Protein AF-A0A134CAP5-F1 (afdb_monomer)

pLDDT: mean 80.31, std 17.45, range [24.69, 98.38]

Nearest PDB structures (foldseek):
  4y65-assembly1_C  TM=5.230E-01  e=3.127E-01  Escherichia coli K-12
  4y6i-assembly1_B  TM=4.559E-01  e=8.350E-01  Escherichia coli K-12
  1osc-assembly1_B  TM=5.483E-01  e=1.400E+00  Rattus norvegicus
  3opk-assembly1_B  TM=4.850E-01  e=2.011E+00  Salmonella enterica subsp. enterica serovar Typhimurium str. LT2
  2zom-assembly1_C  TM=4.699E-01  e=2.742E+00  Oryza sativa Japonica Group

Secondary structure (DSSP, 8-state):
---------S----PPEEEEEEEE-S---HHHHHHHHHHHHHHHGGGEEEEEEEEEE-TTS-EEEEEEEEEEES-HHHHHHHHHHHHHHTPBTTEEEEETTEEEEEE--BEEEEEEEEGGG--HHHHHHHHHHHHHHHGGGEEEEEEEEEGGGTEEEEEEEES-HHHHHHHHHHHHHTSGGGTT-EEEEE-----HHHHHHHHHHHHHHHH-HHHHHHHHHT--PPPHHHHHHHHHH-TT--HHHHHHHHH-S--TT--BTTTTB---SEEETTEEEEEPPHHHHHHHHHHTHHHHHHHHHS-TT--TTS-S-GGG--EEEEEESSSSTT--EEEEESS--TTS-TTEEEEEETTTTEEEEEESSHHHHHHHHHHHHTTTHHHHHHHHHHHHHTT--TTT--TTSHHHHHHHHHHHHHHHHHHHHHHH-S---S---SEEEEEESS----HHHHHHHHHHHH----SS-TT-EEEEEE-TTS-GGG--GGGEEEEEEEEETTEEEEEEEESSPPPHHHHHHHHHH-TT-TTHHHHHTT-SEEEEEEEEE-SS-HHHHHHHHHHHHHHHTTSTTEEEEEETTEEEEHHHHHHHHGGGGGT---HHHHSEEEEEE-TTS-EEEEEESGGGGT-PPEEEEEE-S-HHHHHHHHHHHHHHHHHS-----TT-EE-SSTT--EEPEEES-SSSSSS-EEEEE--S---

Sequence (703 aa):
MIESGDLRDMTADNKKRMQYELYIPAQFDESCRGSLEILIEHKLADVGEVHEGESVYKENGEIDHCVVRFSMDEGSELVEEMLISLDELGIPYGAKLYQNGKVIAELGNLHHVHVMLDASLGDTKKFKRLDAKITAALEENSIVSTTCIDIPKGMARFVYYVADKELAVEVINTYLRRSDLGVGATIDVIDSGLTIHERYMSDISRVYRGLVPDVWNVIQGEWKGISPQEWMHLLKRYPKTPEGLSFLLNVENGTYQKKYTSLHVTFPLFIHDNKQFYLLSARQMLTFDREGLSTRKQDIQGSVDRPSQVRATPASWDLCLFAATGEGESASRLYLDFNPTKSGTVGQVLYFNGETKTLTLLGPSFSNVLLMLMKEASHGSGDYLIQSIMEKTMSLDVDTMDVQSAENQLLFEAMRNLSERILDSIGDMGPMIGKRGFMGMVLLEDTVFDVNRFKKDLLARWDIDSITSPEGMKVRAAIATVDVDSVEEDDMEEAHFLVIDGYKVVVAPFSFPMPLQAVEQGGMRNYLWESAVEIGTRHTYHVAISIVEGPGNPLEEGMLLAKLLAVATEQEGASAVYTNGVLYEADKFHEETENLRDDMLPMANMIWVDMDFEEDGTISLSTSGMELFNQLNVEFLHCPWDPEKAWNYILSVADYILTSGKQVEDGDSVGRTEEEQLTVHINEPVHADGKQSIQVFFTESEE

Mean predicted aligned error: 17.39 Å

Radius of gyration: 29.54 Å; Cα contacts (8 Å, |Δi|>4): 1300; chains: 1; bounding box: 77×99×78 Å

Solvent-accessible surface area (backbone atoms only — not comparable to full-atom values): 38630 Å² total; per-residue (Å²): 143,80,81,92,76,90,89,83,84,85,79,83,80,81,67,57,74,41,57,36,39,40,38,32,69,35,61,40,49,72,66,59,47,50,57,51,46,52,57,48,36,71,71,33,54,95,51,35,49,64,48,90,53,50,58,43,65,42,98,86,70,44,52,58,25,25,35,46,30,36,34,33,49,71,49,72,66,60,51,53,55,49,52,54,50,48,49,67,70,54,36,49,36,74,13,34,37,26,45,88,89,38,80,78,45,79,40,32,43,18,17,40,40,37,39,42,32,53,21,85,65,55,55,73,67,57,51,52,52,51,49,53,52,45,55,65,68,39,45,86,41,43,79,47,74,43,78,50,77,43,57,95,79,48,38,26,37,42,39,38,30,21,49,37,63,67,62,45,52,52,50,45,51,57,54,30,75,74,35,85,53,33,61,88,47,47,78,48,72,51,80,50,78,54,43,55,54,59,51,49,51,47,58,55,48,48,46,41,44,61,52,24,44,70,51,34,53,50,44,60,71,68,52,48,43,54,50,72,67,51,50,52,53,43,38,70,76,40,78,72,66,53,68,53,61,53,49,49,27,47,58,39,35,34,32,50,94,40,57,37,65,84,74,52,45,67,55,61,74,42,37,56,94,96,36,56,24,13,32,42,20,59,68,52,29,58,46,44,62,76,68,35,59,65,58,50,45,48,49,58,69,59,15,87,68,54,49,80,30,53,65,90,51,77,95,56,63,44,62,45,56,46,31,29,54,60,73,71,81,60,31,30,38,35,31,35,29,63,42,41,32,94,82,38,40,71,34,16,28,36,37,32,41,24,83,82,40,39,32,44,77,68,29,64,29,60,68,59,36,51,56,56,33,49,62,50,31,78,79,42,58,54,63,52,53,52,48,54,52,49,56,50,64,73,67,58,62,74,92,80,56,60,71,84,38,75,58,44,43,50,51,52,52,34,50,49,45,40,50,51,51,57,54,51,50,71,75,73,56,74,86,78,91,63,86,69,72,61,52,38,32,40,31,11,33,95,34,78,81,56,66,64,58,42,55,52,45,34,32,74,76,68,70,43,63,57,80,41,60,92,82,36,58,71,45,76,44,78,56,93,89,52,62,82,95,68,69,51,88,88,56,41,40,57,32,35,45,40,37,42,97,73,27,36,33,40,42,33,48,40,95,44,52,70,64,60,68,62,45,42,52,7,10,68,64,28,83,88,39,91,57,30,40,73,58,50,69,61,33,42,14,28,32,42,39,32,53,80,46,57,93,78,52,47,64,61,50,52,55,49,51,44,53,54,53,34,44,52,37,72,42,71,42,35,57,27,32,41,40,92,76,30,37,39,52,22,69,57,50,29,59,44,43,54,38,50,79,75,78,35,81,37,47,79,79,65,37,47,74,52,77,45,82,45,97,88,72,27,33,33,38,22,32,45,52,37,56,61,62,78,40,65,21,45,33,40,38,50,28,82,59,57,69,70,60,45,56,58,48,55,49,50,53,51,50,47,51,73,69,66,80,56,86,86,53,69,69,37,66,51,56,96,44,100,86,44,72,44,59,32,38,68,41,70,45,91,82,38,74,70,80,45,22,40,34,33,77,41,73,88,66,94,124

Foldseek 3Di:
DDDDDDPPDDDPPCFDKFKKKKKAQDQQDPVNLVVVQVVVQVVQPPFKHWDDWDQDADPLGTGGITMTMMIGGDDPVSVVSSQLSQQLLATAFQIFMDTPNDTPDGHHQWKKKKKWWFLVQDDPVVLVVLLVVLVVQCPLQFSDWDWDHDSVVRTTMIITGGQAPVVSVVSNVVSLVVDSRSVVMDIDMGHSVHHLLNSLCSLLLCLCCQQAVLQSVQQQVPADADDPVLVVVLCVLVVPPDPSLNVVNRSHQKQACQQTALLRQGQQSFADPNAGKIFHGSVRQVVCVVPVLVVCCQLQVVAPCHDQFADNDSVQWSKTFTIWRHDDQQIKTKIQTQRTDPVAAGRFIWIQHSNNSHIDGQGRHPSVNSSVRSVVCNQRSNVVSVLSLVVSVVVDDPVPDDCPPPRNVSSLSSVQSNVVVVVVCVVDDDDDPDADFLKKKWFFAPDWQDVLQLQVLLCVPPVWHFPAPSVAPWDWHADPPDDPVPDDPVRTWTKGWTQTPQWIKIKTKDQAADPLVLQCQQQVQPPVDPCSSVQNNNGGIMIMMGTPDGPPQLQVRLLVSLSSLLSSLPDHRGAWMGDLSHIGGNVVSNVLSCVVVVVDDSLVNQKPKGWDQDPVRFIKIWIGRLVSRVAFIEIEARHNDDPVVVVVFSSLQSRCCSPVPDHDDQQAFTDNDPPHGFGWHWQQDDPYDDRTHTYGYDDDDPD

Structure (mmCIF, N/CA/C/O backbone):
data_AF-A0A134CAP5-F1
#
_entry.id   AF-A0A134CAP5-F1
#
loop_
_atom_site.group_PDB
_atom_site.id
_atom_site.type_symbol
_atom_site.label_atom_id
_atom_site.label_alt_id
_atom_site.label_comp_id
_atom_site.label_asym_id
_atom_site.label_entity_id
_atom_site.label_seq_id
_atom_site.pdbx_PDB_ins_code
_atom_site.Cartn_x
_atom_site.Cartn_y
_atom_site.Cartn_z
_atom_site.occupancy
_atom_site.B_iso_or_equiv
_atom_site.auth_seq_id
_atom_site.auth_comp_id
_atom_site.auth_asym_id
_atom_site.auth_atom_id
_atom_site.pdbx_PDB_model_num
ATOM 1 N N . MET A 1 1 ? -25.108 -60.013 2.609 1.00 41.12 1 MET A N 1
ATOM 2 C CA . MET A 1 1 ? -25.292 -59.867 1.151 1.00 41.12 1 MET A CA 1
ATOM 3 C C . MET A 1 1 ? -26.570 -59.087 0.917 1.00 41.12 1 MET A C 1
ATOM 5 O O . MET A 1 1 ? -27.617 -59.695 0.758 1.00 41.12 1 MET A O 1
ATOM 9 N N . ILE A 1 2 ? -26.476 -57.762 0.997 1.00 30.09 2 ILE A N 1
ATOM 10 C CA . ILE A 1 2 ? -27.400 -56.809 0.376 1.00 30.09 2 ILE A CA 1
ATOM 11 C C . ILE A 1 2 ? -26.494 -55.669 -0.093 1.00 30.09 2 ILE A C 1
ATOM 13 O O . ILE A 1 2 ? -25.598 -55.259 0.644 1.00 30.09 2 ILE A O 1
ATOM 17 N N . GLU A 1 3 ? -26.649 -55.336 -1.364 1.00 30.23 3 GLU A N 1
ATOM 18 C CA . GLU A 1 3 ? -25.757 -54.540 -2.195 1.00 30.23 3 GLU A CA 1
ATOM 19 C C . GLU A 1 3 ? -25.761 -53.052 -1.830 1.00 30.23 3 GLU A C 1
ATOM 21 O O . GLU A 1 3 ? -26.748 -52.503 -1.344 1.00 30.23 3 GLU A O 1
ATOM 26 N N . SER A 1 4 ? -24.612 -52.440 -2.105 1.00 34.56 4 SER A N 1
ATOM 27 C CA . SER A 1 4 ? -24.342 -51.011 -2.215 1.00 34.56 4 SER A CA 1
ATOM 28 C C . SER A 1 4 ? -25.364 -50.296 -3.102 1.00 34.56 4 SER A C 1
ATOM 30 O O . SER A 1 4 ? -25.517 -50.650 -4.271 1.00 34.56 4 SER A O 1
ATOM 32 N N . GLY A 1 5 ? -26.016 -49.271 -2.555 1.00 28.70 5 GLY A N 1
ATOM 33 C CA . GLY A 1 5 ? -26.774 -48.279 -3.308 1.00 28.70 5 GLY A CA 1
ATOM 34 C C . GLY A 1 5 ? -26.165 -46.906 -3.061 1.00 28.70 5 GLY A C 1
ATOM 35 O O . GLY A 1 5 ? -26.156 -46.437 -1.924 1.00 28.70 5 GLY A O 1
ATOM 36 N N . ASP A 1 6 ? -25.624 -46.325 -4.126 1.00 34.69 6 ASP A N 1
ATOM 37 C CA . ASP A 1 6 ? -25.038 -44.994 -4.187 1.00 34.69 6 ASP A CA 1
ATOM 38 C C . ASP A 1 6 ? -26.006 -43.909 -3.691 1.00 34.69 6 ASP A C 1
ATOM 40 O O . ASP A 1 6 ? -27.120 -43.759 -4.192 1.00 34.69 6 ASP A O 1
ATOM 44 N N . LEU A 1 7 ? -25.530 -43.115 -2.734 1.00 32.44 7 LEU A N 1
ATOM 45 C CA . LEU A 1 7 ? -26.024 -41.779 -2.406 1.00 32.44 7 LEU A CA 1
ATOM 46 C C . LEU A 1 7 ? -24.862 -40.811 -2.646 1.00 32.44 7 LEU A C 1
ATOM 48 O O . LEU A 1 7 ? -24.195 -40.347 -1.727 1.00 32.44 7 LEU A O 1
ATOM 52 N N . ARG A 1 8 ? -24.580 -40.580 -3.926 1.00 36.53 8 ARG A N 1
ATOM 53 C CA . ARG A 1 8 ? -23.808 -39.443 -4.430 1.00 36.53 8 ARG A CA 1
ATOM 54 C C . ARG A 1 8 ? -24.493 -38.968 -5.698 1.00 36.53 8 ARG A C 1
ATOM 56 O O . ARG A 1 8 ? -24.118 -39.382 -6.785 1.00 36.53 8 ARG A O 1
ATOM 63 N N . ASP A 1 9 ? -25.536 -38.168 -5.530 1.00 38.12 9 ASP A N 1
ATOM 64 C CA . ASP A 1 9 ? -25.882 -37.154 -6.523 1.00 38.12 9 ASP A CA 1
ATOM 65 C C . ASP A 1 9 ? -26.843 -36.142 -5.890 1.00 38.12 9 ASP A C 1
ATOM 67 O O . ASP A 1 9 ? -28.062 -36.318 -5.873 1.00 38.12 9 ASP A O 1
ATOM 71 N N . MET A 1 10 ? -26.270 -35.096 -5.300 1.00 33.66 10 MET A N 1
ATOM 72 C CA . MET A 1 10 ? -26.972 -33.848 -5.030 1.00 33.66 10 MET A CA 1
ATOM 73 C C . MET A 1 10 ? -26.107 -32.718 -5.596 1.00 33.66 10 MET A C 1
ATOM 75 O O . MET A 1 10 ? -25.148 -32.279 -4.976 1.00 33.66 10 MET A O 1
ATOM 79 N N . THR A 1 11 ? -26.457 -32.355 -6.835 1.00 36.97 11 THR A N 1
ATOM 80 C CA . THR A 1 11 ? -26.284 -31.049 -7.494 1.00 36.97 11 THR A CA 1
ATOM 81 C C . THR A 1 11 ? -24.864 -30.491 -7.627 1.00 36.97 11 THR A C 1
ATOM 83 O O . THR A 1 11 ? -24.515 -29.511 -6.981 1.00 36.97 11 THR A O 1
ATOM 86 N N . ALA A 1 12 ? -24.094 -31.028 -8.578 1.00 38.94 12 ALA A N 1
ATOM 87 C CA . ALA A 1 12 ? -23.114 -30.220 -9.304 1.00 38.94 12 ALA A CA 1
ATOM 88 C C . ALA A 1 12 ? -23.868 -29.402 -10.366 1.00 38.94 12 ALA A C 1
ATOM 90 O O . ALA A 1 12 ? -24.352 -29.955 -11.360 1.00 38.94 12 ALA A O 1
ATOM 91 N N . ASP A 1 13 ? -24.031 -28.103 -10.127 1.00 44.06 13 ASP A N 1
ATOM 92 C CA . ASP A 1 13 ? -24.578 -27.176 -11.113 1.00 44.06 13 ASP A CA 1
ATOM 93 C C . ASP A 1 13 ? -23.558 -27.064 -12.256 1.00 44.06 13 ASP A C 1
ATOM 95 O O . ASP A 1 13 ? -22.481 -26.492 -12.113 1.00 44.06 13 ASP A O 1
ATOM 99 N N . ASN A 1 14 ? -23.831 -27.736 -13.373 1.00 49.34 14 ASN A N 1
ATOM 100 C CA . ASN A 1 14 ? -22.887 -27.888 -14.479 1.00 49.34 14 ASN A CA 1
ATOM 101 C C . ASN A 1 14 ? -22.901 -26.597 -15.321 1.00 49.34 14 ASN A C 1
ATOM 103 O O . ASN A 1 14 ? -23.458 -26.569 -16.426 1.00 49.34 14 ASN A O 1
ATOM 107 N N . LYS A 1 15 ? -22.376 -25.496 -14.763 1.00 64.88 15 LYS A N 1
ATOM 108 C CA . LYS A 1 15 ? -22.258 -24.212 -15.462 1.00 64.88 15 LYS A CA 1
ATOM 109 C C . LYS A 1 15 ? -21.408 -24.402 -16.716 1.00 64.88 15 LYS A C 1
ATOM 111 O O . LYS A 1 15 ? -20.388 -25.088 -16.738 1.00 64.88 15 LYS A O 1
ATOM 116 N N . LYS A 1 16 ? -21.882 -23.842 -17.827 1.00 82.44 16 LYS A N 1
ATOM 117 C CA . LYS A 1 16 ? -21.214 -23.980 -19.118 1.00 82.44 16 LYS A CA 1
ATOM 118 C C . LYS A 1 16 ? -19.967 -23.102 -19.125 1.00 82.44 16 LYS A C 1
ATOM 120 O O . LYS A 1 16 ? -20.077 -21.886 -19.027 1.00 82.44 16 LYS A O 1
ATOM 125 N N . ARG A 1 17 ? -18.795 -23.703 -19.325 1.00 87.06 17 ARG A N 1
ATOM 126 C CA . ARG A 1 17 ? -17.535 -22.956 -19.374 1.00 87.06 17 ARG A CA 1
ATOM 127 C C . ARG A 1 17 ? -17.297 -22.325 -20.746 1.00 87.06 17 ARG A C 1
ATOM 129 O O . ARG A 1 17 ? -17.393 -22.991 -21.780 1.00 87.06 17 ARG A O 1
ATOM 136 N N . MET A 1 18 ? -17.003 -21.029 -20.760 1.00 91.12 18 MET A N 1
ATOM 137 C CA . MET A 1 18 ? -16.782 -20.219 -21.959 1.00 91.12 18 MET A CA 1
ATOM 138 C C . MET A 1 18 ? -15.296 -19.886 -22.102 1.00 91.12 18 MET A C 1
ATOM 140 O O . MET A 1 18 ? -14.619 -19.636 -21.111 1.00 91.12 18 MET A O 1
ATOM 144 N N . GLN A 1 19 ? -14.785 -19.889 -23.335 1.00 93.88 19 GLN A N 1
ATOM 145 C CA . GLN A 1 19 ? -13.375 -19.610 -23.629 1.00 93.88 19 GLN A CA 1
ATOM 146 C C . GLN A 1 19 ? -13.166 -18.167 -24.076 1.00 93.88 19 GLN A C 1
ATOM 148 O O . GLN A 1 19 ? -13.937 -17.640 -24.890 1.00 93.88 19 GLN A O 1
ATOM 153 N N . TYR A 1 20 ? -12.079 -17.582 -23.586 1.00 95.19 20 TYR A N 1
ATOM 154 C CA . TYR A 1 20 ? -11.682 -16.211 -23.843 1.00 95.19 20 TYR A CA 1
ATOM 155 C C . TYR A 1 20 ? -10.213 -16.134 -24.252 1.00 95.19 20 TYR A C 1
ATOM 157 O O . TYR A 1 20 ? -9.369 -16.889 -23.768 1.00 95.19 20 TYR A O 1
ATOM 165 N N . GLU A 1 21 ? -9.916 -15.192 -25.143 1.00 96.06 21 GLU A N 1
ATOM 166 C CA . GLU A 1 21 ? -8.547 -14.853 -25.530 1.00 96.06 21 GLU A CA 1
ATOM 167 C C . GLU A 1 21 ? -8.340 -13.351 -25.345 1.00 96.06 21 GLU A C 1
ATOM 169 O O . GLU A 1 21 ? -9.021 -12.535 -25.970 1.00 96.06 21 GLU A O 1
ATOM 174 N N . LEU A 1 22 ? -7.406 -12.979 -24.476 1.00 95.00 22 LEU A N 1
ATOM 175 C CA . LEU A 1 22 ? -6.972 -11.605 -24.290 1.00 95.00 22 LEU A CA 1
ATOM 176 C C . LEU A 1 22 ? -5.772 -11.345 -25.197 1.00 95.00 22 LEU A C 1
ATOM 178 O O . LEU A 1 22 ? -4.655 -11.773 -24.918 1.00 95.00 22 LEU A O 1
ATOM 182 N N . TYR A 1 23 ? -6.013 -10.629 -26.288 1.00 95.75 23 TYR A N 1
ATOM 183 C CA . TYR A 1 23 ? -4.976 -10.130 -27.179 1.00 95.75 23 TYR A CA 1
ATOM 184 C C . TYR A 1 23 ? -4.416 -8.819 -26.633 1.00 95.75 23 TYR A C 1
ATOM 186 O O . TYR A 1 23 ? -5.169 -7.872 -26.407 1.00 95.75 23 TYR A O 1
ATOM 194 N N . ILE A 1 24 ? -3.099 -8.728 -26.494 1.00 92.12 24 ILE A N 1
ATOM 195 C CA . ILE A 1 24 ? -2.399 -7.546 -25.995 1.00 92.12 24 ILE A CA 1
ATOM 196 C C . ILE A 1 24 ? -1.373 -7.126 -27.053 1.00 92.12 24 ILE A C 1
ATOM 198 O O . ILE A 1 24 ? -0.425 -7.877 -27.297 1.00 92.12 24 ILE A O 1
ATOM 202 N N . PRO A 1 25 ? -1.507 -5.943 -27.687 1.00 89.06 25 PRO A N 1
ATOM 203 C CA . PRO A 1 25 ? -0.574 -5.451 -28.704 1.00 89.06 25 PRO A CA 1
ATOM 204 C C . PRO A 1 25 ? 0.716 -4.929 -28.059 1.00 89.06 25 PRO A C 1
ATOM 206 O O . PRO A 1 25 ? 1.075 -3.757 -28.194 1.00 89.06 25 PRO A O 1
ATOM 209 N N . ALA A 1 26 ? 1.386 -5.789 -27.299 1.00 83.56 26 ALA A N 1
ATOM 210 C CA . ALA A 1 26 ? 2.546 -5.440 -26.513 1.00 83.56 26 ALA A CA 1
ATOM 211 C C . ALA A 1 26 ? 3.668 -6.456 -26.651 1.00 83.56 26 ALA A C 1
ATOM 213 O O . ALA A 1 26 ? 3.449 -7.645 -26.874 1.00 83.56 26 ALA A O 1
ATOM 214 N N . GLN A 1 27 ? 4.888 -5.966 -26.466 1.00 82.94 27 GLN A N 1
ATOM 215 C CA . GLN A 1 27 ? 6.099 -6.765 -26.530 1.00 82.94 27 GLN A CA 1
ATOM 216 C C . GLN A 1 27 ? 6.365 -7.490 -25.197 1.00 82.94 27 GLN A C 1
ATOM 218 O O . GLN A 1 27 ? 7.418 -7.322 -24.583 1.00 82.94 27 GLN A O 1
ATOM 223 N N . PHE A 1 28 ? 5.376 -8.250 -24.724 1.00 81.50 28 PHE A N 1
ATOM 224 C CA . PHE A 1 28 ? 5.471 -9.034 -23.492 1.00 81.50 28 PHE A CA 1
ATOM 225 C C . PHE A 1 28 ? 6.132 -10.372 -23.803 1.00 81.50 28 PHE A C 1
ATOM 227 O O . PHE A 1 28 ? 5.617 -11.152 -24.610 1.00 81.50 28 PHE A O 1
ATOM 234 N N . ASP A 1 29 ? 7.286 -10.623 -23.190 1.00 79.38 29 ASP A N 1
ATOM 235 C CA . ASP A 1 29 ? 7.951 -11.918 -23.292 1.00 79.38 29 ASP A CA 1
ATOM 236 C C . ASP A 1 29 ? 7.224 -12.985 -22.458 1.00 79.38 29 ASP A C 1
ATOM 238 O O . ASP A 1 29 ? 6.205 -12.717 -21.816 1.00 79.38 29 ASP A O 1
ATOM 242 N N . GLU A 1 30 ? 7.731 -14.217 -22.491 1.00 80.56 30 GLU A N 1
ATOM 243 C CA . GLU A 1 30 ? 7.137 -15.337 -21.757 1.00 80.56 30 GLU A CA 1
ATOM 244 C C . GLU A 1 30 ? 7.068 -15.083 -20.244 1.00 80.56 30 GLU A C 1
ATOM 246 O O . GLU A 1 30 ? 6.115 -15.527 -19.607 1.00 80.56 30 GLU A O 1
ATOM 251 N N . SER A 1 31 ? 8.018 -14.330 -19.676 1.00 78.75 31 SER A N 1
ATOM 252 C CA . SER A 1 31 ? 8.012 -13.983 -18.253 1.00 78.75 31 SER A CA 1
ATOM 253 C C . SER A 1 31 ? 6.897 -12.991 -17.933 1.00 78.75 31 SER A C 1
ATOM 255 O O . SER A 1 31 ? 6.129 -13.222 -17.003 1.00 78.75 31 SER A O 1
ATOM 257 N N . CYS A 1 32 ? 6.771 -11.908 -18.709 1.00 77.81 32 CYS A N 1
ATOM 258 C CA . CYS A 1 32 ? 5.691 -10.932 -18.535 1.00 77.81 32 CYS A CA 1
ATOM 259 C C . CYS A 1 32 ? 4.311 -11.570 -18.733 1.00 77.81 32 CYS A C 1
ATOM 261 O O . CYS A 1 32 ? 3.378 -11.272 -17.987 1.00 77.81 32 CYS A O 1
ATOM 263 N N . ARG A 1 33 ? 4.179 -12.455 -19.730 1.00 86.44 33 ARG A N 1
ATOM 264 C CA . ARG A 1 33 ? 2.951 -13.222 -19.963 1.00 86.44 33 ARG A CA 1
ATOM 265 C C . ARG A 1 33 ? 2.624 -14.114 -18.766 1.00 86.44 33 ARG A C 1
ATOM 267 O O . ARG A 1 33 ? 1.496 -14.058 -18.294 1.00 86.44 33 ARG A O 1
ATOM 274 N N . GLY A 1 34 ? 3.598 -14.868 -18.254 1.00 80.19 34 GLY A N 1
ATOM 275 C CA . GLY A 1 34 ? 3.410 -15.746 -17.095 1.00 80.19 34 GLY A CA 1
ATOM 276 C C . GLY A 1 34 ? 2.957 -14.991 -15.842 1.00 80.19 34 GLY A C 1
ATOM 277 O O . GLY A 1 34 ? 2.024 -15.420 -15.174 1.00 80.19 34 GLY A O 1
ATOM 278 N N . SER A 1 35 ? 3.534 -13.817 -15.560 1.00 80.69 35 SER A N 1
ATOM 279 C CA . SER A 1 35 ? 3.058 -12.960 -14.462 1.00 80.69 35 SER A CA 1
ATOM 280 C C . SER A 1 35 ? 1.598 -12.535 -14.634 1.00 80.69 35 SER A C 1
ATOM 282 O O . SER A 1 35 ? 0.845 -12.519 -13.666 1.00 80.69 35 SER A O 1
ATOM 284 N N . LEU A 1 36 ? 1.185 -12.192 -15.857 1.00 81.19 36 LEU A N 1
ATOM 285 C CA . LEU A 1 36 ? -0.197 -11.801 -16.133 1.00 81.19 36 LEU A CA 1
ATOM 286 C C . LEU A 1 36 ? -1.167 -12.987 -16.046 1.00 81.19 36 LEU A C 1
ATOM 288 O O . LEU A 1 36 ? -2.288 -12.821 -15.576 1.00 81.19 36 LEU A O 1
ATOM 292 N N . GLU A 1 37 ? -0.736 -14.170 -16.478 1.00 85.25 37 GLU A N 1
ATOM 293 C CA . GLU A 1 37 ? -1.491 -15.417 -16.344 1.00 85.25 37 GLU A CA 1
ATOM 294 C C . GLU A 1 37 ? -1.774 -15.740 -14.876 1.00 85.25 37 GLU A C 1
ATOM 296 O O . GLU A 1 37 ? -2.933 -15.953 -14.540 1.00 85.25 37 GLU A O 1
ATOM 301 N N . ILE A 1 38 ? -0.771 -15.642 -13.997 1.00 81.19 38 ILE A N 1
ATOM 302 C CA . ILE A 1 38 ? -0.945 -15.816 -12.543 1.00 81.19 38 ILE A CA 1
ATOM 303 C C . ILE A 1 38 ? -1.949 -14.796 -11.990 1.00 81.19 38 ILE A C 1
ATOM 305 O O . ILE A 1 38 ? -2.869 -15.148 -11.258 1.00 81.19 38 ILE A O 1
ATOM 309 N N . LEU A 1 39 ? -1.836 -13.520 -12.375 1.00 77.75 39 LEU A N 1
ATOM 310 C CA . LEU A 1 39 ? -2.774 -12.491 -11.911 1.00 77.75 39 LEU A CA 1
ATOM 311 C C . LEU A 1 39 ? -4.218 -12.769 -12.350 1.00 77.75 39 LEU A C 1
ATOM 313 O O . LEU A 1 39 ? -5.146 -12.498 -11.592 1.00 77.75 39 LEU A O 1
ATOM 317 N N . ILE A 1 40 ? -4.417 -13.295 -13.561 1.00 83.31 40 ILE A N 1
ATOM 318 C CA . ILE A 1 40 ? -5.743 -13.685 -14.054 1.00 83.31 40 ILE A CA 1
ATOM 319 C C . ILE A 1 40 ? -6.230 -14.953 -13.345 1.00 83.31 40 ILE A C 1
ATOM 321 O O . ILE A 1 40 ? -7.407 -15.029 -13.011 1.00 83.31 40 ILE A O 1
ATOM 325 N N . GLU A 1 41 ? -5.353 -15.915 -13.067 1.00 83.44 41 GLU A N 1
ATOM 326 C CA . GLU A 1 41 ? -5.675 -17.138 -12.325 1.00 83.44 41 GLU A CA 1
ATOM 327 C C . GLU A 1 41 ? -6.199 -16.814 -10.922 1.00 83.44 41 GLU A C 1
ATOM 329 O O . GLU A 1 41 ? -7.307 -17.220 -10.575 1.00 83.44 41 GLU A O 1
ATOM 334 N N . HIS A 1 42 ? -5.498 -15.949 -10.183 1.00 74.69 42 HIS A N 1
ATOM 335 C CA . HIS A 1 42 ? -5.944 -15.463 -8.872 1.00 74.69 42 HIS A CA 1
ATOM 336 C C . HIS A 1 42 ? -7.302 -14.745 -8.941 1.00 74.69 42 HIS A C 1
ATOM 338 O O . HIS A 1 42 ? -8.060 -14.743 -7.975 1.00 74.69 42 HIS A O 1
ATOM 344 N N . LYS A 1 43 ? -7.621 -14.099 -10.071 1.00 76.12 43 LYS A N 1
ATOM 345 C CA . LYS A 1 43 ? -8.919 -13.437 -10.278 1.00 76.12 43 LYS A CA 1
ATOM 346 C C . LYS A 1 43 ? -10.037 -14.396 -10.649 1.00 76.12 43 LYS A C 1
ATOM 348 O O . LYS A 1 43 ? -11.191 -14.088 -10.376 1.00 76.12 43 LYS A O 1
ATOM 353 N N . LEU A 1 44 ? -9.712 -15.507 -11.297 1.00 79.88 44 LEU A N 1
ATOM 354 C CA . LEU A 1 44 ? -10.688 -16.510 -11.693 1.00 79.88 44 LEU A CA 1
ATOM 355 C C . LEU A 1 44 ? -11.083 -17.424 -10.535 1.00 79.88 44 LEU A C 1
ATOM 357 O O . LEU A 1 44 ? -12.202 -17.926 -10.575 1.00 79.88 44 LEU A O 1
ATOM 361 N N . ALA A 1 45 ? -10.222 -17.609 -9.528 1.00 77.69 45 ALA A N 1
ATOM 362 C CA . ALA A 1 45 ? -10.494 -18.462 -8.367 1.00 77.69 45 ALA A CA 1
ATOM 363 C C . ALA A 1 45 ? -11.159 -19.794 -8.797 1.00 77.69 45 ALA A C 1
ATOM 365 O O . ALA A 1 45 ? -10.685 -20.441 -9.730 1.00 77.69 45 ALA A O 1
ATOM 366 N N . ASP A 1 46 ? -12.292 -20.166 -8.196 1.00 76.44 46 ASP A N 1
ATOM 367 C CA . ASP A 1 46 ? -13.013 -21.409 -8.509 1.00 76.44 46 ASP A CA 1
ATOM 368 C C . ASP A 1 46 ? -13.951 -21.317 -9.729 1.00 76.44 46 ASP A C 1
ATOM 370 O O . ASP A 1 46 ? -14.564 -22.312 -10.123 1.00 76.44 46 ASP A O 1
ATOM 374 N N . VAL A 1 47 ? -14.094 -20.137 -10.348 1.00 84.62 47 VAL A N 1
ATOM 375 C CA . VAL A 1 47 ? -15.036 -19.907 -11.463 1.00 84.62 47 VAL A CA 1
ATOM 376 C C . VAL A 1 47 ? -14.379 -19.990 -12.842 1.00 84.62 47 VAL A C 1
ATOM 378 O O . VAL A 1 47 ? -15.042 -19.781 -13.867 1.00 84.62 47 VAL A O 1
ATOM 381 N N . GLY A 1 48 ? -13.080 -20.293 -12.909 1.00 88.00 48 GLY A N 1
ATOM 382 C CA . GLY A 1 48 ? -12.360 -20.394 -14.170 1.00 88.00 48 GLY A CA 1
ATOM 383 C C . GLY A 1 48 ? -10.967 -21.006 -14.078 1.00 88.00 48 GLY A C 1
ATOM 384 O O . GLY A 1 48 ? -10.505 -21.415 -13.028 1.00 88.00 48 GLY A O 1
ATOM 385 N N . GLU A 1 49 ? -10.303 -21.087 -15.228 1.00 91.38 49 GLU A N 1
ATOM 386 C CA . GLU A 1 49 ? -8.938 -21.602 -15.367 1.00 91.38 49 GLU A CA 1
ATOM 387 C C . GLU A 1 49 ? -8.192 -20.824 -16.451 1.00 91.38 49 GLU A C 1
ATOM 389 O O . GLU A 1 49 ? -8.769 -20.480 -17.494 1.00 91.38 49 GLU A O 1
ATOM 394 N N . VAL A 1 50 ? -6.898 -20.608 -16.231 1.00 92.31 50 VAL A N 1
ATOM 395 C CA . VAL A 1 50 ? -5.971 -20.057 -17.222 1.00 92.31 50 VAL A CA 1
ATOM 396 C C . VAL A 1 50 ? -5.359 -21.191 -18.046 1.00 92.31 50 VAL A C 1
ATOM 398 O O . VAL A 1 50 ? -5.083 -22.277 -17.546 1.00 92.31 50 VAL A O 1
ATOM 401 N N . HIS A 1 51 ? -5.171 -20.944 -19.341 1.00 93.75 51 HIS A N 1
ATOM 402 C CA . HIS A 1 51 ? -4.585 -21.879 -20.301 1.00 93.75 51 HIS A CA 1
ATOM 403 C C . HIS A 1 51 ? -3.311 -21.286 -20.894 1.00 93.75 51 HIS A C 1
ATOM 405 O O . HIS A 1 51 ? -3.109 -20.075 -20.873 1.00 93.75 51 HIS A O 1
ATOM 411 N N . GLU A 1 52 ? -2.487 -22.138 -21.502 1.00 88.75 52 GLU A N 1
ATOM 412 C CA . GLU A 1 52 ? -1.233 -21.719 -22.129 1.00 88.75 52 GLU A CA 1
ATOM 413 C C . GLU A 1 52 ? -1.460 -20.628 -23.198 1.00 88.75 52 GLU A C 1
ATOM 415 O O . GLU A 1 52 ? -2.084 -20.835 -24.253 1.00 88.75 52 GLU A O 1
ATOM 420 N N . GLY A 1 53 ? -0.963 -19.428 -22.900 1.00 90.94 53 GLY A N 1
ATOM 421 C CA . GLY A 1 53 ? -0.903 -18.306 -23.823 1.00 90.94 53 GLY A CA 1
ATOM 422 C C . GLY A 1 53 ? 0.273 -18.389 -24.798 1.00 90.94 53 GLY A C 1
ATOM 423 O O . GLY A 1 53 ? 0.998 -19.377 -24.871 1.00 90.94 53 GLY A O 1
ATOM 424 N N . GLU A 1 54 ? 0.473 -17.330 -25.578 1.00 93.44 54 GLU A N 1
ATOM 425 C CA . GLU A 1 54 ? 1.618 -17.225 -26.488 1.00 93.44 54 GLU A CA 1
ATOM 426 C C . GLU A 1 54 ? 2.122 -15.785 -26.635 1.00 93.44 54 GLU A C 1
ATOM 428 O O . GLU A 1 54 ? 1.339 -14.839 -26.716 1.00 93.44 54 GLU A O 1
ATOM 433 N N . SER A 1 55 ? 3.443 -15.626 -26.723 1.00 90.38 55 SER A N 1
ATOM 434 C CA . SER A 1 55 ? 4.084 -14.393 -27.190 1.00 90.38 55 SER A CA 1
ATOM 435 C C . SER A 1 55 ? 4.466 -14.588 -28.656 1.00 90.38 55 SER A C 1
ATOM 437 O O . SER A 1 55 ? 5.300 -15.431 -28.985 1.00 90.3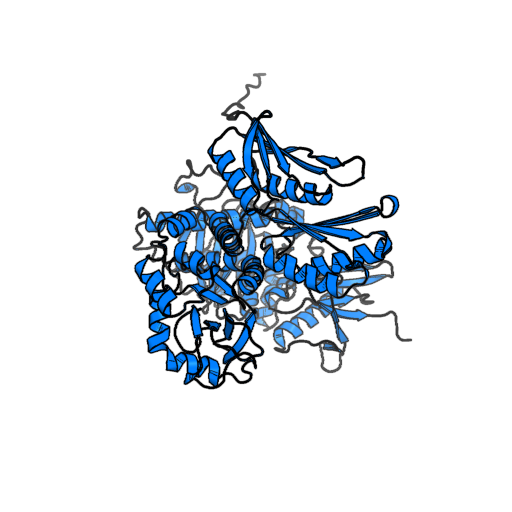8 55 SER A O 1
ATOM 439 N N . VAL A 1 56 ? 3.837 -13.839 -29.561 1.00 90.25 56 VAL A N 1
ATOM 440 C CA . VAL A 1 56 ? 4.014 -14.010 -31.009 1.00 90.25 56 VAL A CA 1
ATOM 441 C C . VAL A 1 56 ? 5.159 -13.132 -31.494 1.00 90.25 56 VAL A C 1
ATOM 443 O O . VAL A 1 56 ? 5.172 -11.933 -31.237 1.00 90.25 56 VAL A O 1
ATOM 446 N N . TYR A 1 57 ? 6.110 -13.708 -32.232 1.00 86.25 57 TYR A N 1
ATOM 447 C CA . TYR A 1 57 ? 7.303 -13.008 -32.719 1.00 86.25 57 TYR A CA 1
ATOM 448 C C . TYR A 1 57 ? 7.217 -12.686 -34.214 1.00 86.25 57 TYR 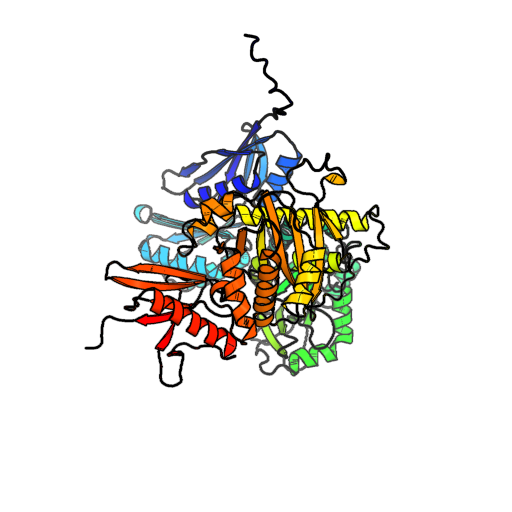A C 1
ATOM 450 O O . TYR A 1 57 ? 6.807 -13.507 -35.035 1.00 86.25 57 TYR A O 1
ATOM 458 N N . LYS A 1 58 ? 7.685 -11.496 -34.587 1.00 83.38 58 LYS A N 1
ATOM 459 C CA . LYS A 1 58 ? 7.930 -11.101 -35.978 1.00 83.38 58 LYS A CA 1
ATOM 460 C C . LYS A 1 58 ? 9.181 -11.790 -36.522 1.00 83.38 58 LYS A C 1
ATOM 462 O O . LYS A 1 58 ? 10.080 -12.177 -35.779 1.00 83.38 58 LYS A O 1
ATOM 467 N N . GLU A 1 59 ? 9.323 -11.811 -37.849 1.00 78.50 59 GLU A N 1
ATOM 468 C CA . GLU A 1 59 ? 10.527 -12.324 -38.533 1.00 78.50 59 GLU A CA 1
ATOM 469 C C . GLU A 1 59 ? 11.825 -11.629 -38.091 1.00 78.50 59 GLU A C 1
ATOM 471 O O . GLU A 1 59 ? 12.919 -12.188 -38.194 1.00 78.50 59 GLU A O 1
ATOM 476 N N . ASN A 1 60 ? 11.724 -10.386 -37.610 1.00 70.75 60 ASN A N 1
ATOM 477 C CA . ASN A 1 60 ? 12.875 -9.634 -37.137 1.00 70.75 60 ASN A CA 1
ATOM 478 C C . ASN A 1 60 ? 13.295 -9.992 -35.695 1.00 70.75 60 ASN A C 1
ATOM 480 O O . ASN A 1 60 ? 14.345 -9.501 -35.291 1.00 70.75 60 ASN A O 1
ATOM 484 N N . GLY A 1 61 ? 12.553 -10.846 -34.979 1.00 72.25 61 GLY A N 1
ATOM 485 C CA . GLY A 1 61 ? 12.806 -11.229 -33.586 1.00 72.25 61 GLY A CA 1
ATOM 486 C C . GLY A 1 61 ? 12.150 -10.319 -32.541 1.00 72.25 61 GLY A C 1
ATOM 487 O O . GLY A 1 61 ? 12.278 -10.594 -31.351 1.00 72.25 61 GLY A O 1
ATOM 488 N N . GLU A 1 62 ? 11.448 -9.257 -32.951 1.00 76.12 62 GLU A N 1
ATOM 489 C CA . GLU A 1 62 ? 10.588 -8.484 -32.047 1.00 76.12 62 GLU A CA 1
ATOM 490 C C . GLU A 1 62 ? 9.355 -9.304 -31.672 1.00 76.12 62 GLU A C 1
ATOM 492 O O . GLU A 1 62 ? 8.782 -9.990 -32.520 1.00 76.12 62 GLU A O 1
ATOM 497 N N . ILE A 1 63 ? 8.892 -9.163 -30.435 1.00 81.25 63 ILE A N 1
ATOM 498 C CA . ILE A 1 63 ? 7.546 -9.603 -30.070 1.00 81.25 63 ILE A CA 1
ATOM 499 C C . ILE A 1 63 ? 6.556 -8.664 -30.773 1.00 81.25 63 ILE A C 1
ATOM 501 O O . ILE A 1 63 ? 6.727 -7.444 -30.780 1.00 81.25 63 ILE A O 1
ATOM 505 N N . ASP A 1 64 ? 5.561 -9.232 -31.438 1.00 86.19 64 ASP A N 1
ATOM 506 C CA . ASP A 1 64 ? 4.480 -8.505 -32.092 1.00 86.19 64 ASP A CA 1
ATOM 507 C C . ASP A 1 64 ? 3.355 -8.203 -31.105 1.00 86.19 64 ASP A C 1
ATOM 509 O O . ASP A 1 64 ? 2.968 -7.049 -30.926 1.00 86.19 64 ASP A O 1
ATOM 513 N N . HIS A 1 65 ? 2.863 -9.253 -30.453 1.00 90.44 65 HIS A N 1
ATOM 514 C CA . HIS A 1 65 ? 1.769 -9.204 -29.499 1.00 90.44 65 HIS A CA 1
ATOM 515 C C . HIS A 1 65 ? 1.824 -10.416 -28.562 1.00 90.44 65 HIS A C 1
ATOM 517 O O . HIS A 1 65 ? 2.517 -11.401 -28.829 1.00 90.44 65 HIS A O 1
ATOM 523 N N . CYS A 1 66 ? 1.065 -10.340 -27.477 1.00 91.25 66 CYS A N 1
ATOM 524 C CA . CYS A 1 66 ? 0.883 -11.404 -26.500 1.00 91.25 66 CYS A CA 1
ATOM 525 C C . CYS A 1 66 ? -0.588 -11.828 -26.474 1.00 91.25 66 CYS A C 1
ATOM 527 O O . CYS A 1 66 ? -1.482 -10.998 -26.656 1.00 91.25 66 CYS A O 1
ATOM 529 N N . VAL A 1 67 ? -0.838 -13.117 -26.269 1.00 94.50 67 VAL A N 1
ATOM 530 C CA . VAL A 1 67 ? -2.173 -13.687 -26.097 1.00 94.50 67 VAL A CA 1
ATOM 531 C C . VAL A 1 67 ? -2.206 -14.442 -24.779 1.00 94.50 67 VAL A C 1
ATOM 533 O O . VAL A 1 67 ? -1.426 -15.372 -24.590 1.00 94.50 67 VAL A O 1
ATOM 536 N N . VAL A 1 68 ? -3.136 -14.075 -23.899 1.00 94.38 68 VAL A N 1
ATOM 537 C CA . VAL A 1 68 ? -3.474 -14.860 -22.705 1.00 94.38 68 VAL A CA 1
ATOM 538 C C . VAL A 1 68 ? -4.791 -15.580 -22.949 1.00 94.38 68 VAL A C 1
ATOM 540 O O . VAL A 1 68 ? -5.735 -14.995 -23.486 1.00 94.38 68 VAL A O 1
ATOM 543 N N . ARG A 1 69 ? -4.865 -16.857 -22.574 1.00 95.88 69 ARG A N 1
ATOM 544 C CA . ARG A 1 69 ? -6.055 -17.687 -22.767 1.00 95.88 69 ARG A CA 1
ATOM 545 C C . ARG A 1 69 ? -6.615 -18.081 -21.420 1.00 95.88 69 ARG A C 1
ATOM 547 O O . ARG A 1 69 ? -5.879 -18.512 -20.547 1.00 95.88 69 ARG A O 1
ATOM 554 N N . PHE A 1 70 ? -7.921 -17.966 -21.260 1.00 94.75 70 PHE A N 1
ATOM 555 C CA . PHE A 1 70 ? -8.581 -18.413 -20.044 1.00 94.75 70 PHE A CA 1
ATOM 556 C C . PHE A 1 70 ? -10.010 -18.839 -20.341 1.00 94.75 70 PHE A C 1
ATOM 558 O O . PHE A 1 70 ? -10.564 -18.593 -21.416 1.00 94.75 70 PHE A O 1
ATOM 565 N N . SER A 1 71 ? -10.608 -19.534 -19.391 1.00 93.44 71 SER A N 1
ATOM 566 C CA . SER A 1 71 ? -11.992 -19.953 -19.472 1.00 93.44 71 SER A CA 1
ATOM 567 C C . SER A 1 71 ? -12.682 -19.697 -18.153 1.00 93.44 71 SER A C 1
ATOM 569 O O . SER A 1 71 ? -12.097 -19.983 -17.120 1.00 93.44 71 SER A O 1
ATOM 571 N N . MET A 1 72 ? -13.913 -19.213 -18.200 1.00 92.19 72 MET A N 1
ATOM 572 C CA . MET A 1 72 ? -14.719 -18.950 -17.011 1.00 92.19 72 MET A CA 1
ATOM 573 C C . MET A 1 72 ? -16.151 -19.404 -17.238 1.00 92.19 72 MET A C 1
ATOM 575 O O . MET A 1 72 ? -16.585 -19.560 -18.389 1.00 92.19 72 MET A O 1
ATOM 579 N N . ASP A 1 73 ? -16.863 -19.638 -16.149 1.00 89.19 73 ASP A N 1
ATOM 580 C CA . ASP A 1 73 ? -18.277 -19.977 -16.176 1.00 89.19 73 ASP A CA 1
ATOM 581 C C . ASP A 1 73 ? -19.107 -18.923 -16.925 1.00 89.19 73 ASP A C 1
ATOM 583 O O . ASP A 1 73 ? -18.768 -17.740 -17.013 1.00 89.19 73 ASP A O 1
ATOM 587 N N . GLU A 1 74 ? -20.201 -19.364 -17.544 1.00 83.81 74 GLU A N 1
ATOM 588 C CA . GLU A 1 74 ? -21.111 -18.472 -18.255 1.00 83.81 74 GLU A CA 1
ATOM 589 C C . GLU A 1 74 ? -21.830 -17.533 -17.270 1.00 83.81 74 GLU A C 1
ATOM 591 O O . GLU A 1 74 ? -22.625 -17.973 -16.441 1.00 83.81 74 GLU A O 1
ATOM 596 N N . GLY A 1 75 ? -21.586 -16.227 -17.402 1.00 81.00 75 GLY A N 1
ATOM 597 C CA . GLY A 1 75 ? -22.260 -15.179 -16.633 1.00 81.00 75 GLY A CA 1
ATOM 598 C C . GLY A 1 75 ? -21.843 -13.787 -17.107 1.00 81.00 75 GLY A C 1
ATOM 599 O O . GLY A 1 75 ? -20.664 -13.545 -17.352 1.00 81.00 75 GLY A O 1
ATOM 600 N N . SER A 1 76 ? -22.797 -12.868 -17.284 1.00 72.50 76 SER A N 1
ATOM 601 C CA . SER A 1 76 ? -22.488 -11.490 -17.706 1.00 72.50 76 SER A CA 1
ATOM 602 C C . SER A 1 76 ? -21.752 -10.699 -16.626 1.00 72.50 76 SER A C 1
ATOM 604 O O . SER A 1 76 ? -20.883 -9.904 -16.960 1.00 72.50 76 SER A O 1
ATOM 606 N N . GLU A 1 77 ? -22.061 -10.955 -15.356 1.00 79.19 77 GLU A N 1
ATOM 607 C CA . GLU A 1 77 ? -21.419 -10.307 -14.205 1.00 79.19 77 GLU A CA 1
ATOM 608 C C . GLU A 1 77 ? -19.925 -10.660 -14.136 1.00 79.19 77 GLU A C 1
ATOM 610 O O . GLU A 1 77 ? -19.093 -9.762 -14.077 1.00 79.19 77 GLU A O 1
ATOM 615 N N . LEU A 1 78 ? -19.571 -11.938 -14.324 1.00 80.56 78 LEU A N 1
ATOM 616 C CA . LEU A 1 78 ? -18.173 -12.392 -14.398 1.00 80.56 78 LEU A CA 1
ATOM 617 C C . LEU A 1 78 ? -17.387 -11.715 -15.531 1.00 80.56 78 LEU A C 1
ATOM 619 O O . LEU A 1 78 ? -16.212 -11.385 -15.379 1.00 80.56 78 LEU A O 1
ATOM 623 N N . VAL A 1 79 ? -18.030 -11.486 -16.683 1.00 84.56 79 VAL A N 1
ATOM 624 C CA . VAL A 1 79 ? -17.404 -10.747 -17.789 1.00 84.56 79 VAL A CA 1
ATOM 625 C C . VAL A 1 79 ? -17.142 -9.304 -17.375 1.00 84.56 79 VAL A C 1
ATOM 627 O O . VAL A 1 79 ? -16.035 -8.820 -17.584 1.00 84.56 79 VAL A O 1
ATOM 630 N N . GLU A 1 80 ? -18.122 -8.616 -16.794 1.00 83.50 80 GLU A N 1
ATOM 631 C CA . GLU A 1 80 ? -17.961 -7.226 -16.356 1.00 83.50 80 GLU A CA 1
ATOM 632 C C . GLU A 1 80 ? -16.863 -7.082 -15.289 1.00 83.50 80 GLU A C 1
ATOM 634 O O . GLU A 1 80 ? -16.000 -6.212 -15.419 1.00 83.50 80 GLU A O 1
ATOM 639 N N . GLU A 1 81 ? -16.819 -7.977 -14.300 1.00 80.50 81 GLU A N 1
ATOM 640 C CA . GLU A 1 81 ? -15.774 -8.013 -13.269 1.00 80.50 81 GLU A CA 1
ATOM 641 C C . GLU A 1 81 ? -14.377 -8.261 -13.845 1.00 80.50 81 GLU A C 1
ATOM 643 O O . GLU A 1 81 ? -13.403 -7.610 -13.445 1.00 80.50 81 GLU A O 1
ATOM 648 N N . MET A 1 82 ? -14.271 -9.165 -14.823 1.00 85.62 82 MET A N 1
ATOM 649 C CA . MET A 1 82 ? -13.018 -9.426 -15.525 1.00 85.62 82 MET A CA 1
ATOM 650 C C . MET A 1 82 ? -12.555 -8.193 -16.310 1.00 85.62 82 MET A C 1
ATOM 652 O O . MET A 1 82 ? -11.380 -7.837 -16.254 1.00 85.62 82 MET A O 1
ATOM 656 N N . LEU A 1 83 ? -13.461 -7.502 -17.013 1.00 86.19 83 LEU A N 1
ATOM 657 C CA . LEU A 1 83 ? -13.120 -6.279 -17.750 1.00 86.19 83 LEU A CA 1
ATOM 658 C C . LEU A 1 83 ? -12.616 -5.178 -16.809 1.00 86.19 83 LEU A C 1
ATOM 660 O O . LEU A 1 83 ? -11.573 -4.584 -17.080 1.00 86.19 83 LEU A O 1
ATOM 664 N N . ILE A 1 84 ? -13.303 -4.963 -15.683 1.00 81.19 84 ILE A N 1
ATOM 665 C CA . ILE A 1 84 ? -12.878 -4.010 -14.649 1.00 81.19 84 ILE A CA 1
ATOM 666 C C . ILE A 1 84 ? -11.486 -4.377 -14.122 1.00 81.19 84 ILE A C 1
ATOM 668 O O . ILE A 1 84 ? -10.608 -3.519 -14.044 1.00 81.19 84 ILE A O 1
ATOM 672 N N . SER A 1 85 ? -11.263 -5.655 -13.807 1.00 79.50 85 SER A N 1
ATOM 673 C CA . SER A 1 85 ? -9.981 -6.137 -13.285 1.00 79.50 85 SER A CA 1
ATOM 674 C C . SER A 1 85 ? -8.840 -5.935 -14.284 1.00 79.50 85 SER A C 1
ATOM 676 O O . SER A 1 85 ? -7.760 -5.496 -13.900 1.00 79.50 85 SER A O 1
ATOM 678 N N . LEU A 1 86 ? -9.066 -6.214 -15.569 1.00 82.12 86 LEU A N 1
ATOM 679 C CA . LEU A 1 86 ? -8.061 -6.046 -16.622 1.00 82.12 86 LEU A CA 1
ATOM 680 C C . LEU A 1 86 ? -7.701 -4.573 -16.869 1.00 82.12 86 LEU A C 1
ATOM 682 O O . LEU A 1 86 ? -6.524 -4.259 -17.072 1.00 82.12 86 LEU A O 1
ATOM 686 N N . ASP A 1 87 ? -8.678 -3.667 -16.818 1.00 78.19 87 ASP A N 1
ATOM 687 C CA . ASP A 1 87 ? -8.419 -2.226 -16.914 1.00 78.19 87 ASP A CA 1
ATOM 688 C C . ASP A 1 87 ? -7.623 -1.713 -15.704 1.00 78.19 87 ASP A C 1
ATOM 690 O O . ASP A 1 87 ? -6.709 -0.892 -15.847 1.00 78.19 87 ASP A O 1
ATOM 694 N N . GLU A 1 88 ? -7.916 -2.247 -14.519 1.00 76.12 88 GLU A N 1
ATOM 695 C CA . GLU A 1 88 ? -7.226 -1.931 -13.270 1.00 76.12 88 GLU A CA 1
ATOM 696 C C . GLU A 1 88 ? -5.813 -2.501 -13.172 1.00 76.12 88 GLU A C 1
ATOM 698 O O . GLU A 1 88 ? -4.937 -1.870 -12.579 1.00 76.12 88 GLU A O 1
ATOM 703 N N . LEU A 1 89 ? -5.559 -3.673 -13.755 1.00 73.94 89 LEU A N 1
ATOM 704 C CA . LEU A 1 89 ? -4.208 -4.222 -13.891 1.00 73.94 89 LEU A CA 1
ATOM 705 C C . LEU A 1 89 ? -3.315 -3.311 -14.747 1.00 73.94 89 LEU A C 1
ATOM 707 O O . LEU A 1 89 ? -2.094 -3.329 -14.602 1.00 73.94 89 LEU A O 1
ATOM 711 N N . GLY A 1 90 ? -3.915 -2.463 -15.587 1.00 74.88 90 GLY A N 1
ATOM 712 C CA . GLY A 1 90 ? -3.195 -1.530 -16.438 1.00 74.88 90 GLY A CA 1
ATOM 713 C C . GLY A 1 90 ? -2.512 -2.256 -17.583 1.00 74.88 90 GLY A C 1
ATOM 714 O O . GLY A 1 90 ? -1.288 -2.323 -17.641 1.00 74.88 90 GLY A O 1
ATOM 715 N N . ILE A 1 91 ? -3.299 -2.802 -18.507 1.00 84.56 91 ILE A N 1
ATOM 716 C CA . ILE A 1 91 ? -2.753 -3.424 -19.713 1.00 84.56 91 ILE A CA 1
ATOM 717 C C . ILE A 1 91 ? -2.507 -2.387 -20.830 1.00 84.56 91 ILE A C 1
ATOM 719 O O . ILE A 1 91 ? -3.141 -1.325 -20.863 1.00 84.56 91 ILE A O 1
ATOM 723 N N . PRO A 1 92 ? -1.580 -2.663 -21.765 1.00 88.69 92 PRO A N 1
ATOM 724 C CA . PRO A 1 92 ? -1.294 -1.792 -22.902 1.00 88.69 92 PRO A CA 1
ATOM 725 C C . PRO A 1 92 ? -2.520 -1.458 -23.752 1.00 88.69 92 PRO A C 1
ATOM 727 O O . PRO A 1 92 ? -3.306 -2.337 -24.104 1.00 88.69 92 PRO A O 1
ATOM 730 N N . TYR A 1 93 ? -2.643 -0.183 -24.134 1.00 90.19 93 TYR A N 1
ATOM 731 C CA . TYR A 1 93 ? -3.738 0.300 -24.973 1.00 90.19 93 TYR A CA 1
ATOM 732 C C . TYR A 1 93 ? -3.867 -0.469 -26.290 1.00 90.19 93 TYR A C 1
ATOM 734 O O . TYR A 1 93 ? -2.870 -0.772 -26.950 1.00 90.19 93 TYR A O 1
ATOM 742 N N . GLY A 1 94 ? -5.114 -0.744 -26.676 1.00 90.06 94 GLY A N 1
ATOM 743 C CA . GLY A 1 94 ? -5.456 -1.509 -27.874 1.00 90.06 94 GLY A CA 1
ATOM 744 C C . GLY A 1 94 ? -5.578 -3.014 -27.634 1.00 90.06 94 GLY A C 1
ATOM 745 O O . GLY A 1 94 ? -5.704 -3.768 -28.605 1.00 90.06 94 GLY A O 1
ATOM 746 N N . ALA A 1 95 ? -5.539 -3.454 -26.373 1.00 93.75 95 ALA A N 1
ATOM 747 C CA . ALA A 1 95 ? -5.852 -4.823 -26.001 1.00 93.75 95 ALA A CA 1
ATOM 748 C C . ALA A 1 95 ? -7.307 -5.162 -26.353 1.00 93.75 95 ALA A C 1
ATOM 750 O O . ALA A 1 95 ? -8.171 -4.289 -26.456 1.00 93.75 95 ALA A O 1
ATOM 751 N N . LYS A 1 96 ? -7.584 -6.440 -26.603 1.00 95.75 96 LYS A N 1
ATOM 752 C CA . LYS A 1 96 ? -8.902 -6.914 -27.032 1.00 95.75 96 LYS A CA 1
ATOM 753 C C . LYS A 1 96 ? -9.224 -8.230 -26.366 1.00 95.75 96 LYS A C 1
ATOM 755 O O . LYS A 1 96 ? -8.439 -9.170 -26.462 1.00 95.75 96 LYS A O 1
ATOM 760 N N . LEU A 1 97 ? -10.402 -8.305 -25.762 1.00 95.69 97 LEU A N 1
ATOM 761 C CA . LEU A 1 97 ? -10.937 -9.556 -25.255 1.00 95.69 97 LEU A CA 1
ATOM 762 C C . LEU A 1 97 ? -11.812 -10.198 -26.327 1.00 95.69 97 LEU A C 1
ATOM 764 O O . LEU A 1 97 ? -12.775 -9.595 -26.814 1.00 95.69 97 LEU A O 1
ATOM 768 N N . TYR A 1 98 ? -11.473 -11.426 -26.692 1.00 95.38 98 TYR A N 1
ATOM 769 C CA . TYR A 1 98 ? -12.217 -12.241 -27.633 1.00 95.38 98 TYR A CA 1
ATOM 770 C C . TYR A 1 98 ? -12.994 -13.323 -26.901 1.00 95.38 98 TYR A C 1
ATOM 772 O O . TYR A 1 98 ? -12.495 -13.935 -25.965 1.00 95.38 98 TYR A O 1
ATOM 780 N N . GLN A 1 99 ? -14.190 -13.613 -27.401 1.00 93.50 99 GLN A N 1
ATOM 781 C CA . GLN A 1 99 ? -14.958 -14.798 -27.049 1.00 93.50 99 GLN A CA 1
ATOM 782 C C . GLN A 1 99 ? -15.403 -15.468 -28.350 1.00 93.50 99 GLN A C 1
ATOM 784 O O . GLN A 1 99 ? -16.022 -14.831 -29.209 1.00 93.50 99 GLN A O 1
ATOM 789 N N . ASN A 1 100 ? -15.068 -16.749 -28.533 1.00 87.44 100 ASN A N 1
ATOM 790 C CA . ASN A 1 100 ? -15.376 -17.503 -29.759 1.00 87.44 100 ASN A CA 1
ATOM 791 C C . ASN A 1 100 ? -14.946 -16.775 -31.058 1.00 87.44 100 ASN A C 1
ATOM 793 O O . ASN A 1 100 ? -15.693 -16.731 -32.041 1.00 87.44 100 ASN A O 1
ATOM 797 N N . GLY A 1 101 ? -13.765 -16.146 -31.045 1.00 88.00 101 GLY A N 1
ATOM 798 C CA . GLY A 1 101 ? -13.204 -15.418 -32.189 1.00 88.00 101 GLY A CA 1
ATOM 799 C C . GLY A 1 101 ? -13.862 -14.067 -32.505 1.00 88.00 101 GLY A C 1
ATOM 800 O O . GLY A 1 101 ? -13.564 -13.473 -33.541 1.00 88.00 101 GLY A O 1
ATOM 801 N N . LYS A 1 102 ? -14.754 -13.558 -31.646 1.00 93.75 102 LYS A N 1
ATOM 802 C CA . LYS A 1 102 ? -15.335 -12.211 -31.765 1.00 93.75 102 LYS A CA 1
ATOM 803 C C . LYS A 1 102 ? -14.822 -11.312 -30.653 1.00 93.75 102 LYS A C 1
ATOM 805 O O . LYS A 1 102 ? -14.818 -11.728 -29.501 1.00 93.75 102 LYS A O 1
ATOM 810 N N . VAL A 1 103 ? -14.460 -10.077 -30.996 1.00 95.81 103 VAL A N 1
ATOM 811 C CA . VAL A 1 103 ? -14.136 -9.042 -30.006 1.00 95.81 103 VAL A CA 1
ATOM 812 C C . VAL A 1 103 ? -15.398 -8.717 -29.214 1.00 95.81 103 VAL A C 1
ATOM 814 O O . VAL A 1 103 ? -16.411 -8.342 -29.810 1.00 95.81 103 VAL A O 1
ATOM 817 N N . ILE A 1 104 ? -15.325 -8.865 -27.896 1.00 94.56 104 ILE A N 1
ATOM 818 C CA . ILE A 1 104 ? -16.396 -8.489 -26.967 1.00 94.56 104 ILE A CA 1
ATOM 819 C C . ILE A 1 104 ? -16.061 -7.215 -26.186 1.00 94.56 104 ILE A C 1
ATOM 821 O O . ILE A 1 104 ? -16.980 -6.509 -25.784 1.00 94.56 104 ILE A O 1
ATOM 825 N N . ALA A 1 105 ? -14.774 -6.882 -26.047 1.00 93.12 105 ALA A N 1
ATOM 826 C CA . ALA A 1 105 ? -14.310 -5.631 -25.456 1.00 93.12 105 ALA A CA 1
ATOM 827 C C . ALA A 1 105 ? -12.965 -5.187 -26.054 1.00 93.12 105 ALA A C 1
ATOM 829 O O . ALA A 1 105 ? -12.130 -6.021 -26.418 1.00 93.12 105 ALA A O 1
ATOM 830 N N . GLU A 1 106 ? -12.759 -3.873 -26.134 1.00 92.19 106 GLU A N 1
ATOM 831 C CA . GLU A 1 106 ? -11.442 -3.256 -26.322 1.00 92.19 106 GLU A CA 1
ATOM 832 C C . GLU A 1 106 ? -11.010 -2.676 -24.974 1.00 92.19 106 GLU A C 1
ATOM 834 O O . GLU A 1 106 ? -11.823 -2.066 -24.285 1.00 92.19 106 GLU A O 1
ATOM 839 N N . LEU A 1 107 ? -9.763 -2.926 -24.594 1.00 88.94 107 LEU A N 1
ATOM 840 C CA . LEU A 1 107 ? -9.236 -2.723 -23.250 1.00 88.94 107 LEU A CA 1
ATOM 841 C C . LEU A 1 107 ? -7.866 -2.049 -23.298 1.00 88.94 107 LEU A C 1
ATOM 843 O O . LEU A 1 107 ? -7.218 -1.941 -24.350 1.00 88.94 107 LEU A O 1
ATOM 847 N N . GLY A 1 108 ? -7.398 -1.683 -22.111 1.00 81.69 108 GLY A N 1
ATOM 848 C CA . GLY A 1 108 ? -6.047 -1.207 -21.894 1.00 81.69 108 GLY A CA 1
ATOM 849 C C . GLY A 1 108 ? -5.947 0.300 -21.983 1.00 81.69 108 GLY A C 1
ATOM 850 O O . GLY A 1 108 ? -6.462 0.943 -22.895 1.00 81.69 108 GLY A O 1
ATOM 851 N N . ASN A 1 109 ? -5.245 0.864 -21.015 1.00 84.12 109 ASN A N 1
ATOM 852 C CA . ASN A 1 109 ? -5.167 2.298 -20.792 1.00 84.12 109 ASN A CA 1
ATOM 853 C C . ASN A 1 109 ? -3.719 2.803 -20.773 1.00 84.12 109 ASN A C 1
ATOM 855 O O . ASN A 1 109 ? -3.509 4.011 -20.791 1.00 84.12 109 ASN A O 1
ATOM 859 N N . LEU A 1 110 ? -2.706 1.932 -20.820 1.00 87.88 110 LEU A N 1
ATOM 860 C CA . LEU A 1 110 ? -1.321 2.402 -20.838 1.00 87.88 110 LEU A CA 1
ATOM 861 C C . LEU A 1 110 ? -0.918 2.948 -22.200 1.00 87.88 110 LEU A C 1
ATOM 863 O O . LEU A 1 110 ? -1.146 2.312 -23.234 1.00 87.88 110 LEU A O 1
ATOM 867 N N . HIS A 1 111 ? -0.253 4.101 -22.185 1.00 89.62 111 HIS A N 1
ATOM 868 C CA . HIS A 1 111 ? 0.376 4.670 -23.370 1.00 89.62 111 HIS A CA 1
ATOM 869 C C . HIS A 1 111 ? 1.564 3.815 -23.791 1.00 89.62 111 HIS A C 1
ATOM 871 O O . HIS A 1 111 ? 2.244 3.236 -22.946 1.00 89.62 111 HIS A O 1
ATOM 877 N N . HIS A 1 112 ? 1.864 3.785 -25.088 1.00 91.50 112 HIS A N 1
ATOM 878 C CA . HIS A 1 112 ? 3.078 3.134 -25.580 1.00 91.50 112 HIS A CA 1
ATOM 879 C C . HIS A 1 112 ? 4.073 4.220 -25.957 1.00 91.50 112 HIS A C 1
ATOM 881 O O . HIS A 1 112 ? 3.753 5.089 -26.765 1.00 91.50 112 HIS A O 1
ATOM 887 N N . VAL A 1 113 ? 5.280 4.174 -25.406 1.00 92.44 113 VAL A N 1
ATOM 888 C CA . VAL A 1 113 ? 6.371 5.079 -25.768 1.00 92.44 113 VAL A CA 1
ATOM 889 C C . VAL A 1 113 ? 7.461 4.275 -26.455 1.00 92.44 113 VAL A C 1
ATOM 891 O O . VAL A 1 113 ? 8.133 3.448 -25.842 1.00 92.44 113 VAL A O 1
ATOM 894 N N . HIS A 1 114 ? 7.639 4.525 -27.747 1.00 91.62 114 HIS A N 1
ATOM 895 C CA . HIS A 1 114 ? 8.616 3.862 -28.596 1.00 91.62 114 HIS A CA 1
ATOM 896 C C . HIS A 1 114 ? 9.806 4.780 -28.842 1.00 91.62 114 HIS A C 1
ATOM 898 O O . HIS A 1 114 ? 9.682 5.802 -29.513 1.00 91.62 114 HIS A O 1
ATOM 904 N N . VAL A 1 115 ? 10.977 4.397 -28.345 1.00 92.69 115 VAL A N 1
ATOM 905 C CA . VAL A 1 115 ? 12.226 5.126 -28.567 1.00 92.69 115 VAL A CA 1
ATOM 906 C C . VAL A 1 115 ? 13.030 4.408 -29.637 1.00 92.69 115 VAL A C 1
ATOM 908 O O . VAL A 1 115 ? 13.498 3.297 -29.413 1.00 92.69 115 VAL A O 1
ATOM 911 N N . MET A 1 116 ? 13.209 5.044 -30.790 1.00 91.06 116 MET A N 1
ATOM 912 C CA . MET A 1 116 ? 14.011 4.522 -31.896 1.00 91.06 116 MET A CA 1
ATOM 913 C C . MET A 1 116 ? 15.408 5.141 -31.868 1.00 91.06 116 MET A C 1
ATOM 915 O O . MET A 1 116 ? 15.547 6.367 -31.856 1.00 91.06 116 MET A O 1
ATOM 919 N N . LEU A 1 117 ? 16.434 4.292 -31.891 1.00 91.06 117 LEU A N 1
ATOM 920 C CA . LEU A 1 117 ? 17.846 4.655 -31.779 1.00 91.06 117 LEU A CA 1
ATOM 921 C C . LEU A 1 117 ? 18.639 4.099 -32.966 1.00 91.06 117 LEU A C 1
ATOM 923 O O . LEU A 1 117 ? 18.336 3.026 -33.492 1.00 91.06 117 LEU A O 1
ATOM 927 N N . ASP A 1 118 ? 19.696 4.809 -33.358 1.00 89.81 118 ASP A N 1
ATOM 928 C CA . ASP A 1 118 ? 20.645 4.321 -34.359 1.00 89.81 118 ASP A CA 1
ATOM 929 C C . ASP A 1 118 ? 21.579 3.281 -33.722 1.00 89.81 118 ASP A C 1
ATOM 931 O O . ASP A 1 118 ? 22.489 3.614 -32.957 1.00 89.81 118 ASP A O 1
ATOM 935 N N . ALA A 1 119 ? 21.362 2.004 -34.048 1.00 86.69 119 ALA A N 1
ATOM 936 C CA . ALA A 1 119 ? 22.129 0.903 -33.472 1.00 86.69 119 ALA A CA 1
ATOM 937 C C . ALA A 1 119 ? 23.626 0.942 -33.827 1.00 86.69 119 ALA A C 1
ATOM 939 O O . ALA A 1 119 ? 24.416 0.272 -33.167 1.00 86.69 119 ALA A O 1
ATOM 940 N N . SER A 1 120 ? 24.044 1.725 -34.831 1.00 87.19 120 SER A N 1
ATOM 941 C CA . SER A 1 120 ? 25.462 1.879 -35.183 1.00 87.19 120 SER A CA 1
ATOM 942 C C . SER A 1 120 ? 26.261 2.690 -34.154 1.00 87.19 120 SER A C 1
ATOM 944 O O . SER A 1 120 ? 27.491 2.612 -34.126 1.00 87.19 120 SER A O 1
ATOM 946 N N . LEU A 1 121 ? 25.581 3.431 -33.272 1.00 89.25 121 LEU A N 1
ATOM 947 C CA . LEU A 1 121 ? 26.207 4.296 -32.269 1.00 89.25 121 LEU A CA 1
ATOM 948 C C . LEU A 1 121 ? 26.752 3.533 -31.049 1.00 89.25 121 LEU A C 1
ATOM 950 O O . LEU A 1 121 ? 27.507 4.096 -30.251 1.00 89.25 121 LEU A O 1
ATOM 954 N N . GLY A 1 122 ? 26.403 2.255 -30.875 1.00 87.62 122 GLY A N 1
ATOM 955 C CA . GLY A 1 122 ? 26.779 1.492 -29.688 1.00 87.62 122 GLY A CA 1
ATOM 956 C C . GLY A 1 122 ? 26.719 -0.020 -29.856 1.00 87.62 122 GLY A C 1
ATOM 957 O O . GLY A 1 122 ? 26.225 -0.548 -30.842 1.00 87.62 122 GLY A O 1
ATOM 958 N N . ASP A 1 123 ? 27.234 -0.727 -28.853 1.00 88.00 123 ASP A N 1
ATOM 959 C CA . ASP A 1 123 ? 27.052 -2.171 -28.721 1.00 88.00 123 ASP A CA 1
ATOM 960 C C . ASP A 1 123 ? 25.832 -2.494 -27.837 1.00 88.00 123 ASP A C 1
ATOM 962 O O . ASP A 1 123 ? 25.280 -1.626 -27.151 1.00 88.00 123 ASP A O 1
ATOM 966 N N . THR A 1 124 ? 25.424 -3.766 -27.813 1.00 84.44 124 THR A N 1
ATOM 967 C CA . THR A 1 124 ? 24.233 -4.221 -27.079 1.00 84.44 124 THR A CA 1
ATOM 968 C C . THR A 1 124 ? 24.324 -3.902 -25.590 1.00 84.44 124 THR A C 1
ATOM 970 O O . THR A 1 124 ? 23.317 -3.561 -24.972 1.00 84.44 124 THR A O 1
ATOM 973 N N . LYS A 1 125 ? 25.523 -3.973 -24.994 1.00 86.00 125 LYS A N 1
ATOM 974 C CA . LYS A 1 125 ? 25.710 -3.705 -23.562 1.00 86.00 125 LYS A CA 1
ATOM 975 C C . LYS A 1 125 ? 25.468 -2.232 -23.247 1.00 86.00 125 LYS A C 1
ATOM 977 O O . LYS A 1 125 ? 24.850 -1.921 -22.231 1.00 86.00 125 LYS A O 1
ATOM 982 N N . LYS A 1 126 ? 25.926 -1.322 -24.111 1.00 89.12 126 LYS A N 1
ATOM 983 C CA . LYS A 1 126 ? 25.704 0.120 -23.945 1.00 89.12 126 LYS A CA 1
ATOM 984 C C . LYS A 1 126 ? 24.225 0.490 -24.049 1.00 89.12 126 LYS A C 1
ATOM 986 O O . LYS A 1 126 ? 23.753 1.250 -23.206 1.00 89.12 126 LYS A O 1
ATOM 991 N N . PHE A 1 127 ? 23.500 -0.073 -25.017 1.00 88.94 127 PHE A N 1
ATOM 992 C CA . PHE A 1 127 ? 22.057 0.151 -25.148 1.00 88.94 127 PHE A CA 1
ATOM 993 C C . PHE A 1 127 ? 21.281 -0.404 -23.952 1.00 88.94 127 PHE A C 1
ATOM 995 O O . PHE A 1 127 ? 20.531 0.351 -23.344 1.00 88.94 127 PHE A O 1
ATOM 1002 N N . LYS A 1 128 ? 21.547 -1.649 -23.526 1.00 85.56 128 LYS A N 1
ATOM 1003 C CA . LYS A 1 128 ? 20.931 -2.222 -22.313 1.00 85.56 128 LYS A CA 1
ATOM 1004 C C . LYS A 1 128 ? 21.191 -1.374 -21.065 1.00 85.56 128 LYS A C 1
ATOM 1006 O O . LYS A 1 128 ? 20.307 -1.200 -20.239 1.00 85.56 128 LYS A O 1
ATOM 1011 N N . ARG A 1 129 ? 22.393 -0.802 -20.926 1.00 85.62 129 ARG A N 1
ATOM 1012 C CA . ARG A 1 129 ? 22.717 0.086 -19.798 1.00 85.62 129 ARG A CA 1
ATOM 1013 C C . ARG A 1 129 ? 21.963 1.415 -19.856 1.00 85.62 129 ARG A C 1
ATOM 1015 O O . ARG A 1 129 ? 21.634 1.958 -18.806 1.00 85.62 129 ARG A O 1
ATOM 1022 N N . LEU A 1 130 ? 21.768 1.983 -21.046 1.00 88.19 130 LEU A N 1
ATOM 1023 C CA . LEU A 1 130 ? 20.980 3.205 -21.203 1.00 88.19 130 LEU A CA 1
ATOM 1024 C C . LEU A 1 130 ? 19.509 2.937 -20.887 1.00 88.19 130 LEU A C 1
ATOM 1026 O O . LEU A 1 130 ? 18.928 3.688 -20.112 1.00 88.19 130 LEU A O 1
ATOM 1030 N N . ASP A 1 131 ? 18.961 1.854 -21.427 1.00 87.81 131 ASP A N 1
ATOM 1031 C CA . ASP A 1 131 ? 17.595 1.426 -21.150 1.00 87.81 131 ASP A CA 1
ATOM 1032 C C . ASP A 1 131 ? 17.356 1.180 -19.656 1.00 87.81 131 ASP A C 1
ATOM 1034 O O . ASP A 1 131 ? 16.447 1.765 -19.082 1.00 87.81 131 ASP A O 1
ATOM 1038 N N . ALA A 1 132 ? 18.231 0.425 -18.986 1.00 83.06 132 ALA A N 1
ATOM 1039 C CA . ALA A 1 132 ? 18.108 0.176 -17.550 1.00 83.06 132 ALA A CA 1
ATOM 1040 C C . ALA A 1 132 ? 18.097 1.476 -16.725 1.00 83.06 132 ALA A C 1
ATOM 1042 O O . ALA A 1 132 ? 17.362 1.588 -15.749 1.00 83.06 132 ALA A O 1
ATOM 1043 N N . LYS A 1 133 ? 18.879 2.491 -17.128 1.00 86.69 133 LYS A N 1
ATOM 1044 C CA . LYS A 1 133 ? 18.862 3.811 -16.474 1.00 86.69 133 LYS A CA 1
ATOM 1045 C C . LYS A 1 133 ? 17.565 4.575 -16.720 1.00 86.69 133 LYS A C 1
ATOM 1047 O O . LYS A 1 133 ? 17.117 5.276 -15.822 1.00 86.69 133 LYS A O 1
ATOM 1052 N N . ILE A 1 134 ? 17.017 4.490 -17.932 1.00 88.69 134 ILE A N 1
ATOM 1053 C CA . ILE A 1 134 ? 15.747 5.132 -18.279 1.00 88.69 134 ILE A CA 1
ATOM 1054 C C . ILE A 1 134 ? 14.610 4.440 -17.529 1.00 88.69 134 ILE A C 1
ATOM 1056 O O . ILE A 1 134 ? 13.865 5.124 -16.843 1.00 88.69 134 ILE A O 1
ATOM 1060 N N . THR A 1 135 ? 14.539 3.109 -17.584 1.00 84.56 135 THR A N 1
ATOM 1061 C CA . THR A 1 135 ? 13.564 2.288 -16.852 1.00 84.56 135 THR A CA 1
ATOM 1062 C C . THR A 1 135 ? 13.587 2.614 -15.360 1.00 84.56 135 THR A C 1
ATOM 1064 O O . THR A 1 135 ? 12.557 2.969 -14.802 1.00 84.56 135 THR A O 1
ATOM 1067 N N . ALA A 1 136 ? 14.768 2.615 -14.729 1.00 82.19 136 ALA A N 1
ATOM 1068 C CA . ALA A 1 136 ? 14.895 2.960 -13.313 1.00 82.19 136 ALA A CA 1
ATOM 1069 C C . ALA A 1 136 ? 14.436 4.393 -12.989 1.00 82.19 136 ALA A C 1
ATOM 1071 O O . ALA A 1 136 ? 13.975 4.644 -11.885 1.00 82.19 136 ALA A O 1
ATOM 1072 N N . ALA A 1 137 ? 14.563 5.333 -13.930 1.00 84.00 137 ALA A N 1
ATOM 1073 C CA . ALA A 1 137 ? 14.158 6.724 -13.737 1.00 84.00 137 ALA A CA 1
ATOM 1074 C C . ALA A 1 137 ? 12.688 7.002 -14.075 1.00 84.00 137 ALA A C 1
ATOM 1076 O O . ALA A 1 137 ? 12.180 8.060 -13.714 1.00 84.00 137 ALA A O 1
ATOM 1077 N N . LEU A 1 138 ? 12.032 6.104 -14.813 1.00 83.56 138 LEU A N 1
ATOM 1078 C CA . LEU A 1 138 ? 10.590 6.164 -15.031 1.00 83.56 138 LEU A CA 1
ATOM 1079 C C . LEU A 1 138 ? 9.822 5.737 -13.773 1.00 83.56 138 LEU A C 1
ATOM 1081 O O . LEU A 1 138 ? 8.681 6.162 -13.617 1.00 83.56 138 LEU A O 1
ATOM 1085 N N . GLU A 1 139 ? 10.456 4.969 -12.877 1.00 79.88 139 GLU A N 1
ATOM 1086 C CA . GLU A 1 139 ? 9.874 4.501 -11.611 1.00 79.88 139 GLU A CA 1
ATOM 1087 C C . GLU A 1 139 ? 8.454 3.933 -11.830 1.00 79.88 139 GLU A C 1
ATOM 1089 O O . GLU A 1 139 ? 8.224 3.219 -12.807 1.00 79.88 139 GLU A O 1
ATOM 1094 N N . GLU A 1 140 ? 7.489 4.287 -10.977 1.00 70.50 140 GLU A N 1
ATOM 1095 C CA . GLU A 1 140 ? 6.093 3.820 -11.038 1.00 70.50 140 GLU A CA 1
ATOM 1096 C C . GLU A 1 140 ? 5.331 4.289 -12.286 1.00 70.50 140 GLU A C 1
ATOM 1098 O O . GLU A 1 140 ? 4.239 3.804 -12.578 1.00 70.50 140 GLU A O 1
ATOM 1103 N N . ASN A 1 141 ? 5.878 5.244 -13.046 1.00 72.69 141 ASN A N 1
ATOM 1104 C CA . ASN A 1 141 ? 5.250 5.656 -14.294 1.00 72.69 141 ASN A CA 1
ATOM 1105 C C . ASN A 1 141 ? 5.386 4.577 -15.378 1.00 72.69 141 ASN A C 1
ATOM 1107 O O . ASN A 1 141 ? 4.584 4.560 -16.308 1.00 72.69 141 ASN A O 1
ATOM 1111 N N . SER A 1 142 ? 6.395 3.700 -15.286 1.00 72.50 142 SER A N 1
ATOM 1112 C CA . SER A 1 142 ? 6.598 2.573 -16.201 1.00 72.50 142 SER A CA 1
ATOM 1113 C C . SER A 1 142 ? 6.109 1.282 -15.563 1.00 72.50 142 SER A C 1
ATOM 1115 O O . SER A 1 142 ? 6.785 0.707 -14.719 1.00 72.50 142 SER A O 1
ATOM 1117 N N . ILE A 1 143 ? 4.967 0.791 -16.032 1.00 60.59 143 ILE A N 1
ATOM 1118 C CA . ILE A 1 143 ? 4.334 -0.412 -15.473 1.00 60.59 143 ILE A CA 1
ATOM 1119 C C . ILE A 1 143 ? 4.941 -1.670 -16.081 1.00 60.59 143 ILE A C 1
ATOM 1121 O O . ILE A 1 143 ? 5.193 -2.652 -15.391 1.00 60.59 143 ILE A O 1
ATOM 1125 N N . VAL A 1 144 ? 5.222 -1.620 -17.383 1.00 58.81 144 VAL A N 1
ATOM 1126 C CA . VAL A 1 144 ? 5.953 -2.665 -18.096 1.00 58.81 144 VAL A CA 1
ATOM 1127 C C . VAL A 1 144 ? 6.910 -1.993 -19.069 1.00 58.81 144 VAL A C 1
ATOM 1129 O O . VAL A 1 144 ? 6.542 -1.047 -19.770 1.00 58.81 144 VAL A O 1
ATOM 1132 N N . SER A 1 145 ? 8.142 -2.481 -19.143 1.00 59.28 145 SER A N 1
ATOM 1133 C CA . SER A 1 145 ? 9.103 -2.065 -20.159 1.00 59.28 145 SER A CA 1
ATOM 1134 C C . SER A 1 145 ? 9.689 -3.278 -20.860 1.00 59.28 145 SER A C 1
ATOM 1136 O O . SER A 1 145 ? 9.794 -4.365 -20.296 1.00 59.28 145 SER A O 1
ATOM 1138 N N . THR A 1 146 ? 10.064 -3.091 -22.120 1.00 57.94 146 THR A N 1
ATOM 1139 C CA . THR A 1 146 ? 10.848 -4.078 -22.850 1.00 57.94 146 THR A CA 1
ATOM 1140 C C . THR A 1 146 ? 11.866 -3.398 -23.750 1.00 57.94 146 THR A C 1
ATOM 1142 O O . THR A 1 146 ? 11.718 -2.236 -24.149 1.00 57.94 146 THR A O 1
ATOM 1145 N N . THR A 1 147 ? 12.879 -4.164 -24.135 1.00 60.25 147 THR A N 1
ATOM 1146 C CA . THR A 1 147 ? 13.959 -3.682 -24.984 1.00 60.25 147 THR A CA 1
ATOM 1147 C C . THR A 1 147 ? 14.294 -4.682 -26.069 1.00 60.25 147 THR A C 1
ATOM 1149 O O . THR A 1 147 ? 14.691 -5.815 -25.797 1.00 60.25 147 THR A O 1
ATOM 1152 N N . CYS A 1 148 ? 14.232 -4.213 -27.317 1.00 58.91 148 CYS A N 1
ATOM 1153 C CA . CYS A 1 148 ? 14.673 -4.963 -28.482 1.00 58.91 148 CYS A CA 1
ATOM 1154 C C . CYS A 1 148 ? 15.913 -4.304 -29.099 1.00 58.91 148 CYS A C 1
ATOM 1156 O O . CYS A 1 148 ? 15.924 -3.117 -29.436 1.00 58.91 148 CYS A O 1
ATOM 1158 N N . ILE A 1 149 ? 16.993 -5.076 -29.239 1.00 63.78 149 ILE A N 1
ATOM 1159 C CA . ILE A 1 149 ? 18.258 -4.604 -29.812 1.00 63.78 149 ILE A CA 1
ATOM 1160 C C . ILE A 1 149 ? 18.733 -5.617 -30.859 1.00 63.78 149 ILE A C 1
ATOM 1162 O O . ILE A 1 149 ? 19.218 -6.691 -30.505 1.00 63.78 149 ILE A O 1
ATOM 1166 N N . ASP A 1 150 ? 18.663 -5.241 -32.137 1.00 60.12 150 ASP A N 1
ATOM 1167 C CA . ASP A 1 150 ? 19.177 -6.002 -33.283 1.00 60.12 150 ASP A CA 1
ATOM 1168 C C . ASP A 1 150 ? 20.162 -5.134 -34.088 1.00 60.12 150 ASP A C 1
ATOM 1170 O O . ASP A 1 150 ? 19.829 -4.460 -35.068 1.00 60.12 150 ASP A O 1
ATOM 1174 N N . ILE A 1 151 ? 21.421 -5.152 -33.641 1.00 60.12 151 ILE A N 1
ATOM 1175 C CA . ILE A 1 151 ? 22.524 -4.392 -34.247 1.00 60.12 151 ILE A CA 1
ATOM 1176 C C . ILE A 1 151 ? 22.797 -4.816 -35.702 1.00 60.12 151 ILE A C 1
ATOM 1178 O O . ILE A 1 151 ? 22.968 -3.924 -36.534 1.00 60.12 151 ILE A O 1
ATOM 1182 N N . PRO A 1 152 ? 22.813 -6.118 -36.068 1.00 53.12 152 PRO A N 1
ATOM 1183 C CA . 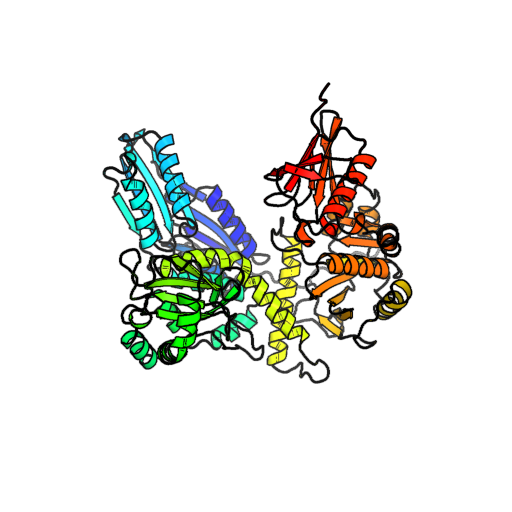PRO A 1 152 ? 22.959 -6.546 -37.463 1.00 53.12 152 PRO A CA 1
ATOM 1184 C C . PRO A 1 152 ? 21.931 -5.950 -38.434 1.00 53.12 152 PRO A C 1
ATOM 1186 O O . PRO A 1 152 ? 22.264 -5.736 -39.600 1.00 53.12 152 PRO A O 1
ATOM 1189 N N . LYS A 1 153 ? 20.708 -5.657 -37.972 1.00 62.69 153 LYS A N 1
ATOM 1190 C CA . LYS A 1 153 ? 19.667 -4.983 -38.770 1.00 62.69 153 LYS A CA 1
ATOM 1191 C C . LYS A 1 153 ? 19.629 -3.460 -38.582 1.00 62.69 153 LYS A C 1
ATOM 1193 O O . LYS A 1 153 ? 18.758 -2.806 -39.150 1.00 62.69 153 LYS A O 1
ATOM 1198 N N . GLY A 1 154 ? 20.567 -2.888 -37.822 1.00 69.31 154 GLY A N 1
ATOM 1199 C CA . GLY A 1 154 ? 20.647 -1.450 -37.555 1.00 69.31 154 GLY A CA 1
ATOM 1200 C C . GLY A 1 154 ? 19.556 -0.923 -36.617 1.00 69.31 154 GLY A C 1
ATOM 1201 O O . GLY A 1 154 ? 19.274 0.271 -36.639 1.00 69.31 154 GLY A O 1
ATOM 1202 N N . MET A 1 155 ? 18.931 -1.787 -35.812 1.00 71.44 155 MET A N 1
ATOM 1203 C CA . MET A 1 155 ? 17.751 -1.461 -35.014 1.00 71.44 155 MET A CA 1
ATOM 1204 C C . MET A 1 155 ? 18.053 -1.510 -33.510 1.00 71.44 155 MET A C 1
ATOM 1206 O O . MET A 1 155 ? 18.466 -2.538 -32.976 1.00 71.44 155 MET A O 1
ATOM 1210 N N . ALA A 1 156 ? 17.825 -0.400 -32.812 1.00 86.06 156 ALA A N 1
ATOM 1211 C CA . ALA A 1 156 ? 17.762 -0.363 -31.356 1.00 86.06 156 ALA A CA 1
ATOM 1212 C C . ALA A 1 156 ? 16.473 0.360 -30.958 1.00 86.06 156 ALA A C 1
ATOM 1214 O O . ALA A 1 156 ? 16.263 1.511 -31.345 1.00 86.06 156 ALA A O 1
ATOM 1215 N N . ARG A 1 157 ? 15.591 -0.332 -30.233 1.00 86.62 157 ARG A N 1
ATOM 1216 C CA . ARG A 1 157 ? 14.279 0.180 -29.850 1.00 86.62 157 ARG A CA 1
ATOM 1217 C C . ARG A 1 157 ? 13.995 -0.100 -28.383 1.00 86.62 157 ARG A C 1
ATOM 1219 O O . ARG A 1 157 ? 14.082 -1.246 -27.946 1.00 86.62 157 ARG A O 1
ATOM 1226 N N . PHE A 1 158 ? 13.614 0.938 -27.651 1.00 89.31 158 PHE A N 1
ATOM 1227 C CA . PHE A 1 158 ? 13.058 0.791 -26.306 1.00 89.31 158 PHE A CA 1
ATOM 1228 C C . PHE A 1 158 ? 11.548 0.993 -26.369 1.00 89.31 158 PHE A C 1
ATOM 1230 O O . PHE A 1 158 ? 11.072 1.856 -27.115 1.00 89.31 158 PHE A O 1
ATOM 1237 N N . VAL A 1 159 ? 10.800 0.185 -25.624 1.00 87.19 159 VAL A N 1
ATOM 1238 C CA . VAL A 1 159 ? 9.341 0.266 -25.554 1.00 87.19 159 VAL A CA 1
ATOM 1239 C C . VAL A 1 159 ? 8.932 0.341 -24.091 1.00 87.19 159 VAL A C 1
ATOM 1241 O O . VAL A 1 159 ? 9.230 -0.559 -23.309 1.00 87.19 159 VAL A O 1
ATOM 1244 N N . TYR A 1 160 ? 8.240 1.418 -23.736 1.00 89.12 160 TYR A N 1
ATOM 1245 C CA . TYR A 1 160 ? 7.733 1.647 -22.386 1.00 89.12 160 TYR A CA 1
ATOM 1246 C C . TYR A 1 160 ? 6.211 1.731 -22.415 1.00 89.12 160 TYR A C 1
ATOM 1248 O O . TYR A 1 160 ? 5.653 2.455 -23.242 1.00 89.12 160 TYR A O 1
ATOM 1256 N N . TYR A 1 161 ? 5.551 1.021 -21.504 1.00 88.69 161 TYR A N 1
ATOM 1257 C CA . TYR A 1 161 ? 4.114 1.117 -21.271 1.00 88.69 161 TYR A CA 1
ATOM 1258 C C . TYR A 1 161 ? 3.882 1.935 -20.006 1.00 88.69 161 TYR A C 1
ATOM 1260 O O . TYR A 1 161 ? 4.261 1.509 -18.912 1.00 88.69 161 TYR A O 1
ATOM 1268 N N . VAL A 1 162 ? 3.327 3.137 -20.167 1.00 87.56 162 VAL A N 1
ATOM 1269 C CA . VAL A 1 162 ? 3.358 4.168 -19.119 1.00 87.56 162 VAL A CA 1
ATOM 1270 C C . VAL A 1 162 ? 1.982 4.724 -18.778 1.00 87.56 162 VAL A C 1
ATOM 1272 O O . VAL A 1 162 ? 1.097 4.767 -19.635 1.00 87.56 162 VAL A O 1
ATOM 1275 N N . ALA A 1 163 ? 1.823 5.177 -17.533 1.00 83.44 163 ALA A N 1
ATOM 1276 C CA . ALA A 1 163 ? 0.595 5.802 -17.032 1.00 83.44 163 ALA A CA 1
ATOM 1277 C C . ALA A 1 163 ? 0.472 7.289 -17.417 1.00 83.44 163 ALA A C 1
ATOM 1279 O O . ALA A 1 163 ? -0.628 7.778 -17.647 1.00 83.44 163 ALA A O 1
ATOM 1280 N N . ASP A 1 164 ? 1.598 8.002 -17.514 1.00 87.50 164 ASP A N 1
ATOM 1281 C CA . ASP A 1 164 ? 1.687 9.402 -17.932 1.00 87.50 164 ASP A CA 1
ATOM 1282 C C . ASP A 1 164 ? 2.734 9.555 -19.043 1.00 87.50 164 ASP A C 1
ATOM 1284 O O . ASP A 1 164 ? 3.953 9.499 -18.820 1.00 87.50 164 ASP A O 1
ATOM 1288 N N . LYS A 1 165 ? 2.250 9.750 -20.273 1.00 90.75 165 LYS A N 1
ATOM 1289 C CA . LYS A 1 165 ? 3.108 9.889 -21.458 1.00 90.75 165 LYS A CA 1
ATOM 1290 C C . LYS A 1 165 ? 4.014 11.120 -21.404 1.00 90.75 165 LYS A C 1
ATOM 1292 O O . LYS A 1 165 ? 5.125 11.072 -21.925 1.00 90.75 165 LYS A O 1
ATOM 1297 N N . GLU A 1 166 ? 3.563 12.228 -20.822 1.00 89.31 166 GLU A N 1
ATOM 1298 C CA . GLU A 1 166 ? 4.290 13.499 -20.872 1.00 89.31 166 GLU A CA 1
ATOM 1299 C C . GLU A 1 166 ? 5.495 13.449 -19.937 1.00 89.31 166 GLU A C 1
ATOM 1301 O O . GLU A 1 166 ? 6.618 13.758 -20.353 1.00 89.31 166 GLU A O 1
ATOM 1306 N N . LEU A 1 167 ? 5.282 12.952 -18.717 1.00 87.44 167 LEU A N 1
ATOM 1307 C CA . LEU A 1 167 ? 6.344 12.718 -17.744 1.00 87.44 167 LEU A CA 1
ATOM 1308 C C . LEU A 1 167 ? 7.335 11.665 -18.244 1.00 87.44 167 LEU A C 1
ATOM 1310 O O . LEU A 1 167 ? 8.548 11.867 -18.150 1.00 87.44 167 LEU A O 1
ATOM 1314 N N . ALA A 1 168 ? 6.846 10.584 -18.860 1.00 90.88 168 ALA A N 1
ATOM 1315 C CA . ALA A 1 168 ? 7.719 9.568 -19.438 1.00 90.88 168 ALA A CA 1
ATOM 1316 C C . ALA A 1 168 ? 8.627 10.156 -20.526 1.00 90.88 168 ALA A C 1
ATOM 1318 O O . ALA A 1 168 ? 9.847 9.975 -20.502 1.00 90.88 168 ALA A O 1
ATOM 1319 N N . VAL A 1 169 ? 8.054 10.916 -21.462 1.00 94.25 169 VAL A N 1
ATOM 1320 C CA . VAL A 1 169 ? 8.803 11.554 -22.550 1.00 94.25 169 VAL A CA 1
ATOM 1321 C C . VAL A 1 169 ? 9.813 12.575 -22.014 1.00 94.25 169 VAL A C 1
ATOM 1323 O O . VAL A 1 169 ? 10.919 12.672 -22.558 1.00 94.25 169 VAL A O 1
ATOM 1326 N N . GLU A 1 170 ? 9.495 13.323 -20.955 1.00 90.88 170 GLU A N 1
ATOM 1327 C CA . GLU A 1 170 ? 10.435 14.254 -20.315 1.00 90.88 170 GLU A CA 1
ATOM 1328 C C . GLU A 1 170 ? 11.649 13.528 -19.711 1.00 90.88 170 GLU A C 1
ATOM 1330 O O . GLU A 1 170 ? 12.803 13.910 -19.974 1.00 90.88 170 GLU A O 1
ATOM 1335 N N . VAL A 1 171 ? 11.403 12.454 -18.953 1.00 91.12 171 VAL A N 1
ATOM 1336 C CA . VAL A 1 171 ? 12.446 11.608 -18.355 1.00 91.12 171 VAL A CA 1
ATOM 1337 C C . VAL A 1 171 ? 13.318 10.996 -19.450 1.00 91.12 171 VAL A C 1
ATOM 1339 O O . VAL A 1 171 ? 14.535 11.208 -19.458 1.00 91.12 171 VAL A O 1
ATOM 1342 N N . ILE A 1 172 ? 12.711 10.329 -20.435 1.00 94.00 172 ILE A N 1
ATOM 1343 C CA . ILE A 1 172 ? 13.417 9.688 -21.553 1.00 94.00 172 ILE A CA 1
ATOM 1344 C C . ILE A 1 172 ? 14.313 10.706 -22.269 1.00 94.00 172 ILE A C 1
ATOM 1346 O O . ILE A 1 172 ? 15.519 10.492 -22.409 1.00 94.00 172 ILE A O 1
ATOM 1350 N N . ASN A 1 173 ? 13.774 11.870 -22.647 1.00 95.56 173 ASN A N 1
ATOM 1351 C CA . ASN A 1 173 ? 14.551 12.917 -23.316 1.00 95.56 173 ASN A CA 1
ATOM 1352 C C . ASN A 1 173 ? 15.719 13.441 -22.472 1.00 95.56 173 ASN A C 1
ATOM 1354 O O . ASN A 1 173 ? 16.730 13.888 -23.022 1.00 95.56 173 ASN A O 1
ATOM 1358 N N . THR A 1 174 ? 15.600 13.446 -21.145 1.00 93.88 174 THR A N 1
ATOM 1359 C CA . THR A 1 174 ? 16.683 13.870 -20.248 1.00 93.88 174 THR A CA 1
ATOM 1360 C C . THR A 1 174 ? 17.866 12.908 -20.310 1.00 93.88 174 THR A C 1
ATOM 1362 O O . THR A 1 174 ? 19.014 13.354 -20.379 1.00 93.88 174 THR A O 1
ATOM 1365 N N . TYR A 1 175 ? 17.606 11.603 -20.353 1.00 93.62 175 TYR A N 1
ATOM 1366 C CA . TYR A 1 175 ? 18.648 10.583 -20.469 1.00 93.62 175 TYR A CA 1
ATOM 1367 C C . TYR A 1 175 ? 19.221 10.483 -21.883 1.00 93.62 175 TYR A C 1
ATOM 1369 O O . TYR A 1 175 ? 20.443 10.416 -22.034 1.00 93.62 175 TYR A O 1
ATOM 1377 N N . LEU A 1 176 ? 18.376 10.557 -22.918 1.00 93.62 176 LEU A N 1
ATOM 1378 C CA . LEU A 1 176 ? 18.824 10.551 -24.313 1.00 93.62 176 LEU A CA 1
ATOM 1379 C C . LEU A 1 176 ? 19.764 11.726 -24.608 1.00 93.62 176 LEU A C 1
ATOM 1381 O O . LEU A 1 176 ? 20.833 11.524 -25.174 1.00 93.62 176 LEU A O 1
ATOM 1385 N N . ARG A 1 177 ? 19.438 12.943 -24.147 1.00 94.69 177 ARG A N 1
ATOM 1386 C CA . ARG A 1 177 ? 20.290 14.135 -24.345 1.00 94.69 177 ARG A CA 1
ATOM 1387 C C . ARG A 1 177 ? 21.654 14.056 -23.656 1.00 94.69 177 ARG A C 1
ATOM 1389 O O . ARG A 1 177 ? 22.567 14.778 -24.045 1.00 94.69 177 ARG A O 1
ATOM 1396 N N . ARG A 1 178 ? 21.794 13.223 -22.622 1.00 93.38 178 ARG A N 1
ATOM 1397 C CA . ARG A 1 178 ? 23.044 13.027 -21.866 1.00 93.38 178 ARG A CA 1
ATOM 1398 C C . ARG A 1 178 ? 23.894 11.873 -22.407 1.00 93.38 178 ARG A C 1
ATOM 1400 O O . ARG A 1 178 ? 24.954 11.604 -21.847 1.00 93.38 178 ARG A O 1
ATOM 1407 N N . SER A 1 179 ? 23.432 11.178 -23.446 1.00 92.94 179 SER A N 1
ATOM 1408 C CA . SER A 1 179 ? 24.061 9.975 -23.988 1.00 92.94 179 SER A CA 1
ATOM 1409 C C . SER A 1 179 ? 24.388 10.151 -25.467 1.00 92.94 179 SER A C 1
ATOM 1411 O O . SER A 1 179 ? 23.524 10.534 -26.252 1.00 92.94 179 SER A O 1
ATOM 1413 N N . ASP A 1 180 ? 25.599 9.770 -25.874 1.00 92.31 180 ASP A N 1
ATOM 1414 C CA . ASP A 1 180 ? 25.985 9.756 -27.293 1.00 92.31 180 ASP A CA 1
ATOM 1415 C C . ASP A 1 180 ? 25.118 8.791 -28.127 1.00 92.31 180 ASP A C 1
ATOM 1417 O O . ASP A 1 180 ? 24.974 8.970 -29.332 1.00 92.31 180 ASP A O 1
ATOM 1421 N N . LEU A 1 181 ? 24.489 7.796 -27.487 1.00 91.94 181 LEU A N 1
ATOM 1422 C CA . LEU A 1 181 ? 23.551 6.873 -28.140 1.00 91.94 181 LEU A CA 1
ATOM 1423 C C . LEU A 1 181 ? 22.208 7.528 -28.489 1.00 91.94 181 LEU A C 1
ATOM 1425 O O . LEU A 1 181 ? 21.475 7.002 -29.317 1.00 91.94 181 LEU A O 1
ATOM 1429 N N . GLY A 1 182 ? 21.861 8.639 -27.833 1.00 90.75 182 GLY A N 1
ATOM 1430 C CA . GLY A 1 182 ? 20.608 9.359 -28.064 1.00 90.75 182 GLY A CA 1
ATOM 1431 C C . GLY A 1 182 ? 20.653 10.298 -29.271 1.00 90.75 182 GLY A C 1
ATOM 1432 O O . GLY A 1 182 ? 19.657 10.951 -29.582 1.00 90.75 182 GLY A O 1
ATOM 1433 N N . VAL A 1 183 ? 21.798 10.404 -29.954 1.00 92.31 183 VAL A N 1
ATOM 1434 C CA . VAL A 1 183 ? 21.954 11.270 -31.127 1.00 92.31 183 VAL A CA 1
ATOM 1435 C C . VAL A 1 183 ? 21.041 10.784 -32.252 1.00 92.31 183 VAL A C 1
ATOM 1437 O O . VAL A 1 183 ? 21.142 9.649 -32.702 1.00 92.31 183 VAL A O 1
ATOM 1440 N N . GLY A 1 184 ? 20.147 11.660 -32.716 1.00 89.88 184 GLY A N 1
ATOM 1441 C CA . GLY A 1 184 ? 19.184 11.326 -33.770 1.00 89.88 184 GLY A CA 1
ATOM 1442 C C . GLY A 1 184 ? 18.042 10.408 -33.322 1.00 89.88 184 GLY A C 1
ATOM 1443 O O . GLY A 1 184 ? 17.275 9.966 -34.175 1.00 89.88 184 GLY A O 1
ATOM 1444 N N . ALA A 1 185 ? 17.909 10.140 -32.017 1.00 93.12 185 ALA A N 1
ATOM 1445 C CA . ALA A 1 185 ? 16.808 9.350 -31.485 1.00 93.12 185 ALA A CA 1
ATOM 1446 C C . ALA A 1 185 ? 15.453 9.994 -31.807 1.00 93.12 185 ALA A C 1
ATOM 1448 O O . ALA A 1 185 ? 15.305 11.219 -31.767 1.00 93.12 185 ALA A O 1
ATOM 1449 N N . THR A 1 186 ? 14.453 9.161 -32.086 1.00 94.31 186 THR A N 1
ATOM 1450 C CA . THR A 1 186 ? 13.062 9.603 -32.253 1.00 94.31 186 THR A CA 1
ATOM 1451 C C . THR A 1 186 ? 12.172 8.902 -31.241 1.00 94.31 186 THR A C 1
ATOM 1453 O O . THR A 1 186 ? 12.445 7.766 -30.857 1.00 94.31 186 THR A O 1
ATOM 1456 N N . ILE A 1 187 ? 11.139 9.602 -30.777 1.00 94.81 187 ILE A N 1
ATOM 1457 C CA . ILE A 1 187 ? 10.155 9.072 -29.837 1.00 94.81 187 ILE A CA 1
ATOM 1458 C C . ILE A 1 187 ? 8.795 9.129 -30.522 1.00 94.81 187 ILE A C 1
ATOM 1460 O O . ILE A 1 187 ? 8.378 10.199 -30.966 1.00 94.81 187 ILE A O 1
ATOM 1464 N N . ASP A 1 188 ? 8.136 7.982 -30.606 1.00 94.31 188 ASP A N 1
ATOM 1465 C CA . ASP A 1 188 ? 6.76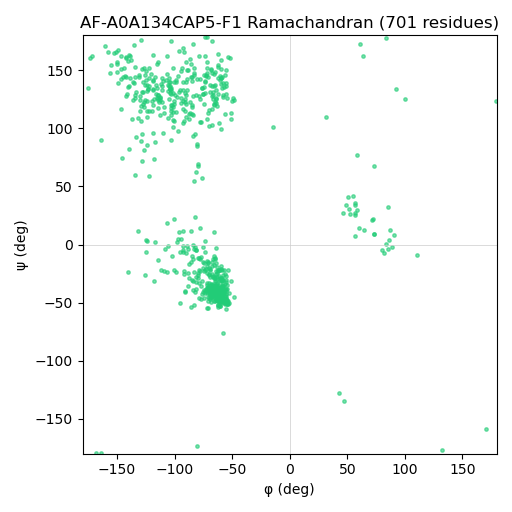0 7.835 -31.067 1.00 94.31 188 ASP A CA 1
ATOM 1466 C C . ASP A 1 188 ? 5.881 7.423 -29.883 1.00 94.31 188 ASP A C 1
ATOM 1468 O O . ASP A 1 188 ? 6.307 6.625 -29.045 1.00 94.31 188 ASP A O 1
ATOM 1472 N N . VAL A 1 189 ? 4.686 8.003 -29.779 1.00 93.94 189 VAL A N 1
ATOM 1473 C CA . VAL A 1 189 ? 3.783 7.783 -28.643 1.00 93.94 189 VAL A CA 1
ATOM 1474 C C . VAL A 1 189 ? 2.421 7.347 -29.154 1.00 93.94 189 VAL A C 1
ATOM 1476 O O . VAL A 1 189 ? 1.771 8.081 -29.898 1.00 93.94 189 VAL A O 1
ATOM 1479 N N . ILE A 1 190 ? 1.971 6.179 -28.701 1.00 92.62 190 ILE A N 1
ATOM 1480 C CA . ILE A 1 190 ? 0.584 5.747 -28.851 1.00 92.62 190 ILE A CA 1
ATOM 1481 C C . ILE A 1 190 ? -0.173 6.235 -27.624 1.00 92.62 190 ILE A C 1
ATOM 1483 O O . ILE A 1 190 ? 0.051 5.777 -26.502 1.00 92.62 190 ILE A O 1
ATOM 1487 N N . ASP A 1 191 ? -1.041 7.210 -27.856 1.00 90.12 191 ASP A N 1
ATOM 1488 C CA . ASP A 1 191 ? -1.819 7.864 -26.820 1.00 90.12 191 ASP A CA 1
ATOM 1489 C C . ASP A 1 191 ? -3.129 7.115 -26.561 1.00 90.12 191 ASP A C 1
ATOM 1491 O O . ASP A 1 191 ? -4.013 7.098 -27.415 1.00 90.12 191 ASP A O 1
ATOM 1495 N N . SER A 1 192 ? -3.253 6.517 -25.378 1.00 85.94 192 SER A N 1
ATOM 1496 C CA . SER A 1 192 ? -4.483 5.884 -24.905 1.00 85.94 192 SER A CA 1
ATOM 1497 C C . SER A 1 192 ? -5.563 6.881 -24.475 1.00 85.94 192 SER A C 1
ATOM 1499 O O . SER A 1 192 ? -6.716 6.495 -24.312 1.00 85.94 192 SER A O 1
ATOM 1501 N N . GLY A 1 193 ? -5.200 8.152 -24.264 1.00 83.69 193 GLY A N 1
ATOM 1502 C CA . GLY A 1 193 ? -6.056 9.145 -23.619 1.00 83.69 193 GLY A CA 1
ATOM 1503 C C . GLY A 1 193 ? -6.084 9.056 -22.091 1.00 83.69 193 GLY A C 1
ATOM 1504 O O . GLY A 1 193 ? -6.669 9.944 -21.480 1.00 83.69 193 GLY A O 1
ATOM 1505 N N . LEU A 1 194 ? -5.432 8.051 -21.486 1.00 83.31 194 LEU A N 1
ATOM 1506 C CA . LEU A 1 194 ? -5.304 7.945 -20.035 1.00 83.31 194 LEU A CA 1
ATOM 1507 C C . LEU A 1 194 ? -4.583 9.169 -19.480 1.00 83.31 194 LEU A C 1
ATOM 1509 O O . LEU A 1 194 ? -3.638 9.705 -20.061 1.00 83.31 194 LEU A O 1
ATOM 1513 N N . THR A 1 195 ? -5.028 9.592 -18.315 1.00 81.94 195 THR A N 1
ATOM 1514 C CA . THR A 1 195 ? -4.351 10.600 -17.521 1.00 81.94 195 THR A CA 1
ATOM 1515 C C . THR A 1 195 ? -3.862 9.996 -16.211 1.00 81.94 195 THR A C 1
ATOM 1517 O O . THR A 1 195 ? -4.442 9.053 -15.666 1.00 81.94 195 THR A O 1
ATOM 1520 N N . ILE A 1 196 ? -2.827 10.601 -15.629 1.00 82.94 196 ILE A N 1
ATOM 1521 C CA . ILE A 1 196 ? -2.317 10.156 -14.331 1.00 82.94 196 ILE A CA 1
ATOM 1522 C C . ILE A 1 196 ? -3.370 10.213 -13.216 1.00 82.94 196 ILE A C 1
ATOM 1524 O O . ILE A 1 196 ? -3.339 9.420 -12.283 1.00 82.94 196 ILE A O 1
ATOM 1528 N N . HIS A 1 197 ? -4.318 11.146 -13.296 1.00 84.06 197 HIS A N 1
ATOM 1529 C CA . HIS A 1 197 ? -5.344 11.315 -12.272 1.00 84.06 197 HIS A CA 1
ATOM 1530 C C . HIS A 1 197 ? -6.478 10.291 -12.394 1.00 84.06 197 HIS A C 1
ATOM 1532 O O . HIS A 1 197 ? -7.000 9.855 -11.370 1.00 84.06 197 HIS A O 1
ATOM 1538 N N . GLU A 1 198 ? -6.823 9.857 -13.609 1.00 80.31 198 GLU A N 1
ATOM 1539 C CA . GLU A 1 198 ? -7.711 8.705 -13.812 1.00 80.31 198 GLU A CA 1
ATOM 1540 C C . GLU A 1 198 ? -7.061 7.431 -13.284 1.00 80.31 198 GLU A C 1
ATOM 1542 O O . GLU A 1 198 ? -7.691 6.683 -12.536 1.00 80.31 198 GLU A O 1
ATOM 1547 N N . ARG A 1 199 ? -5.775 7.228 -13.596 1.00 82.88 199 ARG A N 1
ATOM 1548 C CA . ARG A 1 199 ? -5.020 6.084 -13.088 1.00 82.88 199 ARG A CA 1
ATOM 1549 C C . ARG A 1 199 ? -4.954 6.075 -11.559 1.00 82.88 199 ARG A C 1
ATOM 1551 O O . ARG A 1 199 ? -5.252 5.054 -10.948 1.00 82.88 199 ARG A O 1
ATOM 1558 N N . TYR A 1 200 ? -4.630 7.218 -10.956 1.00 85.75 200 TYR A N 1
ATOM 1559 C CA . TYR A 1 200 ? -4.608 7.404 -9.505 1.00 85.75 200 TYR A CA 1
ATOM 1560 C C . TYR A 1 200 ? -5.929 6.982 -8.856 1.00 85.75 200 TYR A C 1
ATOM 1562 O O . TYR A 1 200 ? -5.950 6.205 -7.902 1.00 85.75 200 TYR A O 1
ATOM 1570 N N . MET A 1 201 ? -7.045 7.477 -9.400 1.00 84.00 201 MET A N 1
ATOM 1571 C CA . MET A 1 201 ? -8.369 7.149 -8.881 1.00 84.00 201 MET A CA 1
ATOM 1572 C C . MET A 1 201 ? -8.711 5.678 -9.057 1.00 84.00 201 MET A C 1
ATOM 1574 O O . MET A 1 201 ? -9.315 5.105 -8.152 1.00 84.00 201 MET A O 1
ATOM 1578 N N . SER A 1 202 ? -8.326 5.067 -10.177 1.00 79.75 202 SER A N 1
ATOM 1579 C CA . SER A 1 202 ? -8.519 3.636 -10.406 1.00 79.75 202 SER A CA 1
ATOM 1580 C C . SER A 1 202 ? -7.785 2.803 -9.354 1.00 79.75 202 SER A C 1
ATOM 1582 O O . SER A 1 202 ? -8.396 1.936 -8.737 1.00 79.75 202 SER A O 1
ATOM 1584 N N . ASP A 1 203 ? -6.510 3.105 -9.091 1.00 78.19 203 ASP A N 1
ATOM 1585 C CA . ASP A 1 203 ? -5.691 2.339 -8.144 1.00 78.19 203 ASP A CA 1
ATOM 1586 C C . ASP A 1 203 ? -6.205 2.460 -6.704 1.00 78.19 203 ASP A C 1
ATOM 1588 O O . ASP A 1 203 ? -6.295 1.454 -6.001 1.00 78.19 203 ASP A O 1
ATOM 1592 N N . ILE A 1 204 ? -6.620 3.656 -6.272 1.00 79.88 204 ILE A N 1
ATOM 1593 C CA . ILE A 1 204 ? -7.245 3.817 -4.950 1.00 79.88 204 ILE A CA 1
ATOM 1594 C C . ILE A 1 204 ? -8.582 3.085 -4.891 1.00 79.88 204 ILE A C 1
ATOM 1596 O O . ILE A 1 204 ? -8.828 2.334 -3.952 1.00 79.88 204 ILE A O 1
ATOM 1600 N N . SER A 1 205 ? -9.447 3.277 -5.888 1.00 78.69 205 SER A N 1
ATOM 1601 C CA . SER A 1 205 ? -10.775 2.652 -5.907 1.00 78.69 205 SER A CA 1
ATOM 1602 C C . SER A 1 205 ? -10.680 1.128 -5.866 1.00 78.69 205 SER A C 1
ATOM 1604 O O . SER A 1 205 ? -11.463 0.490 -5.167 1.00 78.69 205 SER A O 1
ATOM 1606 N N . ARG A 1 206 ? -9.685 0.547 -6.550 1.00 78.75 206 ARG A N 1
ATOM 1607 C CA . ARG A 1 206 ? -9.397 -0.891 -6.540 1.00 78.75 206 ARG A CA 1
ATOM 1608 C C . ARG A 1 206 ? -9.138 -1.429 -5.138 1.00 78.75 206 ARG A C 1
ATOM 1610 O O . ARG A 1 206 ? -9.620 -2.510 -4.815 1.00 78.75 206 ARG A O 1
ATOM 1617 N N . VAL A 1 207 ? -8.401 -0.694 -4.302 1.00 76.25 207 VAL A N 1
ATOM 1618 C CA . VAL A 1 207 ? -8.112 -1.113 -2.920 1.00 76.25 207 VAL A CA 1
ATOM 1619 C C . VAL A 1 207 ? -9.404 -1.214 -2.110 1.00 76.25 207 VAL A C 1
ATOM 1621 O O . VAL A 1 207 ? -9.644 -2.233 -1.469 1.00 76.25 207 VAL A O 1
ATOM 1624 N N . TYR A 1 208 ? -10.267 -0.198 -2.188 1.00 75.12 208 TYR A N 1
ATOM 1625 C CA . TYR A 1 208 ? -11.530 -0.176 -1.444 1.00 75.12 208 TYR A CA 1
ATOM 1626 C C . TYR A 1 208 ? -12.532 -1.202 -1.980 1.00 75.12 208 TYR A C 1
ATOM 1628 O O . TYR A 1 208 ? -13.124 -1.936 -1.193 1.00 75.12 208 TYR A O 1
ATOM 1636 N N . ARG A 1 209 ? -12.698 -1.282 -3.308 1.00 77.50 209 ARG A N 1
ATOM 1637 C CA . ARG A 1 209 ? -13.593 -2.258 -3.948 1.00 77.50 209 ARG A CA 1
ATOM 1638 C C . ARG A 1 209 ? -13.140 -3.687 -3.698 1.00 77.50 209 ARG A C 1
ATOM 1640 O O . ARG A 1 209 ? -13.977 -4.563 -3.546 1.00 77.50 209 ARG A O 1
ATOM 1647 N N . GLY A 1 210 ? -11.826 -3.906 -3.653 1.00 71.62 210 GLY A N 1
ATOM 1648 C CA . GLY A 1 210 ? -11.253 -5.140 -3.159 1.00 71.62 210 GLY A CA 1
ATOM 1649 C C . GLY A 1 210 ? -11.713 -5.359 -1.725 1.00 71.62 210 GLY A C 1
ATOM 1650 O O . GLY A 1 210 ? -12.592 -6.165 -1.483 1.00 71.62 210 GLY A O 1
ATOM 1651 N N . LEU A 1 211 ? -11.148 -4.635 -0.768 1.00 68.56 211 LEU A N 1
ATOM 1652 C CA . LEU A 1 211 ? -11.279 -4.976 0.649 1.00 68.56 211 LEU A CA 1
ATOM 1653 C C . LEU A 1 211 ? -12.720 -5.035 1.170 1.00 68.56 211 LEU A C 1
ATOM 1655 O O . LEU A 1 211 ? -13.034 -5.932 1.945 1.00 68.56 211 LEU A O 1
ATOM 1659 N N . VAL A 1 212 ? -13.577 -4.098 0.760 1.00 71.19 212 VAL A N 1
ATOM 1660 C CA . VAL A 1 212 ? -14.948 -3.953 1.274 1.00 71.19 212 VAL A CA 1
ATOM 1661 C C . VAL A 1 212 ? -15.904 -3.471 0.169 1.00 71.19 212 VAL A C 1
ATOM 1663 O O . VAL A 1 212 ? -16.306 -2.303 0.158 1.00 71.19 212 VAL A O 1
ATOM 1666 N N . PRO A 1 213 ? -16.281 -4.344 -0.785 1.00 75.00 213 PRO A N 1
ATOM 1667 C CA . PRO A 1 213 ? -17.051 -3.972 -1.977 1.00 75.00 213 PRO A CA 1
ATOM 1668 C C . PRO A 1 213 ? -18.387 -3.289 -1.656 1.00 75.00 213 PRO A C 1
ATOM 1670 O O . PRO A 1 213 ? -18.732 -2.287 -2.284 1.00 75.00 213 PRO A O 1
ATOM 1673 N N . ASP A 1 214 ? -19.105 -3.758 -0.636 1.00 77.50 214 ASP A N 1
ATOM 1674 C CA . ASP A 1 214 ? -20.406 -3.198 -0.251 1.00 77.50 214 ASP A CA 1
ATOM 1675 C C . ASP A 1 214 ? -20.265 -1.779 0.313 1.00 77.50 214 ASP A C 1
ATOM 1677 O O . ASP A 1 214 ? -20.960 -0.849 -0.107 1.00 77.50 214 ASP A O 1
ATOM 1681 N N . VAL A 1 215 ? -19.278 -1.565 1.190 1.00 76.94 215 VAL A N 1
ATOM 1682 C CA . VAL A 1 215 ? -18.947 -0.233 1.723 1.00 76.94 215 VAL A CA 1
ATOM 1683 C C . VAL A 1 215 ? -18.494 0.695 0.602 1.00 76.94 215 VAL A C 1
ATOM 1685 O O . VAL A 1 215 ? -18.911 1.855 0.554 1.00 76.94 215 VAL A O 1
ATOM 1688 N N . TRP A 1 216 ? -17.670 0.192 -0.320 1.00 82.75 216 TRP A N 1
ATOM 1689 C CA . TRP A 1 216 ? -17.226 0.942 -1.488 1.00 82.75 216 TRP A CA 1
ATOM 1690 C C . TRP A 1 216 ? -18.406 1.424 -2.338 1.00 82.75 216 TRP A C 1
ATOM 1692 O O . TRP A 1 216 ? -18.465 2.608 -2.675 1.00 82.75 216 TRP A O 1
ATOM 1702 N N . ASN A 1 217 ? -19.376 0.552 -2.623 1.00 82.12 217 ASN A N 1
ATOM 1703 C CA . ASN A 1 217 ? -20.560 0.898 -3.409 1.00 82.12 217 ASN A CA 1
ATOM 1704 C C . ASN A 1 217 ? -21.368 2.035 -2.765 1.00 82.12 217 ASN A C 1
ATOM 1706 O O . ASN A 1 217 ? -21.820 2.950 -3.461 1.00 82.12 217 ASN A O 1
ATOM 1710 N N . VAL A 1 218 ? -21.507 2.033 -1.435 1.00 79.69 218 VAL A N 1
ATOM 1711 C CA . VAL A 1 218 ? -22.199 3.114 -0.716 1.00 79.69 218 VAL A CA 1
ATOM 1712 C C . VAL A 1 218 ? -21.378 4.408 -0.723 1.00 79.69 218 VAL A C 1
ATOM 1714 O O . VAL A 1 218 ? -21.929 5.469 -1.023 1.00 79.69 218 VAL A O 1
ATOM 1717 N N . ILE A 1 219 ? -20.064 4.342 -0.462 1.00 82.50 219 ILE A N 1
ATOM 1718 C CA . ILE A 1 219 ? -19.163 5.507 -0.545 1.00 82.50 219 ILE A CA 1
ATOM 1719 C C . ILE A 1 219 ? -19.274 6.157 -1.927 1.00 82.50 219 ILE A C 1
ATOM 1721 O O . ILE A 1 219 ? -19.513 7.363 -2.024 1.00 82.50 219 ILE A O 1
ATOM 1725 N N . GLN A 1 220 ? -19.143 5.356 -2.986 1.00 83.94 220 GLN A N 1
ATOM 1726 C CA . GLN A 1 220 ? -19.201 5.813 -4.370 1.00 83.94 220 GLN A CA 1
ATOM 1727 C C . GLN A 1 220 ? -20.589 6.370 -4.726 1.00 83.94 220 GLN A C 1
ATOM 1729 O O . GLN A 1 220 ? -20.687 7.384 -5.418 1.00 83.94 220 GLN A O 1
ATOM 1734 N N . GLY A 1 221 ? -21.671 5.771 -4.216 1.00 83.38 221 GLY A N 1
ATOM 1735 C CA . GLY A 1 221 ? -23.039 6.267 -4.402 1.00 83.38 221 GLY A CA 1
ATOM 1736 C C . GLY A 1 221 ? -23.297 7.647 -3.780 1.00 83.38 221 GLY A C 1
ATOM 1737 O O . GLY A 1 221 ? -24.168 8.390 -4.238 1.00 83.38 221 GLY A O 1
ATOM 1738 N N . GLU A 1 222 ? -22.520 8.029 -2.764 1.00 85.56 222 GLU A N 1
ATOM 1739 C CA . GLU A 1 222 ? -22.573 9.348 -2.128 1.00 85.56 222 GLU A CA 1
ATOM 1740 C C . GLU A 1 222 ? -21.652 10.394 -2.777 1.00 85.56 222 GLU A C 1
ATOM 1742 O O . GLU A 1 222 ? -21.620 11.556 -2.329 1.00 85.56 222 GLU A O 1
ATOM 1747 N N . TRP A 1 223 ? -20.895 10.015 -3.812 1.00 85.31 223 TRP A N 1
ATOM 1748 C CA . TRP A 1 223 ? -19.981 10.936 -4.467 1.00 85.31 223 TRP A CA 1
ATOM 1749 C C . TRP A 1 223 ? -20.711 12.067 -5.182 1.00 85.31 223 TRP A C 1
ATOM 1751 O O . TRP A 1 223 ? -21.735 11.891 -5.850 1.00 85.31 223 TRP A O 1
ATOM 1761 N N . LYS A 1 224 ? -20.187 13.278 -5.010 1.00 86.25 224 LYS A N 1
ATOM 1762 C CA . LYS A 1 224 ? -20.727 14.501 -5.595 1.00 86.25 224 LYS A CA 1
ATOM 1763 C C . LYS A 1 224 ? -19.592 15.346 -6.128 1.00 86.25 224 LYS A C 1
ATOM 1765 O O . LYS A 1 224 ? -18.869 15.999 -5.375 1.00 86.25 224 LYS A O 1
ATOM 1770 N N . GLY A 1 225 ? -19.515 15.392 -7.449 1.00 85.25 225 GLY A N 1
ATOM 1771 C CA . GLY A 1 225 ? -18.625 16.288 -8.161 1.00 85.25 225 GLY A CA 1
ATOM 1772 C C . GLY A 1 225 ? -18.891 17.763 -7.872 1.00 85.25 225 GLY A C 1
ATOM 1773 O O . GLY A 1 225 ? -19.975 18.183 -7.449 1.00 85.25 225 GLY A O 1
ATOM 1774 N N . ILE A 1 226 ? -17.868 18.568 -8.127 1.00 87.69 226 ILE A N 1
ATOM 1775 C CA . ILE A 1 226 ? -17.897 20.013 -7.951 1.00 87.69 226 ILE A CA 1
ATOM 1776 C C . ILE A 1 226 ? -18.977 20.659 -8.820 1.00 87.69 226 ILE A C 1
ATOM 1778 O O . ILE A 1 226 ? -19.150 20.339 -9.997 1.00 87.69 226 ILE A O 1
ATOM 1782 N N . SER A 1 227 ? -19.698 21.630 -8.259 1.00 83.75 227 SER A N 1
ATOM 1783 C CA . SER A 1 227 ? -20.664 22.386 -9.053 1.00 83.75 227 SER A CA 1
ATOM 1784 C C . SER A 1 227 ? -19.955 23.339 -10.032 1.00 83.75 227 SER A C 1
ATOM 1786 O O . SER A 1 227 ? -18.927 23.931 -9.688 1.00 83.75 227 SER A O 1
ATOM 1788 N N . PRO A 1 228 ? -20.524 23.614 -11.224 1.00 75.75 228 PRO A N 1
ATOM 1789 C CA . PRO A 1 228 ? -19.934 24.567 -12.168 1.00 75.75 228 PRO A CA 1
ATOM 1790 C C . PRO A 1 228 ? -19.682 25.961 -11.570 1.00 75.75 228 PRO A C 1
ATOM 1792 O O . PRO A 1 228 ? -18.722 26.635 -11.935 1.00 75.75 228 PRO A O 1
ATOM 1795 N N . GLN A 1 229 ? -20.526 26.402 -10.630 1.00 81.00 229 GLN A N 1
ATOM 1796 C CA . GLN A 1 229 ? -20.366 27.691 -9.952 1.00 81.00 229 GLN A CA 1
ATOM 1797 C C . GLN A 1 229 ? -19.150 27.701 -9.018 1.00 81.00 229 GLN A C 1
ATOM 1799 O O . GLN A 1 229 ? -18.349 28.635 -9.065 1.00 81.00 229 GLN A O 1
ATOM 1804 N N . GLU A 1 230 ? -18.986 26.667 -8.190 1.00 80.25 230 GLU A N 1
ATOM 1805 C CA . GLU A 1 230 ? -17.821 26.529 -7.309 1.00 80.25 230 GLU A CA 1
ATOM 1806 C C . GLU A 1 230 ? -16.534 26.372 -8.113 1.00 80.25 230 GLU A C 1
ATOM 1808 O O . GLU A 1 230 ? -15.536 27.015 -7.791 1.00 80.25 230 GLU A O 1
ATOM 1813 N N . TRP A 1 231 ? -16.585 25.612 -9.208 1.00 78.56 231 TRP A N 1
ATOM 1814 C CA . TRP A 1 231 ? -15.474 25.474 -10.139 1.00 78.56 231 TRP A CA 1
ATOM 1815 C C . TRP A 1 231 ? -15.041 26.823 -10.726 1.00 78.56 231 TRP A C 1
ATOM 1817 O O . TRP A 1 231 ? -13.868 27.194 -10.663 1.00 78.56 231 TRP A O 1
ATOM 1827 N N . MET A 1 232 ? -15.996 27.624 -11.213 1.00 77.44 232 MET A N 1
ATOM 1828 C CA . MET A 1 232 ? -15.716 28.976 -11.707 1.00 77.44 232 MET A CA 1
ATOM 1829 C C . MET A 1 232 ? -15.129 29.888 -10.624 1.00 77.44 232 MET A C 1
ATOM 1831 O O . MET A 1 232 ? -14.252 30.703 -10.915 1.00 77.44 232 MET A O 1
ATOM 1835 N N . HIS A 1 233 ? -15.599 29.785 -9.379 1.00 86.44 233 HIS A N 1
ATOM 1836 C CA . HIS A 1 233 ? -15.045 30.557 -8.267 1.00 86.44 233 HIS A CA 1
ATOM 1837 C C . HIS A 1 233 ? -13.613 30.139 -7.930 1.00 86.44 233 HIS A C 1
ATOM 1839 O O . HIS A 1 233 ? -12.768 31.016 -7.727 1.00 86.44 233 HIS A O 1
ATOM 1845 N N . LEU A 1 234 ? -13.335 28.834 -7.928 1.00 87.00 234 LEU A N 1
ATOM 1846 C CA . LEU A 1 234 ? -12.002 28.291 -7.704 1.00 87.00 234 LEU A CA 1
ATOM 1847 C C . LEU A 1 234 ? -11.037 28.760 -8.794 1.00 87.00 234 LEU A C 1
ATOM 1849 O O . LEU A 1 234 ? -10.028 29.378 -8.469 1.00 87.00 234 LEU A O 1
ATOM 1853 N N . LEU A 1 235 ? -11.385 28.590 -10.073 1.00 86.69 235 LEU A N 1
ATOM 1854 C CA . LEU A 1 235 ? -10.559 29.048 -11.196 1.00 86.69 235 LEU A CA 1
ATOM 1855 C C . LEU A 1 235 ? -10.381 30.567 -11.231 1.00 86.69 235 LEU A C 1
ATOM 1857 O O . LEU A 1 235 ? -9.331 31.065 -11.626 1.00 86.69 235 LEU A O 1
ATOM 1861 N N . LYS A 1 236 ? -11.383 31.339 -10.802 1.00 91.00 236 LYS A N 1
ATOM 1862 C CA . LYS A 1 236 ? -11.237 32.796 -10.705 1.00 91.00 236 LYS A CA 1
ATOM 1863 C C . LYS A 1 236 ? -10.173 33.190 -9.675 1.00 91.00 236 LYS A C 1
ATOM 1865 O O . LYS A 1 236 ? -9.493 34.194 -9.880 1.00 91.00 236 LYS A O 1
ATOM 1870 N N . ARG A 1 237 ? -10.046 32.440 -8.574 1.00 95.94 237 ARG A N 1
ATOM 1871 C CA . ARG A 1 237 ? -9.023 32.675 -7.544 1.00 95.94 237 ARG A CA 1
ATOM 1872 C C . ARG A 1 237 ? -7.673 32.068 -7.922 1.00 95.94 237 ARG A C 1
ATOM 1874 O O . ARG A 1 237 ? -6.654 32.722 -7.712 1.00 95.94 237 ARG A O 1
ATOM 1881 N N . TYR A 1 238 ? -7.681 30.870 -8.493 1.00 94.38 238 TYR A N 1
ATOM 1882 C CA . TYR A 1 238 ? -6.510 30.105 -8.907 1.00 94.38 238 TYR A CA 1
ATOM 1883 C C . TYR A 1 238 ? -6.647 29.703 -10.388 1.00 94.38 238 TYR A C 1
ATOM 1885 O O . TYR A 1 238 ? -7.020 28.578 -10.705 1.00 94.38 238 TYR A O 1
ATOM 1893 N N . PRO A 1 239 ? -6.334 30.599 -11.344 1.00 91.94 239 PRO A N 1
ATOM 1894 C CA . PRO A 1 239 ? -6.528 30.321 -12.775 1.00 91.94 239 PRO A CA 1
ATOM 1895 C C . PRO A 1 239 ? -5.632 29.217 -13.339 1.00 91.94 239 PRO A C 1
ATOM 1897 O O . PRO A 1 239 ? -5.826 28.788 -14.470 1.00 91.94 239 PRO A O 1
ATOM 1900 N N . LYS A 1 240 ? -4.614 28.811 -12.575 1.00 92.25 240 LYS A N 1
ATOM 1901 C CA . LYS A 1 240 ? -3.640 27.781 -12.940 1.00 92.25 240 LYS A CA 1
ATOM 1902 C C . LYS A 1 240 ? -3.863 26.470 -12.181 1.00 92.25 240 LYS A C 1
ATOM 1904 O O . LYS A 1 240 ? -2.928 25.681 -12.087 1.00 92.25 240 LYS A O 1
ATOM 1909 N N . THR A 1 241 ? -5.051 26.261 -11.605 1.00 89.50 241 THR A N 1
ATOM 1910 C CA . THR A 1 241 ? -5.414 24.988 -10.968 1.00 89.50 241 THR A CA 1
ATOM 1911 C C . THR A 1 241 ? -5.097 23.820 -11.910 1.00 89.50 241 THR A C 1
ATOM 1913 O O . THR A 1 241 ? -5.544 23.855 -13.058 1.00 89.50 241 THR A O 1
ATOM 1916 N N . PRO A 1 242 ? -4.323 22.814 -11.462 1.00 89.25 242 PRO A N 1
ATOM 1917 C CA . PRO A 1 242 ? -3.980 21.661 -12.286 1.00 89.25 242 PRO A CA 1
ATOM 1918 C C . PRO A 1 242 ? -5.221 20.885 -12.731 1.00 89.25 242 PRO A C 1
ATOM 1920 O O . PRO A 1 242 ? -6.173 20.727 -11.962 1.00 89.25 242 PRO A O 1
ATOM 1923 N N . GLU A 1 243 ? -5.184 20.337 -13.944 1.00 83.94 243 GLU A N 1
ATOM 1924 C CA . GLU A 1 243 ? -6.257 19.488 -14.475 1.00 83.94 243 GLU A CA 1
ATOM 1925 C C . GLU A 1 243 ? -6.557 18.313 -13.540 1.00 83.94 243 GLU A C 1
ATOM 1927 O O . GLU A 1 243 ? -7.712 18.113 -13.185 1.00 83.94 243 GLU A O 1
ATOM 1932 N N . GLY A 1 244 ? -5.524 17.647 -13.014 1.00 85.88 244 GLY A N 1
ATOM 1933 C CA . GLY A 1 244 ? -5.703 16.554 -12.057 1.00 85.88 244 GLY A CA 1
ATOM 1934 C C . GLY A 1 244 ? -6.487 16.954 -10.804 1.00 85.88 244 GLY A C 1
ATOM 1935 O O . GLY A 1 244 ? -7.380 16.226 -10.395 1.00 85.88 244 GLY A O 1
ATOM 1936 N N . LEU A 1 245 ? -6.247 18.137 -10.222 1.00 91.25 245 LEU A N 1
ATOM 1937 C CA . LEU A 1 245 ? -7.040 18.586 -9.069 1.00 91.25 245 LEU A CA 1
ATOM 1938 C C . LEU A 1 245 ? -8.502 18.857 -9.462 1.00 91.25 245 LEU A C 1
ATOM 1940 O O . LEU A 1 245 ? -9.424 18.588 -8.696 1.00 91.25 245 LEU A O 1
ATOM 1944 N N . SER A 1 246 ? -8.709 19.375 -10.670 1.00 84.94 246 SER A N 1
ATOM 1945 C CA . SER A 1 246 ? -10.038 19.621 -11.241 1.00 84.94 246 SER A CA 1
ATOM 1946 C C . SER A 1 246 ? -10.807 18.317 -11.426 1.00 84.94 246 SER A C 1
ATOM 1948 O O . SER A 1 246 ? -11.977 18.238 -11.064 1.00 84.94 246 SER A O 1
ATOM 1950 N N . PHE A 1 247 ? -10.127 17.296 -11.951 1.00 87.31 247 PHE A N 1
ATOM 1951 C CA . PHE A 1 247 ? -10.663 15.956 -12.120 1.00 87.31 247 PHE A CA 1
ATOM 1952 C C . PHE A 1 247 ? -11.061 15.348 -10.779 1.00 87.31 247 PHE A C 1
ATOM 1954 O O . PHE A 1 247 ? -12.208 14.945 -10.629 1.00 87.31 247 PHE A O 1
ATOM 1961 N N . LEU A 1 248 ? -10.170 15.364 -9.781 1.00 88.94 248 LEU A N 1
ATOM 1962 C CA . LEU A 1 248 ? -10.476 14.813 -8.458 1.00 88.94 248 LEU A CA 1
ATOM 1963 C C . LEU A 1 248 ? -11.694 15.497 -7.831 1.00 88.94 248 LEU A C 1
ATOM 1965 O O . LEU A 1 248 ? -12.582 14.814 -7.343 1.00 88.94 248 LEU A O 1
ATOM 1969 N N . LEU A 1 249 ? -11.790 16.828 -7.920 1.00 87.56 249 LEU A N 1
ATOM 1970 C CA . LEU A 1 249 ? -12.957 17.576 -7.439 1.00 87.56 249 LEU A CA 1
ATOM 1971 C C . LEU A 1 249 ? -14.234 17.280 -8.236 1.00 87.56 249 LEU A C 1
ATOM 1973 O O . LEU A 1 249 ? -15.334 17.406 -7.702 1.00 87.56 249 LEU A O 1
ATOM 1977 N N . ASN A 1 250 ? -14.112 16.932 -9.516 1.00 82.81 250 ASN A N 1
ATOM 1978 C CA . ASN A 1 250 ? -15.235 16.527 -10.357 1.00 82.81 250 ASN A CA 1
ATOM 1979 C C . ASN A 1 250 ? -15.706 15.100 -10.057 1.00 82.81 250 ASN A C 1
ATOM 1981 O O . ASN A 1 250 ? -16.895 14.824 -10.184 1.00 82.81 250 ASN A O 1
ATOM 1985 N N . VAL A 1 251 ? -14.795 14.222 -9.646 1.00 84.44 251 VAL A N 1
ATOM 1986 C CA . VAL A 1 251 ? -15.124 12.888 -9.140 1.00 84.44 251 VAL A CA 1
ATOM 1987 C C . VAL A 1 251 ? -15.779 13.007 -7.763 1.00 84.44 251 VAL A C 1
ATOM 1989 O O . VAL A 1 251 ? -16.911 12.570 -7.579 1.00 84.44 251 VAL A O 1
ATOM 1992 N N . GLU A 1 252 ? -15.114 13.688 -6.830 1.00 87.69 252 GLU A N 1
ATOM 1993 C CA . GLU A 1 252 ? -15.603 13.937 -5.478 1.00 87.69 252 GLU A CA 1
ATOM 1994 C C . GLU A 1 252 ? -15.123 15.301 -4.960 1.00 87.69 252 GLU A C 1
ATOM 1996 O O . GLU A 1 252 ? -13.931 15.543 -4.757 1.00 87.69 252 GLU A O 1
ATOM 2001 N N . ASN A 1 253 ? -16.060 16.215 -4.693 1.00 91.00 253 ASN A N 1
ATOM 2002 C CA . ASN A 1 253 ? -15.759 17.579 -4.251 1.00 91.00 253 ASN A CA 1
ATOM 2003 C C . ASN A 1 253 ? -15.458 17.657 -2.750 1.00 91.00 253 ASN A C 1
ATOM 2005 O O . ASN A 1 253 ? -16.124 18.374 -1.999 1.00 91.00 253 ASN A O 1
ATOM 2009 N N . GLY A 1 254 ? -14.395 16.974 -2.345 1.00 93.44 254 GLY A N 1
ATOM 2010 C CA . GLY A 1 254 ? -13.820 17.048 -1.015 1.00 93.44 254 GLY A CA 1
ATOM 2011 C C . GLY A 1 254 ? -14.212 15.890 -0.107 1.00 93.44 254 GLY A C 1
ATOM 2012 O O . GLY A 1 254 ? -15.379 15.650 0.182 1.00 93.44 254 GLY A O 1
ATOM 2013 N N . THR A 1 255 ? -13.193 15.232 0.432 1.00 93.94 255 THR A N 1
ATOM 2014 C CA . THR A 1 255 ? -13.316 14.178 1.440 1.00 93.94 255 THR A CA 1
ATOM 2015 C C . THR A 1 255 ? -12.971 14.686 2.846 1.00 93.94 255 THR A C 1
ATOM 2017 O O . THR A 1 255 ? -13.230 14.012 3.840 1.00 93.94 255 THR A O 1
ATOM 2020 N N . TYR A 1 256 ? -12.423 15.902 2.960 1.00 95.56 256 TYR A N 1
ATOM 2021 C CA . TYR A 1 256 ? -12.025 16.528 4.219 1.00 95.56 256 TYR A CA 1
ATOM 2022 C C . TYR A 1 256 ? -13.233 16.824 5.104 1.00 95.56 256 TYR A C 1
ATOM 2024 O O . TYR A 1 256 ? -14.124 17.593 4.729 1.00 95.56 256 TYR A O 1
ATOM 2032 N N . GLN A 1 257 ? -13.226 16.216 6.297 1.00 90.25 257 GLN A N 1
ATOM 2033 C CA . GLN A 1 257 ? -14.334 16.221 7.265 1.00 90.25 257 GLN A CA 1
ATOM 2034 C C . GLN A 1 257 ? -15.631 15.612 6.725 1.00 90.25 257 GLN A C 1
ATOM 2036 O O . GLN A 1 257 ? -16.693 15.784 7.328 1.00 90.25 257 GLN A O 1
ATOM 2041 N N . LYS A 1 258 ? -15.556 14.891 5.603 1.00 88.19 258 LYS A N 1
ATOM 2042 C CA . LYS A 1 258 ? -16.672 14.118 5.086 1.00 88.19 258 LYS A CA 1
ATOM 2043 C C . LYS A 1 258 ? -16.609 12.722 5.688 1.00 88.19 258 LYS A C 1
ATOM 2045 O O . LYS A 1 258 ? -15.559 12.089 5.749 1.00 88.19 258 LYS A O 1
ATOM 2050 N N . LYS A 1 259 ? -17.764 12.285 6.159 1.00 85.19 259 LYS A N 1
ATOM 2051 C CA . LYS A 1 259 ? -18.008 10.962 6.705 1.00 85.19 259 LYS A CA 1
ATOM 2052 C C . LYS A 1 259 ? -19.056 10.336 5.805 1.00 85.19 259 LYS A C 1
ATOM 2054 O O . LYS A 1 259 ? -20.114 10.933 5.619 1.00 85.19 259 LYS A O 1
ATOM 2059 N N . TYR A 1 260 ? -18.701 9.219 5.197 1.00 79.25 260 TYR A N 1
ATOM 2060 C CA . TYR A 1 260 ? -19.539 8.487 4.264 1.00 79.25 260 TYR A CA 1
ATOM 2061 C C . TYR A 1 260 ? -20.304 7.412 4.995 1.00 79.25 260 TYR A C 1
ATOM 2063 O O . TYR A 1 260 ? -19.783 6.844 5.965 1.00 79.25 260 TYR A O 1
ATOM 2071 N N . THR A 1 261 ? -21.476 7.074 4.464 1.00 68.06 261 THR A N 1
ATOM 2072 C CA . THR A 1 261 ? -22.328 5.999 4.970 1.00 68.06 261 THR A CA 1
ATOM 2073 C C . THR A 1 261 ? -22.785 6.257 6.419 1.00 68.06 261 THR A C 1
ATOM 2075 O O . THR A 1 261 ? -22.315 7.162 7.120 1.00 68.06 261 THR A O 1
ATOM 2078 N N . SER A 1 262 ? -23.680 5.422 6.937 1.00 60.88 262 SER A N 1
ATOM 2079 C CA . SER A 1 262 ? -23.964 5.370 8.381 1.00 60.88 262 SER A CA 1
ATOM 2080 C C . SER A 1 262 ? -22.730 4.959 9.198 1.00 60.88 262 SER A C 1
ATOM 2082 O O . SER A 1 262 ? -22.573 5.348 10.361 1.00 60.88 262 SER A O 1
ATOM 2084 N N . LEU A 1 263 ? -21.764 4.277 8.577 1.00 61.22 263 LEU A N 1
ATOM 2085 C CA . LEU A 1 263 ? -20.488 3.908 9.178 1.00 61.22 263 LEU A CA 1
ATOM 2086 C C . LEU A 1 263 ? -19.544 5.095 9.334 1.00 61.22 263 LEU A C 1
ATOM 2088 O O . LEU A 1 263 ? -18.498 4.946 9.937 1.00 61.22 263 LEU A O 1
ATOM 2092 N N . HIS A 1 264 ? -19.923 6.326 8.991 1.00 72.81 264 HIS A N 1
ATOM 2093 C CA . HIS A 1 264 ? -19.068 7.504 9.200 1.00 72.81 264 HIS A CA 1
ATOM 2094 C C . HIS A 1 264 ? -17.609 7.288 8.735 1.00 72.81 264 HIS A C 1
ATOM 2096 O O . HIS A 1 264 ? -16.690 7.895 9.294 1.00 72.81 264 HIS A O 1
ATOM 2102 N N . VAL A 1 265 ? -17.414 6.401 7.755 1.00 74.75 265 VAL A N 1
ATOM 2103 C CA . VAL A 1 265 ? -16.104 6.012 7.245 1.00 74.75 265 VAL A CA 1
ATOM 2104 C C . VAL A 1 265 ? -15.538 7.227 6.545 1.00 74.75 265 VAL A C 1
ATOM 2106 O O . VAL A 1 265 ? -16.247 7.962 5.847 1.00 74.75 265 VAL A O 1
ATOM 2109 N N . THR A 1 266 ? -14.268 7.490 6.783 1.00 83.25 266 THR A N 1
ATOM 2110 C CA . THR A 1 266 ? -13.567 8.577 6.121 1.00 83.25 266 THR A CA 1
ATOM 2111 C C . THR A 1 266 ? -12.851 8.025 4.893 1.00 83.25 266 THR A C 1
ATOM 2113 O O . THR A 1 266 ? -12.461 6.864 4.848 1.00 83.25 266 THR A O 1
ATOM 2116 N N . PHE A 1 267 ? -12.706 8.858 3.864 1.00 85.81 267 PHE A N 1
ATOM 2117 C CA . PHE A 1 267 ? -12.038 8.467 2.622 1.00 85.81 267 PHE A CA 1
ATOM 2118 C C . PHE A 1 267 ? -10.781 9.323 2.427 1.00 85.81 267 PHE A C 1
ATOM 2120 O O . PHE A 1 267 ? -10.869 10.424 1.857 1.00 85.81 267 PHE A O 1
ATOM 2127 N N . PRO A 1 268 ? -9.620 8.903 2.962 1.00 88.88 268 PRO A N 1
ATOM 2128 C CA . PRO A 1 268 ? -8.363 9.567 2.662 1.00 88.88 268 PRO A CA 1
ATOM 2129 C C . PRO A 1 268 ? -8.065 9.420 1.173 1.00 88.88 268 PRO A C 1
ATOM 2131 O O . PRO A 1 268 ? -7.946 8.312 0.657 1.00 88.88 268 PRO A O 1
ATOM 2134 N N . LEU A 1 269 ? -7.963 10.557 0.483 1.00 89.88 269 LEU A N 1
ATOM 2135 C CA . LEU A 1 269 ? -7.698 10.560 -0.953 1.00 89.88 269 LEU A CA 1
ATOM 2136 C C . LEU A 1 269 ? -6.208 10.414 -1.247 1.00 89.88 269 LEU A C 1
ATOM 2138 O O . LEU A 1 269 ? -5.857 9.982 -2.332 1.00 89.88 269 LEU A O 1
ATOM 2142 N N . PHE A 1 270 ? -5.341 10.782 -0.303 1.00 91.81 270 PHE A N 1
ATOM 2143 C CA . PHE A 1 270 ? -3.900 10.643 -0.455 1.00 91.81 270 PHE A CA 1
ATOM 2144 C C . PHE A 1 270 ? -3.286 10.045 0.807 1.00 91.81 270 PHE A C 1
ATOM 2146 O O . PHE A 1 270 ? -3.706 10.374 1.918 1.00 91.81 270 PHE A O 1
ATOM 2153 N N . ILE A 1 271 ? -2.261 9.215 0.631 1.00 88.56 271 ILE A N 1
ATOM 2154 C CA . ILE A 1 271 ? -1.408 8.719 1.709 1.00 88.56 271 ILE A CA 1
ATOM 2155 C C . ILE A 1 271 ? -0.010 9.273 1.474 1.00 88.56 271 ILE A C 1
ATOM 2157 O O . ILE A 1 271 ? 0.522 9.138 0.374 1.00 88.56 271 ILE A O 1
ATOM 2161 N N . HIS A 1 272 ? 0.549 9.930 2.486 1.00 90.75 272 HIS A N 1
ATOM 2162 C CA . HIS A 1 272 ? 1.936 10.378 2.459 1.00 90.75 272 HIS A CA 1
ATOM 2163 C C . HIS A 1 272 ? 2.533 10.379 3.859 1.00 90.75 272 HIS A C 1
ATOM 2165 O O . HIS A 1 272 ? 1.855 10.836 4.777 1.00 90.75 272 HIS A O 1
ATOM 2171 N N . ASP A 1 273 ? 3.782 9.937 4.032 1.00 88.69 273 ASP A N 1
ATOM 2172 C CA . ASP A 1 273 ? 4.472 9.976 5.339 1.00 88.69 273 ASP A CA 1
ATOM 2173 C C . ASP A 1 273 ? 3.652 9.260 6.436 1.00 88.69 273 ASP A C 1
ATOM 2175 O O . ASP A 1 273 ? 3.458 9.779 7.536 1.00 88.69 273 ASP A O 1
ATOM 2179 N N . ASN A 1 274 ? 3.074 8.100 6.082 1.00 83.38 274 ASN A N 1
ATOM 2180 C CA . ASN A 1 274 ? 2.150 7.310 6.912 1.00 83.38 274 ASN A CA 1
ATOM 2181 C C . ASN A 1 274 ? 0.976 8.126 7.488 1.00 83.38 274 ASN A C 1
ATOM 2183 O O . ASN A 1 274 ? 0.477 7.857 8.582 1.00 83.38 274 ASN A O 1
ATOM 2187 N N . LYS A 1 275 ? 0.540 9.161 6.761 1.00 88.56 275 LYS A N 1
ATOM 2188 C CA . LYS A 1 275 ? -0.568 10.037 7.141 1.00 88.56 275 LYS A CA 1
ATOM 2189 C C . LYS A 1 275 ? -1.650 10.044 6.078 1.00 88.56 275 LYS A C 1
ATOM 2191 O O . LYS A 1 275 ? -1.395 10.062 4.875 1.00 88.56 275 LYS A O 1
ATOM 2196 N N . GLN A 1 276 ? -2.880 10.109 6.566 1.00 90.12 276 GLN A N 1
ATOM 2197 C CA . GLN A 1 276 ? -4.097 10.180 5.775 1.00 90.12 276 GLN A CA 1
ATOM 2198 C C . GLN A 1 276 ? -4.430 11.625 5.421 1.00 90.12 276 GLN A C 1
ATOM 2200 O O . GLN A 1 276 ? -4.778 12.416 6.295 1.00 90.12 276 GLN A O 1
ATOM 2205 N N . PHE A 1 277 ? -4.365 11.976 4.141 1.00 95.00 277 PHE A N 1
ATOM 2206 C CA . PHE A 1 277 ? -4.747 13.293 3.652 1.00 95.00 277 PHE A CA 1
ATOM 2207 C C . PHE A 1 277 ? -6.111 13.251 2.982 1.00 95.00 277 PHE A C 1
ATOM 2209 O O . PHE A 1 277 ? -6.373 12.478 2.058 1.00 95.00 277 PHE A O 1
ATOM 2216 N N . TYR A 1 278 ? -6.965 14.170 3.406 1.00 95.94 278 TYR A N 1
ATOM 2217 C CA . TYR A 1 278 ? -8.301 14.323 2.868 1.00 95.94 278 TYR A CA 1
ATOM 2218 C C . TYR A 1 278 ? -8.362 15.534 1.943 1.00 95.94 278 TYR A C 1
ATOM 2220 O O . TYR A 1 278 ? -7.866 16.613 2.282 1.00 95.94 278 TYR A O 1
ATOM 2228 N N . LEU A 1 279 ? -8.982 15.358 0.776 1.00 97.56 279 LEU A N 1
ATOM 2229 C CA . LEU A 1 279 ? -9.153 16.411 -0.219 1.00 97.56 279 LEU A CA 1
ATOM 2230 C C . LEU A 1 279 ? -10.110 17.470 0.322 1.00 97.56 279 LEU A C 1
ATOM 2232 O O . LEU A 1 279 ? -11.222 17.155 0.733 1.00 97.56 279 LEU A O 1
ATOM 2236 N N . LEU A 1 280 ? -9.723 18.738 0.294 1.00 98.38 280 LEU A N 1
ATOM 2237 C CA . LEU A 1 280 ? -10.646 19.824 0.597 1.00 98.38 280 LEU A CA 1
ATOM 2238 C C . LEU A 1 280 ? -11.615 20.020 -0.572 1.00 98.38 280 LEU A C 1
ATOM 2240 O O . LEU A 1 280 ? -11.214 20.009 -1.730 1.00 98.38 280 LEU A O 1
ATOM 2244 N N . SER A 1 281 ? -12.881 20.299 -0.278 1.00 97.50 281 SER A N 1
ATOM 2245 C CA . SER A 1 281 ? -13.822 20.816 -1.278 1.00 97.50 281 SER A CA 1
ATOM 2246 C C . SER A 1 281 ? -13.356 22.176 -1.801 1.00 97.50 281 SER A C 1
ATOM 2248 O O . SER A 1 281 ? -12.727 22.954 -1.072 1.00 97.50 281 SER A O 1
ATOM 2250 N N . ALA A 1 282 ? -13.750 22.548 -3.020 1.00 93.94 282 ALA A N 1
ATOM 2251 C CA . ALA A 1 282 ? -13.421 23.866 -3.574 1.00 93.94 282 ALA A CA 1
ATOM 2252 C C . ALA A 1 282 ? -13.852 25.025 -2.654 1.00 93.94 282 ALA A C 1
ATOM 2254 O O . ALA A 1 282 ? -13.158 26.038 -2.525 1.00 93.94 282 ALA A O 1
ATOM 2255 N N . ARG A 1 283 ? -14.979 24.866 -1.950 1.00 96.38 283 ARG A N 1
ATOM 2256 C CA . ARG A 1 283 ? -15.457 25.838 -0.962 1.00 96.38 283 ARG A CA 1
ATOM 2257 C C . ARG A 1 283 ? -14.550 25.916 0.266 1.00 96.38 283 ARG A C 1
ATOM 2259 O O . ARG A 1 283 ? -14.283 27.026 0.736 1.00 96.38 283 ARG A O 1
ATOM 2266 N N . GLN A 1 284 ? -14.091 24.783 0.794 1.00 97.31 284 GLN A N 1
ATOM 2267 C CA . GLN A 1 284 ? -13.120 24.755 1.892 1.00 97.31 284 GLN A CA 1
ATOM 2268 C C . GLN A 1 284 ? -11.803 25.412 1.457 1.00 97.31 284 GLN A C 1
ATOM 2270 O O . GLN A 1 284 ? -11.331 26.299 2.165 1.00 97.31 284 GLN A O 1
ATOM 2275 N N . MET A 1 285 ? -11.278 25.105 0.263 1.00 98.19 285 MET A N 1
ATOM 2276 C CA . MET A 1 285 ? -10.065 25.748 -0.275 1.00 98.19 285 MET A CA 1
ATOM 2277 C C . MET A 1 285 ? -10.188 27.280 -0.312 1.00 98.19 285 MET A C 1
ATOM 2279 O O . MET A 1 285 ? -9.333 27.998 0.207 1.00 98.19 285 MET A O 1
ATOM 2283 N N . LEU A 1 286 ? -11.296 27.802 -0.852 1.00 96.81 286 LEU A N 1
ATOM 2284 C CA . LEU A 1 286 ? -11.574 29.246 -0.919 1.00 96.81 286 LEU A CA 1
ATOM 2285 C C . LEU A 1 286 ? -11.809 29.892 0.457 1.00 96.81 286 LEU A C 1
ATOM 2287 O O . LEU A 1 286 ? -11.645 31.103 0.633 1.00 96.81 286 LEU A O 1
ATOM 2291 N N . THR A 1 287 ? -12.242 29.110 1.440 1.00 96.31 287 THR A N 1
ATOM 2292 C CA . THR A 1 287 ? -12.426 29.582 2.817 1.00 96.31 287 THR A CA 1
ATOM 2293 C C . THR A 1 287 ? -11.072 29.685 3.511 1.00 96.31 287 THR A C 1
ATOM 2295 O O . THR A 1 287 ? -10.738 30.753 4.025 1.00 96.31 287 THR A O 1
ATOM 2298 N N . PHE A 1 288 ? -10.230 28.655 3.394 1.00 94.31 288 PHE A N 1
ATOM 2299 C CA . PHE A 1 288 ? -8.848 28.692 3.868 1.00 94.31 288 PHE A CA 1
ATOM 2300 C C . PHE A 1 288 ? -8.018 29.783 3.192 1.00 94.31 288 PHE A C 1
ATOM 2302 O O . PHE A 1 288 ? -7.211 30.422 3.864 1.00 94.31 288 PHE A O 1
ATOM 2309 N N . ASP A 1 289 ? -8.211 30.069 1.903 1.00 93.75 289 ASP A N 1
ATOM 2310 C CA . ASP A 1 289 ? -7.550 31.203 1.243 1.00 93.75 289 ASP A CA 1
ATOM 2311 C C . ASP A 1 289 ? -7.825 32.526 1.980 1.00 93.75 289 ASP A C 1
ATOM 2313 O O . ASP A 1 289 ? -6.892 33.255 2.326 1.00 93.75 289 ASP A O 1
ATOM 2317 N N . ARG A 1 290 ? -9.093 32.794 2.314 1.00 93.81 290 ARG A N 1
ATOM 2318 C CA . ARG A 1 290 ? -9.521 34.042 2.967 1.00 93.81 290 ARG A CA 1
ATOM 2319 C C . ARG A 1 290 ? -9.134 34.120 4.443 1.00 93.81 290 ARG A C 1
ATOM 2321 O O . ARG A 1 290 ? -8.734 35.186 4.904 1.00 93.81 290 ARG A O 1
ATOM 2328 N N . GLU A 1 291 ? -9.258 33.015 5.172 1.00 93.50 291 GLU A N 1
ATOM 2329 C CA . GLU A 1 291 ? -9.206 33.010 6.642 1.00 93.50 291 GLU A CA 1
ATOM 2330 C C . GLU A 1 291 ? -7.921 32.368 7.200 1.00 93.50 291 GLU A C 1
ATOM 2332 O O . GLU A 1 291 ? -7.473 32.710 8.290 1.00 93.50 291 GLU A O 1
ATOM 2337 N N . GLY A 1 292 ? -7.247 31.513 6.428 1.00 89.56 292 GLY A N 1
ATOM 2338 C CA . GLY A 1 292 ? -6.094 30.708 6.856 1.00 89.56 292 GLY A CA 1
ATOM 2339 C C . GLY A 1 292 ? -4.735 31.417 6.836 1.00 89.56 292 GLY A C 1
ATOM 2340 O O . GLY A 1 292 ? -3.704 30.757 6.705 1.00 89.56 292 GLY A O 1
ATOM 2341 N N . LEU A 1 293 ? -4.684 32.753 6.921 1.00 90.25 293 LEU A N 1
ATOM 2342 C CA . LEU A 1 293 ? -3.408 33.486 6.884 1.00 90.25 293 LEU A CA 1
ATOM 2343 C C . LEU A 1 293 ? -2.520 33.172 8.098 1.00 90.25 293 LEU A C 1
ATOM 2345 O O . LEU A 1 293 ? -1.302 33.100 7.947 1.00 90.25 293 LEU A O 1
ATOM 2349 N N . SER A 1 294 ? -3.104 33.014 9.288 1.00 89.94 294 SER A N 1
ATOM 2350 C CA . SER A 1 294 ? -2.370 32.618 10.499 1.00 89.94 294 SER A CA 1
ATOM 2351 C C . SER A 1 294 ? -1.740 31.238 10.329 1.00 89.94 294 SER A C 1
ATOM 2353 O O . SER A 1 294 ? -0.535 31.105 10.524 1.00 89.94 294 SER A O 1
ATOM 2355 N N . THR A 1 295 ? -2.523 30.263 9.864 1.00 91.81 295 THR A N 1
ATOM 2356 C CA . THR A 1 295 ? -2.069 28.900 9.566 1.00 91.81 295 THR A CA 1
ATOM 2357 C C . THR A 1 295 ? -0.933 28.905 8.546 1.00 91.81 295 THR A C 1
ATOM 2359 O O . THR A 1 295 ? 0.141 28.395 8.828 1.00 91.81 295 THR A O 1
ATOM 2362 N N . ARG A 1 296 ? -1.083 29.597 7.406 1.00 92.38 296 ARG A N 1
ATOM 2363 C CA . ARG A 1 296 ? 0.005 29.705 6.414 1.00 92.38 296 ARG A CA 1
ATOM 2364 C C . ARG A 1 296 ? 1.264 30.357 6.982 1.00 92.38 296 ARG A C 1
ATOM 2366 O O . ARG A 1 296 ? 2.369 29.987 6.607 1.00 92.38 296 ARG A O 1
ATOM 2373 N N . LYS A 1 297 ? 1.137 31.349 7.868 1.00 91.88 297 LYS A N 1
ATOM 2374 C CA . LYS A 1 297 ? 2.315 31.944 8.516 1.00 91.88 297 LYS A CA 1
ATOM 2375 C C . LYS A 1 297 ? 3.031 30.944 9.406 1.00 91.88 297 LYS A C 1
ATOM 2377 O O . LYS A 1 297 ? 4.254 30.884 9.343 1.00 91.88 297 LYS A O 1
ATOM 2382 N N . GLN A 1 298 ? 2.285 30.173 10.186 1.00 89.31 298 GLN A N 1
ATOM 2383 C CA . GLN A 1 298 ? 2.851 29.114 11.007 1.00 89.31 298 GLN A CA 1
ATOM 2384 C C . GLN A 1 298 ? 3.570 28.077 10.140 1.00 89.31 298 GLN A C 1
ATOM 2386 O O . GLN A 1 298 ? 4.745 27.816 10.373 1.00 89.31 298 GLN A O 1
ATOM 2391 N N . ASP A 1 299 ? 2.912 27.588 9.092 1.00 92.62 299 ASP A N 1
ATOM 2392 C CA . ASP A 1 299 ? 3.449 26.518 8.252 1.00 92.62 299 ASP A CA 1
ATOM 2393 C C . ASP A 1 299 ? 4.688 26.962 7.464 1.00 92.62 299 ASP A C 1
ATOM 2395 O O . ASP A 1 299 ? 5.686 26.250 7.377 1.00 92.62 299 ASP A O 1
ATOM 2399 N N . ILE A 1 300 ? 4.643 28.169 6.889 1.00 89.69 300 ILE A N 1
ATOM 2400 C CA . ILE A 1 300 ? 5.679 28.637 5.964 1.00 89.69 300 ILE A CA 1
ATOM 2401 C C . ILE A 1 300 ? 6.804 29.392 6.680 1.00 89.69 300 ILE A C 1
ATOM 2403 O O . ILE A 1 300 ? 7.964 29.226 6.316 1.00 89.69 300 ILE A O 1
ATOM 2407 N N . GLN A 1 301 ? 6.506 30.250 7.664 1.00 87.25 301 GLN A N 1
ATOM 2408 C CA . GLN A 1 301 ? 7.536 31.025 8.381 1.00 87.25 301 GLN A CA 1
ATOM 2409 C C . GLN A 1 301 ? 8.042 30.324 9.639 1.00 87.25 301 GLN A C 1
ATOM 2411 O O . GLN A 1 301 ? 9.153 30.619 10.066 1.00 87.25 301 GLN A O 1
ATOM 2416 N N . GLY A 1 302 ? 7.235 29.443 10.236 1.00 78.19 302 GLY A N 1
ATOM 2417 C CA . GLY A 1 302 ? 7.629 28.657 11.404 1.00 78.19 302 GLY A CA 1
ATOM 2418 C C . GLY A 1 302 ? 8.547 27.483 11.069 1.00 78.19 302 GLY A C 1
ATOM 2419 O O . GLY A 1 302 ? 9.124 26.900 11.980 1.00 78.19 302 GLY A O 1
ATOM 2420 N N . SER A 1 303 ? 8.711 27.158 9.784 1.00 80.25 303 SER A N 1
ATOM 2421 C CA . SER A 1 303 ? 9.591 26.078 9.354 1.00 80.25 303 SER A CA 1
ATOM 2422 C C . SER A 1 303 ? 11.068 26.466 9.433 1.00 80.25 303 SER A C 1
ATOM 2424 O O . SER A 1 303 ? 11.474 27.503 8.902 1.00 80.25 303 SER A O 1
ATOM 2426 N N . VAL A 1 304 ? 11.864 25.603 10.072 1.00 72.44 304 VAL A N 1
ATOM 2427 C CA . VAL A 1 304 ? 13.306 25.796 10.299 1.00 72.44 304 VAL A CA 1
ATOM 2428 C C . VAL A 1 304 ? 14.081 25.850 8.973 1.00 72.44 304 VAL A C 1
ATOM 2430 O O . VAL A 1 304 ? 14.880 26.764 8.781 1.00 72.44 304 VAL A O 1
ATOM 2433 N N . ASP A 1 305 ? 13.754 24.963 8.024 1.00 78.00 305 ASP A N 1
ATOM 2434 C CA . ASP A 1 305 ? 14.465 24.787 6.746 1.00 78.00 305 ASP A CA 1
ATOM 2435 C C . ASP A 1 305 ? 13.545 24.971 5.528 1.00 78.00 305 ASP A C 1
ATOM 2437 O O . ASP A 1 305 ? 13.364 24.095 4.682 1.00 78.00 305 ASP A O 1
ATOM 2441 N N . ARG A 1 306 ? 12.933 26.155 5.425 1.00 89.06 306 ARG A N 1
ATOM 2442 C CA . ARG A 1 306 ? 12.011 26.497 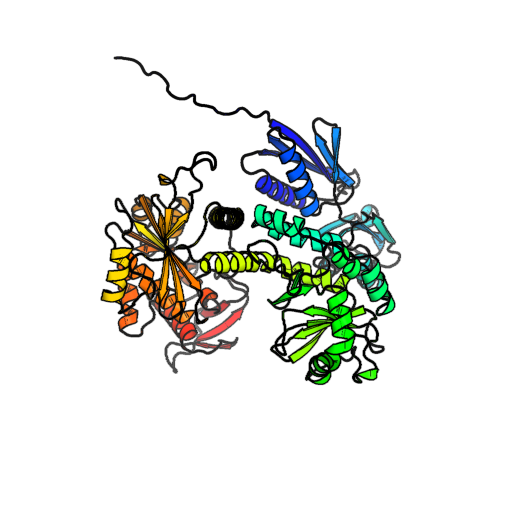4.331 1.00 89.06 306 ARG A CA 1
ATOM 2443 C C . ARG A 1 306 ? 12.688 26.376 2.945 1.00 89.06 306 ARG A C 1
ATOM 2445 O O . ARG A 1 306 ? 13.694 27.057 2.712 1.00 89.06 306 ARG A O 1
ATOM 2452 N N . PRO A 1 307 ? 12.093 25.663 1.966 1.00 92.94 307 PRO A N 1
ATOM 2453 C CA . PRO A 1 307 ? 12.690 25.480 0.647 1.00 92.94 307 PRO A CA 1
ATOM 2454 C C . PRO A 1 307 ? 12.923 26.806 -0.088 1.00 92.94 307 PRO A C 1
ATOM 2456 O O . PRO A 1 307 ? 12.089 27.719 -0.066 1.00 92.94 307 PRO A O 1
ATOM 2459 N N . SER A 1 308 ? 14.047 26.899 -0.805 1.00 94.06 308 SER A N 1
ATOM 2460 C CA . SER A 1 308 ? 14.445 28.096 -1.570 1.00 94.06 308 SER A CA 1
ATOM 2461 C C . SER A 1 308 ? 13.449 28.489 -2.677 1.00 94.06 308 SER A C 1
ATOM 2463 O O . SER A 1 308 ? 13.401 29.641 -3.116 1.00 94.06 308 SER A O 1
ATOM 2465 N N . GLN A 1 309 ? 12.646 27.521 -3.118 1.00 95.94 309 GLN A N 1
ATOM 2466 C CA . GLN A 1 309 ? 11.618 27.614 -4.147 1.00 95.94 309 GLN A CA 1
ATOM 2467 C C . GLN A 1 309 ? 10.373 28.361 -3.655 1.00 95.94 309 GLN A C 1
ATOM 2469 O O . GLN A 1 309 ? 9.623 28.901 -4.464 1.00 95.94 309 GLN A O 1
ATOM 2474 N N . VAL A 1 310 ? 10.163 28.434 -2.339 1.00 94.94 310 VAL A N 1
ATOM 2475 C CA . VAL A 1 310 ? 9.025 29.124 -1.721 1.00 94.94 310 VAL A CA 1
ATOM 2476 C C . VAL A 1 310 ? 9.407 30.584 -1.469 1.00 94.94 310 VAL A C 1
ATOM 2478 O O . VAL A 1 310 ? 10.573 30.904 -1.218 1.00 94.94 310 VAL A O 1
ATOM 2481 N N . ARG A 1 311 ? 8.455 31.522 -1.497 1.00 94.19 311 ARG A N 1
ATOM 2482 C CA . ARG A 1 311 ? 8.718 32.931 -1.133 1.00 94.19 311 ARG A CA 1
ATOM 2483 C C . ARG A 1 311 ? 8.656 33.161 0.377 1.00 94.19 311 ARG A C 1
ATOM 2485 O O . ARG A 1 311 ? 7.849 32.557 1.071 1.00 94.19 311 ARG A O 1
ATOM 2492 N N . ALA A 1 312 ? 9.487 34.066 0.897 1.00 87.31 312 ALA A N 1
ATOM 2493 C CA . ALA A 1 312 ? 9.568 34.328 2.341 1.00 87.31 312 ALA A CA 1
ATOM 2494 C C . ALA A 1 312 ? 8.468 35.272 2.861 1.00 87.31 312 ALA A C 1
ATOM 2496 O O . ALA A 1 312 ? 8.106 35.234 4.036 1.00 87.31 312 ALA A O 1
ATOM 2497 N N . THR A 1 313 ? 7.962 36.164 2.005 1.00 89.25 313 THR A N 1
ATOM 2498 C CA . THR A 1 313 ? 7.069 37.252 2.420 1.00 89.25 313 THR A CA 1
ATOM 2499 C C . THR A 1 313 ? 5.598 36.852 2.266 1.00 89.25 313 THR A C 1
ATOM 2501 O O . THR A 1 313 ? 5.191 36.560 1.139 1.00 89.25 313 THR A O 1
ATOM 2504 N N . PRO A 1 314 ? 4.764 36.955 3.321 1.00 89.94 314 PRO A N 1
ATOM 2505 C CA . PRO A 1 314 ? 3.353 36.566 3.268 1.00 89.94 314 PRO A CA 1
ATOM 2506 C C . PRO A 1 314 ? 2.539 37.232 2.158 1.00 89.94 314 PRO A C 1
ATOM 2508 O O . PRO A 1 314 ? 1.725 36.590 1.509 1.00 89.94 314 PRO A O 1
ATOM 2511 N N . ALA A 1 315 ? 2.802 38.513 1.886 1.00 89.25 315 ALA A N 1
ATOM 2512 C CA . ALA A 1 315 ? 2.129 39.273 0.829 1.00 89.25 315 ALA A CA 1
ATOM 2513 C C . ALA A 1 315 ? 2.421 38.764 -0.596 1.00 89.25 315 ALA A C 1
ATOM 2515 O O . ALA A 1 315 ? 1.792 39.215 -1.546 1.00 89.25 315 ALA A O 1
ATOM 2516 N N . SER A 1 316 ? 3.405 37.877 -0.752 1.00 90.38 316 SER A N 1
ATOM 2517 C CA . SER A 1 316 ? 3.795 37.301 -2.039 1.00 90.38 316 SER A CA 1
ATOM 2518 C C . SER A 1 316 ? 3.358 35.849 -2.211 1.00 90.38 316 SER A C 1
ATOM 2520 O O . SER A 1 316 ? 3.629 35.267 -3.255 1.00 90.38 316 SER A O 1
ATOM 2522 N N . TRP A 1 317 ? 2.712 35.255 -1.211 1.00 94.00 317 TRP A N 1
ATOM 2523 C CA . TRP A 1 317 ? 2.224 33.886 -1.310 1.00 94.00 317 TRP A CA 1
ATOM 2524 C C . TRP A 1 317 ? 0.985 33.811 -2.190 1.00 94.00 317 TRP A C 1
ATOM 2526 O O . TRP A 1 317 ? 0.056 34.600 -2.027 1.00 94.00 317 TRP A O 1
ATOM 2536 N N . ASP A 1 318 ? 0.965 32.818 -3.072 1.00 95.31 318 ASP A N 1
ATOM 2537 C CA . ASP A 1 318 ? -0.232 32.407 -3.796 1.00 95.31 318 ASP A CA 1
ATOM 2538 C C . ASP A 1 318 ? -0.403 30.895 -3.632 1.00 95.31 318 ASP A C 1
ATOM 2540 O O . ASP A 1 318 ? -0.099 30.112 -4.527 1.00 95.31 318 ASP A O 1
ATOM 2544 N N . LEU A 1 319 ? -0.782 30.499 -2.413 1.00 95.69 319 LEU A N 1
ATOM 2545 C CA . LEU A 1 319 ? -0.861 29.105 -1.985 1.00 95.69 319 LEU A CA 1
ATOM 2546 C C . LEU A 1 319 ? -2.320 28.653 -1.906 1.00 95.69 319 LEU A C 1
ATOM 2548 O O . LEU A 1 319 ? -3.138 29.332 -1.280 1.00 95.69 319 LEU A O 1
ATOM 2552 N N . CYS A 1 320 ? -2.625 27.492 -2.476 1.00 97.69 320 CYS A N 1
ATOM 2553 C CA . CYS A 1 320 ? -3.911 26.817 -2.323 1.00 97.69 320 CYS A CA 1
ATOM 2554 C C . CYS A 1 320 ? -3.728 25.572 -1.452 1.00 97.69 320 CYS A C 1
ATOM 2556 O O . CYS A 1 320 ? -3.062 24.629 -1.870 1.00 97.69 320 CYS A O 1
ATOM 2558 N N . LEU A 1 321 ? -4.313 25.568 -0.251 1.00 98.12 321 LEU A N 1
ATOM 2559 C CA . LEU A 1 321 ? -4.416 24.362 0.575 1.00 98.12 321 LEU A CA 1
ATOM 2560 C C . LEU A 1 321 ? -5.432 23.434 -0.083 1.00 98.12 321 LEU A C 1
ATOM 2562 O O . LEU A 1 321 ? -6.604 23.799 -0.143 1.00 98.12 321 LEU A O 1
ATOM 2566 N N . PHE A 1 322 ? -4.995 22.280 -0.583 1.00 98.00 322 PHE A N 1
ATOM 2567 C CA . PHE A 1 322 ? -5.888 21.360 -1.291 1.00 98.00 322 PHE A CA 1
ATOM 2568 C C . PHE A 1 322 ? -6.145 20.062 -0.528 1.00 98.00 322 PHE A C 1
ATOM 2570 O O . PHE A 1 322 ? -7.181 19.448 -0.753 1.00 98.00 322 PHE A O 1
ATOM 2577 N N . ALA A 1 323 ? -5.268 19.666 0.397 1.00 98.25 323 ALA A N 1
ATOM 2578 C CA . ALA A 1 323 ? -5.498 18.510 1.256 1.00 98.25 323 ALA A CA 1
ATOM 2579 C C . ALA A 1 323 ? -4.882 18.697 2.647 1.00 98.25 323 ALA A C 1
ATOM 2581 O O . ALA A 1 323 ? -3.884 19.408 2.808 1.00 98.25 323 ALA A O 1
ATOM 2582 N N . ALA A 1 324 ? -5.478 18.064 3.654 1.00 97.94 324 ALA A N 1
ATOM 2583 C CA . ALA A 1 324 ? -5.002 18.107 5.034 1.00 97.94 324 ALA A CA 1
ATOM 2584 C C . ALA A 1 324 ? -5.357 16.822 5.786 1.00 97.94 324 ALA A C 1
ATOM 2586 O O . ALA A 1 324 ? -6.338 16.159 5.448 1.00 97.94 324 ALA A O 1
ATOM 2587 N N . THR A 1 325 ? -4.588 16.503 6.828 1.00 96.00 325 THR A N 1
ATOM 2588 C CA . THR A 1 325 ? -4.860 15.339 7.689 1.00 96.00 325 THR A CA 1
ATOM 2589 C C . THR A 1 325 ? -5.963 15.591 8.714 1.00 96.00 325 THR A C 1
ATOM 2591 O O . THR A 1 325 ? -6.587 14.657 9.202 1.00 96.00 325 THR A O 1
ATOM 2594 N N . GLY A 1 326 ? -6.232 16.856 9.037 1.00 92.25 326 GLY A N 1
ATOM 2595 C CA . GLY A 1 326 ? -7.224 17.246 10.033 1.00 92.25 326 GLY A CA 1
ATOM 2596 C C . GLY A 1 326 ? -7.165 18.736 10.361 1.00 92.25 326 GLY A C 1
ATOM 2597 O O . GLY A 1 326 ? -6.641 19.543 9.587 1.00 92.25 326 GLY A O 1
ATOM 2598 N N . GLU A 1 327 ? -7.691 19.095 11.531 1.00 89.50 327 GLU A N 1
ATOM 2599 C CA . GLU A 1 327 ? -7.675 20.463 12.056 1.00 89.50 327 GLU A CA 1
ATOM 2600 C C . GLU A 1 327 ? -6.511 20.718 13.024 1.00 89.50 327 GLU A C 1
ATOM 2602 O O . GLU A 1 327 ? -5.871 19.802 13.533 1.00 89.50 327 GLU A O 1
ATOM 2607 N N . GLY A 1 328 ? -6.271 21.995 13.327 1.00 87.81 328 GLY A N 1
ATOM 2608 C CA . GLY A 1 328 ? -5.333 22.401 14.372 1.00 87.81 328 GLY A CA 1
ATOM 2609 C C . GLY A 1 328 ? -3.875 22.453 13.923 1.00 87.81 328 GLY A C 1
ATOM 2610 O O . GLY A 1 328 ? -3.529 22.195 12.774 1.00 87.81 328 GLY A O 1
ATOM 2611 N N . GLU A 1 329 ? -2.995 22.862 14.831 1.00 86.12 329 GLU A N 1
ATOM 2612 C CA . GLU A 1 329 ? -1.598 23.153 14.496 1.00 86.12 329 GLU A CA 1
ATOM 2613 C C . GLU A 1 329 ? -0.778 21.902 14.159 1.00 86.12 329 GLU A C 1
ATOM 2615 O O . GLU A 1 329 ? 0.207 22.014 13.432 1.00 86.12 329 GLU A O 1
ATOM 2620 N N . SER A 1 330 ? -1.162 20.736 14.683 1.00 89.00 330 SER A N 1
ATOM 2621 C CA . SER A 1 330 ? -0.535 19.435 14.409 1.00 89.00 330 SER A CA 1
ATOM 2622 C C . SER A 1 330 ? -0.956 18.828 13.070 1.00 89.00 330 SER A C 1
ATOM 2624 O O . SER A 1 330 ? -0.330 17.870 12.625 1.00 89.00 330 SER A O 1
ATOM 2626 N N . ALA A 1 331 ? -1.979 19.376 12.407 1.00 95.38 331 ALA A N 1
ATOM 2627 C CA . ALA A 1 331 ? -2.405 18.872 11.113 1.00 95.38 331 ALA A CA 1
ATOM 2628 C C . ALA A 1 331 ? -1.337 19.109 10.046 1.00 95.38 331 ALA A C 1
ATOM 2630 O O . ALA A 1 331 ? -0.831 20.222 9.865 1.00 95.38 331 ALA A O 1
ATOM 2631 N N . SER A 1 332 ? -1.056 18.046 9.307 1.00 97.50 332 SER A N 1
ATOM 2632 C CA . SER A 1 332 ? -0.197 18.077 8.138 1.00 97.50 332 SER A CA 1
ATOM 2633 C C . SER A 1 332 ? -0.993 18.532 6.917 1.00 97.50 332 SER A C 1
ATOM 2635 O O . SER A 1 332 ? -2.205 18.307 6.829 1.00 97.50 332 SER A O 1
ATOM 2637 N N . ARG A 1 333 ? -0.337 19.234 5.986 1.00 97.62 333 ARG A N 1
ATOM 2638 C CA . ARG A 1 333 ? -1.017 19.954 4.897 1.00 97.62 333 ARG A CA 1
ATOM 2639 C C . ARG A 1 333 ? -0.275 19.882 3.573 1.00 97.62 333 ARG A C 1
ATOM 2641 O O . ARG A 1 333 ? 0.949 19.982 3.540 1.00 97.62 333 ARG A O 1
ATOM 2648 N N . LEU A 1 334 ? -1.040 19.801 2.487 1.00 98.31 334 LEU A N 1
ATOM 2649 C CA . LEU A 1 334 ? -0.540 19.862 1.118 1.00 98.31 334 LEU A CA 1
ATOM 2650 C C . LEU A 1 334 ? -1.015 21.141 0.428 1.00 98.31 334 LEU A C 1
ATOM 2652 O O . LEU A 1 334 ? -2.213 21.441 0.361 1.00 98.31 334 LEU A O 1
ATOM 2656 N N . TYR A 1 335 ? -0.058 21.891 -0.108 1.00 98.19 335 TYR A N 1
ATOM 2657 C CA . TYR A 1 335 ? -0.303 23.162 -0.779 1.00 98.19 335 TYR A CA 1
ATOM 2658 C C . TYR A 1 335 ? 0.128 23.110 -2.240 1.00 98.19 335 TYR A C 1
ATOM 2660 O O . TYR A 1 335 ? 1.191 22.587 -2.552 1.00 98.19 335 TYR A O 1
ATOM 2668 N N . LEU A 1 336 ? -0.644 23.743 -3.121 1.00 98.38 336 LEU A N 1
ATOM 2669 C CA . LEU A 1 336 ? -0.181 24.158 -4.445 1.00 98.38 336 LEU A CA 1
ATOM 2670 C C . LEU A 1 336 ? 0.378 25.577 -4.364 1.00 98.38 336 LEU A C 1
ATOM 2672 O O . LEU A 1 336 ? -0.302 26.467 -3.851 1.00 98.38 336 LEU A O 1
ATOM 2676 N N . ASP A 1 337 ? 1.581 25.796 -4.891 1.00 97.88 337 ASP A N 1
ATOM 2677 C CA . ASP A 1 337 ? 2.224 27.112 -4.945 1.00 97.88 337 ASP A CA 1
ATOM 2678 C C . ASP A 1 337 ? 2.200 27.703 -6.359 1.00 97.88 337 ASP A C 1
ATOM 2680 O O . ASP A 1 337 ? 2.915 27.270 -7.265 1.00 97.88 337 ASP A O 1
ATOM 2684 N N . PHE A 1 338 ? 1.378 28.736 -6.550 1.00 97.62 338 PHE A N 1
ATOM 2685 C CA . PHE A 1 338 ? 1.209 29.423 -7.829 1.00 97.62 338 PHE A CA 1
ATOM 2686 C C . PHE A 1 338 ? 2.124 30.640 -8.010 1.00 97.62 338 PHE A C 1
ATOM 2688 O O . PHE A 1 338 ? 2.176 31.205 -9.110 1.00 97.62 338 PHE A O 1
ATOM 2695 N N . ASN A 1 339 ? 2.877 31.034 -6.978 1.00 97.06 339 ASN A N 1
ATOM 2696 C CA . ASN A 1 339 ? 3.834 32.137 -7.059 1.00 97.06 339 ASN A CA 1
ATOM 2697 C C . ASN A 1 339 ? 5.187 31.791 -6.410 1.00 97.06 339 ASN A C 1
ATOM 2699 O O . ASN A 1 339 ? 5.647 32.509 -5.510 1.00 97.06 339 ASN A O 1
ATOM 2703 N N . PRO A 1 340 ? 5.878 30.751 -6.908 1.00 97.12 340 PRO A N 1
ATOM 2704 C CA . PRO A 1 340 ? 7.184 30.353 -6.400 1.00 97.12 340 PRO A CA 1
ATOM 2705 C C . PRO A 1 340 ? 8.267 31.403 -6.695 1.00 97.12 340 PRO A C 1
ATOM 2707 O O . PRO A 1 340 ? 8.060 32.416 -7.385 1.00 97.12 340 PRO A O 1
ATOM 2710 N N . THR A 1 341 ? 9.471 31.173 -6.171 1.00 97.00 341 THR A N 1
ATOM 2711 C CA . THR A 1 341 ? 10.678 31.892 -6.600 1.00 97.00 341 THR A CA 1
ATOM 2712 C C . THR A 1 341 ? 11.113 31.439 -7.999 1.00 97.00 341 THR A C 1
ATOM 2714 O O . THR A 1 341 ? 10.511 30.565 -8.613 1.00 97.00 341 THR A O 1
ATOM 2717 N N . LYS A 1 342 ? 12.185 32.038 -8.534 1.00 94.75 342 LYS A N 1
ATOM 2718 C CA . LYS A 1 342 ? 12.710 31.678 -9.863 1.00 94.75 342 LYS A CA 1
ATOM 2719 C C . LYS A 1 342 ? 13.276 30.255 -9.943 1.00 94.75 342 LYS A C 1
ATOM 2721 O O . LYS A 1 342 ? 13.491 29.782 -11.050 1.00 94.75 342 LYS A O 1
ATOM 2726 N N . SER A 1 343 ? 13.581 29.630 -8.805 1.00 94.62 343 SER A N 1
ATOM 2727 C CA . SER A 1 343 ? 14.062 28.247 -8.743 1.00 94.62 343 SER A CA 1
ATOM 2728 C C . SER A 1 343 ? 12.934 27.224 -8.602 1.00 94.62 343 SER A C 1
ATOM 2730 O O . SER A 1 343 ? 13.217 26.033 -8.653 1.00 94.62 343 SER A O 1
ATOM 2732 N N . GLY A 1 344 ? 11.687 27.665 -8.399 1.00 95.06 344 GLY A N 1
ATOM 2733 C CA . GLY A 1 344 ? 10.520 26.789 -8.321 1.00 95.06 344 GLY A CA 1
ATOM 2734 C C . GLY A 1 344 ? 9.680 26.797 -9.595 1.00 95.06 344 GLY A C 1
ATOM 2735 O O . GLY A 1 344 ? 9.908 27.588 -10.515 1.00 95.06 344 GLY A O 1
ATOM 2736 N N . THR A 1 345 ? 8.665 25.937 -9.607 1.00 96.19 345 THR A N 1
ATOM 2737 C CA . THR A 1 345 ? 7.739 25.760 -10.732 1.00 96.19 345 THR A CA 1
ATOM 2738 C C . THR A 1 345 ? 6.333 26.163 -10.312 1.00 96.19 345 THR A C 1
ATOM 2740 O O . THR A 1 345 ? 5.894 25.883 -9.200 1.00 96.19 345 THR A O 1
ATOM 2743 N N . VAL A 1 346 ? 5.619 26.889 -11.174 1.00 96.69 346 VAL A N 1
ATOM 2744 C CA . VAL A 1 346 ? 4.243 27.308 -10.876 1.00 96.69 346 VAL A CA 1
ATOM 2745 C C . VAL A 1 346 ? 3.348 26.073 -10.816 1.00 96.69 346 VAL A C 1
ATOM 2747 O O . VAL A 1 346 ? 3.281 25.332 -11.790 1.00 96.69 346 VAL A O 1
ATOM 2750 N N . GLY A 1 347 ? 2.638 25.891 -9.703 1.00 95.12 347 GLY A N 1
ATOM 2751 C CA . GLY A 1 347 ? 1.854 24.686 -9.436 1.00 95.12 347 GLY A CA 1
ATOM 2752 C C . GLY A 1 347 ? 2.659 23.562 -8.778 1.00 95.12 347 GLY A C 1
ATOM 2753 O O . GLY A 1 347 ? 2.166 22.438 -8.714 1.00 95.12 347 GLY A O 1
ATOM 2754 N N . GLN A 1 348 ? 3.873 23.848 -8.289 1.00 97.44 348 GLN A N 1
ATOM 2755 C CA . GLN A 1 348 ? 4.614 22.921 -7.435 1.00 97.44 348 GLN A CA 1
ATOM 2756 C C . GLN A 1 348 ? 3.824 22.606 -6.161 1.00 97.44 348 GLN A C 1
ATOM 2758 O O . GLN A 1 348 ? 3.059 23.441 -5.667 1.00 97.44 348 GLN A O 1
ATOM 2763 N N . VAL A 1 349 ? 4.037 21.411 -5.621 1.00 98.25 349 VAL A N 1
ATOM 2764 C CA . VAL A 1 349 ? 3.342 20.930 -4.427 1.00 98.25 349 VAL A CA 1
ATOM 2765 C C . VAL A 1 349 ? 4.281 20.994 -3.231 1.00 98.25 349 VAL A C 1
ATOM 2767 O O . VAL A 1 349 ? 5.419 20.528 -3.291 1.00 98.25 349 VAL A O 1
ATOM 2770 N N . LEU A 1 350 ? 3.798 21.576 -2.139 1.00 97.81 350 LEU A N 1
ATOM 2771 C CA . LEU A 1 350 ? 4.505 21.670 -0.868 1.00 97.81 350 LEU A CA 1
ATOM 2772 C C . LEU A 1 350 ? 3.832 20.764 0.158 1.00 97.81 350 LEU A C 1
ATOM 2774 O O . LEU A 1 350 ? 2.602 20.740 0.237 1.00 97.81 350 LEU A O 1
ATOM 2778 N N . TYR A 1 351 ? 4.641 20.102 0.975 1.00 97.25 351 TYR A N 1
ATOM 2779 C CA . TYR A 1 351 ? 4.195 19.327 2.123 1.00 97.25 351 TYR A CA 1
ATOM 2780 C C . TYR A 1 351 ? 4.637 20.021 3.407 1.00 97.25 351 TYR A C 1
ATOM 2782 O O . TYR A 1 351 ? 5.817 20.293 3.606 1.00 97.25 351 TYR A O 1
ATOM 2790 N N . PHE A 1 352 ? 3.677 20.348 4.266 1.00 96.75 352 PHE A N 1
ATOM 2791 C CA . PHE A 1 352 ? 3.939 20.770 5.632 1.00 96.75 352 PHE A CA 1
ATOM 2792 C C . PHE A 1 352 ? 3.638 19.616 6.587 1.00 96.75 352 PHE A C 1
ATOM 2794 O O . PHE A 1 352 ? 2.483 19.194 6.693 1.00 96.75 352 PHE A O 1
ATOM 2801 N N . ASN A 1 353 ? 4.660 19.148 7.301 1.00 95.19 353 ASN A N 1
ATOM 2802 C CA . ASN A 1 353 ? 4.518 18.161 8.361 1.00 95.19 353 ASN A CA 1
ATOM 2803 C C . ASN A 1 353 ? 4.164 18.879 9.673 1.00 95.19 353 ASN A C 1
ATOM 2805 O O . ASN A 1 353 ? 4.961 19.634 10.235 1.00 95.19 353 ASN A O 1
ATOM 2809 N N . GLY A 1 354 ? 2.946 18.650 10.160 1.00 92.81 354 GLY A N 1
ATOM 2810 C CA . GLY A 1 354 ? 2.413 19.315 11.345 1.00 92.81 354 GLY A CA 1
ATOM 2811 C C . GLY A 1 354 ? 3.036 18.863 12.670 1.00 92.81 354 GLY A C 1
ATOM 2812 O O . GLY A 1 354 ? 2.961 19.614 13.645 1.00 92.81 354 GLY A O 1
ATOM 2813 N N . GLU A 1 355 ? 3.688 17.701 12.721 1.00 91.19 355 GLU A N 1
ATOM 2814 C CA . GLU A 1 355 ? 4.364 17.182 13.920 1.00 91.19 355 GLU A CA 1
ATOM 2815 C C . GLU A 1 355 ? 5.761 17.786 14.055 1.00 91.19 355 GLU A C 1
ATOM 2817 O O . GLU A 1 355 ? 6.093 18.386 15.077 1.00 91.19 355 GLU A O 1
ATOM 2822 N N . THR A 1 356 ? 6.556 17.699 12.988 1.00 91.69 356 THR A N 1
ATOM 2823 C CA . THR A 1 356 ? 7.946 18.181 12.962 1.00 91.69 356 THR A CA 1
ATOM 2824 C C . THR A 1 356 ? 8.056 19.670 12.627 1.00 91.69 356 THR A C 1
ATOM 2826 O O . THR A 1 356 ? 9.126 20.261 12.762 1.00 91.69 356 THR A O 1
ATOM 2829 N N . LYS A 1 357 ? 6.950 20.297 12.201 1.00 91.81 357 LYS A N 1
ATOM 2830 C CA . LYS A 1 357 ? 6.875 21.693 11.735 1.00 91.81 357 LYS A CA 1
ATOM 2831 C C . LYS A 1 357 ? 7.803 21.981 10.548 1.00 91.81 357 LYS A C 1
ATOM 2833 O O . LYS A 1 357 ? 8.278 23.108 10.373 1.00 91.81 357 LYS A O 1
ATOM 2838 N N . THR A 1 358 ? 8.067 20.983 9.709 1.00 93.00 358 THR A N 1
ATOM 2839 C CA . THR A 1 358 ? 8.912 21.133 8.519 1.00 93.00 358 THR A CA 1
ATOM 2840 C C . THR A 1 358 ? 8.074 21.363 7.266 1.00 93.00 358 THR A C 1
ATOM 2842 O O . THR A 1 358 ? 6.970 20.842 7.127 1.00 93.00 358 THR A O 1
ATOM 2845 N N . LEU A 1 359 ? 8.595 22.180 6.351 1.00 95.31 359 LEU A N 1
ATOM 2846 C CA . LEU A 1 359 ? 8.015 22.413 5.035 1.00 95.31 359 LEU A CA 1
ATOM 2847 C C . LEU A 1 359 ? 8.975 21.860 3.985 1.00 95.31 359 LEU A C 1
ATOM 2849 O O . LEU A 1 359 ? 10.125 22.287 3.919 1.00 95.31 359 LEU A O 1
ATOM 2853 N N . THR A 1 360 ? 8.503 20.965 3.130 1.00 95.69 360 THR A N 1
ATOM 2854 C CA . THR A 1 360 ? 9.290 20.355 2.058 1.00 95.69 360 THR A CA 1
ATOM 2855 C C . THR A 1 360 ? 8.647 20.616 0.698 1.00 95.69 360 THR A C 1
ATOM 2857 O O . THR A 1 360 ? 7.441 20.844 0.571 1.00 95.69 360 THR A O 1
ATOM 2860 N N . LEU A 1 361 ? 9.479 20.654 -0.344 1.00 96.31 361 LEU A N 1
ATOM 2861 C CA . LEU A 1 361 ? 9.005 20.647 -1.724 1.00 96.31 361 LEU A CA 1
ATOM 2862 C C . LEU A 1 361 ? 8.768 19.190 -2.109 1.00 96.31 361 LEU A C 1
ATOM 2864 O O . LEU A 1 361 ? 9.733 18.442 -2.232 1.00 96.31 361 LEU A O 1
ATOM 2868 N N . LEU A 1 362 ? 7.506 18.814 -2.291 1.00 95.00 362 LEU A N 1
ATOM 2869 C CA . LEU A 1 362 ? 7.129 17.433 -2.567 1.00 95.00 362 LEU A CA 1
ATOM 2870 C C . LEU A 1 362 ? 7.313 17.081 -4.045 1.00 95.00 362 LEU A C 1
ATOM 2872 O O . LEU A 1 362 ? 7.777 16.002 -4.385 1.00 95.00 362 LEU A O 1
ATOM 2876 N N . GLY A 1 363 ? 7.009 18.022 -4.940 1.00 93.56 363 GLY A N 1
ATOM 2877 C CA . GLY A 1 363 ? 7.239 17.823 -6.365 1.00 93.56 363 GLY A CA 1
ATOM 2878 C C . GLY A 1 363 ? 7.011 19.081 -7.202 1.00 93.56 363 GLY A C 1
ATOM 2879 O O . GLY A 1 363 ? 6.363 20.031 -6.752 1.00 93.56 363 GLY A O 1
ATOM 2880 N N . PRO A 1 364 ? 7.542 19.113 -8.437 1.00 93.12 364 PRO A N 1
ATOM 2881 C CA . PRO A 1 364 ? 7.488 20.290 -9.304 1.00 93.12 364 PRO A CA 1
ATOM 2882 C C . PRO A 1 364 ? 6.108 20.524 -9.939 1.00 93.12 364 PRO A C 1
ATOM 2884 O O . PRO A 1 364 ? 5.859 21.614 -10.453 1.00 93.12 364 PRO A O 1
ATOM 2887 N N . SER A 1 365 ? 5.214 19.533 -9.909 1.00 92.25 365 SER A N 1
ATOM 2888 C CA . SER A 1 365 ? 3.835 19.632 -10.395 1.00 92.25 365 SER A CA 1
ATOM 2889 C C . SER A 1 365 ? 2.918 18.654 -9.657 1.00 92.25 365 SER A C 1
ATOM 2891 O O . SER A 1 365 ? 3.386 17.714 -9.015 1.00 92.25 365 SER A O 1
ATOM 2893 N N . PHE A 1 366 ? 1.605 18.856 -9.786 1.00 92.88 366 PHE A N 1
ATOM 2894 C CA . PHE A 1 366 ? 0.597 17.959 -9.218 1.00 92.88 366 PHE A CA 1
ATOM 2895 C C . PHE A 1 366 ? 0.691 16.529 -9.772 1.00 92.88 366 PHE A C 1
ATOM 2897 O O . PHE A 1 366 ? 0.665 15.588 -8.993 1.00 92.88 366 PHE A O 1
ATOM 2904 N N . SER A 1 367 ? 0.884 16.364 -11.086 1.00 88.62 367 SER A N 1
ATOM 2905 C CA . SER A 1 367 ? 1.037 15.047 -11.728 1.00 88.62 367 SER A CA 1
ATOM 2906 C C . SER A 1 367 ? 2.238 14.259 -11.196 1.00 88.62 367 SER A C 1
ATOM 2908 O O . SER A 1 367 ? 2.109 13.076 -10.907 1.00 88.62 367 SER A O 1
ATOM 2910 N N . ASN A 1 368 ? 3.385 14.926 -10.993 1.00 88.25 368 ASN A N 1
ATOM 2911 C CA . ASN A 1 368 ? 4.566 14.290 -10.397 1.00 88.25 368 ASN A CA 1
ATOM 2912 C C . ASN A 1 368 ? 4.288 13.805 -8.971 1.00 88.25 368 ASN A C 1
ATOM 2914 O O . ASN A 1 368 ? 4.706 12.716 -8.593 1.00 88.25 368 ASN A O 1
ATOM 2918 N N . VAL A 1 369 ? 3.571 14.609 -8.183 1.00 92.25 369 VAL A N 1
ATOM 2919 C CA . VAL A 1 369 ? 3.205 14.207 -6.825 1.00 92.25 369 VAL A CA 1
ATOM 2920 C C . VAL A 1 369 ? 2.177 13.082 -6.827 1.00 92.25 369 VAL A C 1
ATOM 2922 O O . VAL A 1 369 ? 2.313 12.186 -6.010 1.00 92.25 369 VAL A O 1
ATOM 2925 N N . LEU A 1 370 ? 1.201 13.057 -7.741 1.00 89.44 370 LEU A N 1
ATOM 2926 C CA . LEU A 1 370 ? 0.275 11.924 -7.833 1.00 89.44 370 LEU A CA 1
ATOM 2927 C C . LEU A 1 370 ? 1.009 10.604 -8.085 1.00 89.44 370 LEU A C 1
ATOM 2929 O O . LEU A 1 370 ? 0.746 9.658 -7.356 1.00 89.44 370 LEU A O 1
ATOM 2933 N N . LEU A 1 371 ? 1.965 10.552 -9.023 1.00 83.88 371 LEU A N 1
ATOM 2934 C CA . LEU A 1 371 ? 2.796 9.355 -9.245 1.00 83.88 371 LEU A CA 1
ATOM 2935 C C . LEU A 1 371 ? 3.517 8.901 -7.972 1.00 83.88 371 LEU A C 1
ATOM 2937 O O . LEU A 1 371 ? 3.477 7.728 -7.614 1.00 83.88 371 LEU A O 1
ATOM 2941 N N . MET A 1 372 ? 4.146 9.841 -7.265 1.00 85.88 372 MET A N 1
ATOM 2942 C CA . MET A 1 372 ? 4.830 9.552 -6.004 1.00 85.88 372 MET A CA 1
ATOM 2943 C C . MET A 1 372 ? 3.852 9.016 -4.942 1.00 85.88 372 MET A C 1
ATOM 2945 O O . MET A 1 372 ? 4.151 8.041 -4.262 1.00 85.88 372 MET A O 1
ATOM 2949 N N . LEU A 1 373 ? 2.658 9.607 -4.832 1.00 87.88 373 LEU A N 1
ATOM 2950 C CA . LEU A 1 373 ? 1.627 9.181 -3.883 1.00 87.88 373 LEU A CA 1
ATOM 2951 C C . LEU A 1 373 ? 1.007 7.823 -4.240 1.00 87.88 373 LEU A C 1
ATOM 2953 O O . LEU A 1 373 ? 0.557 7.128 -3.336 1.00 87.88 373 LEU A O 1
ATOM 2957 N N . MET A 1 374 ? 0.969 7.424 -5.517 1.00 79.56 374 MET A N 1
ATOM 2958 C CA . MET A 1 374 ? 0.503 6.081 -5.912 1.00 79.56 374 MET A CA 1
ATOM 2959 C C . MET A 1 374 ? 1.371 4.996 -5.289 1.00 79.56 374 MET A C 1
ATOM 2961 O O . MET A 1 374 ? 0.846 4.009 -4.775 1.00 79.56 374 MET A O 1
ATOM 2965 N N . LYS A 1 375 ? 2.689 5.221 -5.280 1.00 72.12 375 LYS A N 1
ATOM 2966 C CA . LYS A 1 375 ? 3.657 4.322 -4.654 1.00 72.12 375 LYS A CA 1
ATOM 2967 C C . LYS A 1 375 ? 3.339 4.098 -3.182 1.00 72.12 375 LYS A C 1
ATOM 2969 O O . LYS A 1 375 ? 3.230 2.963 -2.732 1.00 72.12 375 LYS A O 1
ATOM 2974 N N . GLU A 1 376 ? 3.153 5.187 -2.443 1.00 73.69 376 GLU A N 1
ATOM 2975 C CA . GLU A 1 376 ? 2.884 5.139 -1.004 1.00 73.69 376 GLU A CA 1
ATOM 2976 C C . GLU A 1 376 ? 1.488 4.570 -0.695 1.00 73.69 376 GLU A C 1
ATOM 2978 O O . GLU A 1 376 ? 1.331 3.802 0.252 1.00 73.69 376 GLU A O 1
ATOM 2983 N N . ALA A 1 377 ? 0.479 4.880 -1.516 1.00 66.00 377 ALA A N 1
ATOM 2984 C CA . ALA A 1 377 ? -0.891 4.397 -1.332 1.00 66.00 377 ALA A CA 1
ATOM 2985 C C . ALA A 1 377 ? -1.027 2.875 -1.513 1.00 66.00 377 ALA A C 1
ATOM 2987 O O . ALA A 1 377 ? -1.801 2.250 -0.784 1.00 66.00 377 ALA A O 1
ATOM 2988 N N . SER A 1 378 ? -0.248 2.274 -2.423 1.00 57.28 378 SER A N 1
ATOM 2989 C CA . SER A 1 378 ? -0.259 0.823 -2.680 1.00 57.28 378 SER A CA 1
ATOM 2990 C C . SER A 1 378 ? 0.069 -0.034 -1.447 1.00 57.28 378 SER A C 1
ATOM 2992 O O . SER A 1 378 ? -0.346 -1.187 -1.384 1.00 57.28 378 SER A O 1
ATOM 2994 N N . HIS A 1 379 ? 0.741 0.548 -0.448 1.00 52.06 379 HIS A N 1
ATOM 2995 C CA . HIS A 1 379 ? 1.168 -0.129 0.777 1.00 52.06 379 HIS A CA 1
ATOM 2996 C C . HIS A 1 379 ? 0.385 0.273 2.037 1.00 52.06 379 HIS A C 1
ATOM 2998 O O . HIS A 1 379 ? 0.671 -0.271 3.093 1.00 52.06 379 HIS A O 1
ATOM 3004 N N . GLY A 1 380 ? -0.550 1.232 1.970 1.00 57.47 380 GLY A N 1
ATOM 3005 C CA . GLY A 1 380 ? -1.152 1.799 3.190 1.00 57.47 380 GLY A CA 1
ATOM 3006 C C . GLY A 1 380 ? -2.650 2.083 3.142 1.00 57.47 380 GLY A C 1
ATOM 3007 O O . GLY A 1 380 ? -3.293 2.123 4.186 1.00 57.47 380 GLY A O 1
ATOM 3008 N N . SER A 1 381 ? -3.257 2.270 1.964 1.00 59.19 381 SER A N 1
ATOM 3009 C CA . SER A 1 381 ? -4.690 2.603 1.885 1.00 59.19 381 SER A CA 1
ATOM 3010 C C . SER A 1 381 ? -5.604 1.482 2.387 1.00 59.19 381 SER A C 1
ATOM 3012 O O . SER A 1 381 ? -6.696 1.773 2.873 1.00 59.19 381 SER A O 1
ATOM 3014 N N . GLY A 1 382 ? -5.161 0.226 2.281 1.00 61.38 382 GLY A N 1
ATOM 3015 C CA . GLY A 1 382 ? -5.915 -0.927 2.756 1.00 61.38 382 GLY A CA 1
ATOM 3016 C C . GLY A 1 382 ? -5.955 -1.016 4.275 1.00 61.38 382 GLY A C 1
ATOM 3017 O O . GLY A 1 382 ? -7.033 -0.994 4.860 1.00 61.38 382 GLY A O 1
ATOM 3018 N N . ASP A 1 383 ? -4.788 -1.005 4.910 1.00 63.03 383 ASP A N 1
ATOM 3019 C CA . ASP A 1 383 ? -4.625 -1.151 6.361 1.00 63.03 383 ASP A CA 1
ATOM 3020 C C . ASP A 1 383 ? -5.440 -0.127 7.159 1.00 63.03 383 ASP A C 1
ATOM 3022 O O . ASP A 1 383 ? -6.054 -0.451 8.172 1.00 63.03 383 ASP A O 1
ATOM 3026 N N . TYR A 1 384 ? -5.520 1.114 6.678 1.00 66.00 384 TYR A N 1
ATOM 3027 C CA . TYR A 1 384 ? -6.311 2.149 7.342 1.00 66.00 384 TYR A CA 1
ATOM 3028 C C . TYR A 1 384 ? -7.817 1.952 7.215 1.00 66.00 384 TYR A C 1
ATOM 3030 O O . TYR A 1 384 ? -8.558 2.269 8.145 1.00 66.00 384 TYR A O 1
ATOM 3038 N N . LEU A 1 385 ? -8.282 1.477 6.061 1.00 66.06 385 LEU A N 1
ATOM 3039 C CA . LEU A 1 385 ? -9.692 1.166 5.862 1.00 66.06 385 LEU A CA 1
ATOM 3040 C C . LEU A 1 385 ? -10.104 0.015 6.780 1.00 66.06 385 LEU A C 1
ATOM 3042 O O . LEU A 1 385 ? -11.132 0.103 7.447 1.00 66.06 385 LEU A O 1
ATOM 3046 N N . ILE A 1 386 ? -9.247 -1.002 6.866 1.00 63.97 386 ILE A N 1
ATOM 3047 C CA . ILE A 1 386 ? -9.365 -2.126 7.795 1.00 63.97 386 ILE A CA 1
ATOM 3048 C C . ILE A 1 386 ? -9.465 -1.609 9.230 1.00 63.97 386 ILE A C 1
ATOM 3050 O O . ILE A 1 386 ? -10.467 -1.848 9.902 1.00 63.97 386 ILE A O 1
ATOM 3054 N N . GLN A 1 387 ? -8.489 -0.809 9.664 1.00 62.25 387 GLN A N 1
ATOM 3055 C CA . GLN A 1 387 ? -8.461 -0.223 11.001 1.00 62.25 387 GLN A CA 1
ATOM 3056 C C . GLN A 1 387 ? -9.723 0.602 11.294 1.00 62.25 387 GLN A C 1
ATOM 3058 O O . GLN A 1 387 ? -10.345 0.421 12.336 1.00 62.25 387 GLN A O 1
ATOM 3063 N N . SER A 1 388 ? -10.146 1.477 10.376 1.00 64.62 388 SER A N 1
ATOM 3064 C CA . SER A 1 388 ? -11.319 2.336 10.580 1.00 64.62 388 SER A CA 1
ATOM 3065 C C . SER A 1 388 ? -12.616 1.534 10.715 1.00 64.62 388 SER A C 1
ATOM 3067 O O . SER A 1 388 ? -13.483 1.905 11.511 1.00 64.62 388 SER A O 1
ATOM 3069 N N . ILE A 1 389 ? -12.766 0.459 9.938 1.00 61.91 389 ILE A N 1
ATOM 3070 C CA . ILE A 1 389 ? -13.936 -0.421 9.996 1.00 61.91 389 ILE A CA 1
ATOM 3071 C C . ILE A 1 389 ? -13.914 -1.244 11.289 1.00 61.91 389 ILE A C 1
ATOM 3073 O O . ILE A 1 389 ? -14.944 -1.344 11.961 1.00 61.91 389 ILE A O 1
ATOM 3077 N N . MET A 1 390 ? -12.745 -1.741 11.703 1.00 57.91 390 MET A N 1
ATOM 3078 C CA . MET A 1 390 ? -12.566 -2.442 12.978 1.00 57.91 390 MET A CA 1
ATOM 3079 C C . MET A 1 390 ? -12.880 -1.534 14.172 1.00 57.91 390 MET A C 1
ATOM 3081 O O . MET A 1 390 ? -13.751 -1.867 14.973 1.00 57.91 390 MET A O 1
ATOM 3085 N N . GLU A 1 391 ? -12.260 -0.352 14.260 1.00 59.59 391 GLU A N 1
ATOM 3086 C CA . GLU A 1 391 ? -12.496 0.629 15.330 1.00 59.59 391 GLU A CA 1
ATOM 3087 C C . GLU A 1 391 ? -13.979 0.955 15.476 1.00 59.59 391 GLU A C 1
ATOM 3089 O O . GLU A 1 391 ? -14.507 1.049 16.589 1.00 59.59 391 GLU A O 1
ATOM 3094 N N . LYS A 1 392 ? -14.678 1.114 14.347 1.00 61.56 392 LYS A N 1
ATOM 3095 C CA . LYS A 1 392 ? -16.087 1.462 14.397 1.00 61.56 392 LYS A CA 1
ATOM 3096 C C . LYS A 1 392 ? -16.977 0.301 14.806 1.00 61.56 392 LYS A C 1
ATOM 3098 O O . LYS A 1 392 ? -17.886 0.517 15.607 1.00 61.56 392 LYS A O 1
ATOM 3103 N N . THR A 1 393 ? -16.677 -0.904 14.335 1.00 55.56 393 THR A N 1
ATOM 3104 C CA . THR A 1 393 ? -17.312 -2.137 14.821 1.00 55.56 393 THR A CA 1
ATOM 3105 C C . THR A 1 393 ? -17.154 -2.271 16.331 1.00 55.56 393 THR A C 1
ATOM 3107 O O . THR A 1 393 ? -18.126 -2.532 17.034 1.00 55.56 393 THR A O 1
ATOM 3110 N N . MET A 1 394 ? -15.967 -1.964 16.852 1.00 50.91 394 MET A N 1
ATOM 3111 C CA . MET A 1 394 ? -15.673 -1.992 18.286 1.00 50.91 394 MET A CA 1
ATOM 3112 C C . MET A 1 394 ? -16.349 -0.865 19.087 1.00 50.91 394 MET A C 1
ATOM 3114 O O . MET A 1 394 ? -16.383 -0.928 20.313 1.00 50.91 394 MET A O 1
ATOM 3118 N N . SER A 1 395 ? -16.863 0.179 18.426 1.00 53.56 395 SER A N 1
ATOM 3119 C CA . SER A 1 395 ? -17.524 1.328 19.069 1.00 53.56 395 SER A CA 1
ATOM 3120 C C . SER A 1 395 ? -19.047 1.198 19.193 1.00 53.56 395 SER A C 1
ATOM 3122 O O . SER A 1 395 ? -19.690 2.086 19.758 1.00 53.56 395 SER A O 1
ATOM 3124 N N . LEU A 1 396 ? -19.634 0.131 18.644 1.00 54.84 396 LEU A N 1
ATOM 3125 C CA . LEU A 1 396 ? -21.077 -0.088 18.666 1.00 54.84 396 LEU A CA 1
ATOM 3126 C C . LEU A 1 396 ? -21.567 -0.567 20.035 1.00 54.84 396 LEU A C 1
ATOM 3128 O O . LEU A 1 396 ? -21.009 -1.484 20.632 1.00 54.84 396 LEU A O 1
ATOM 3132 N N . ASP A 1 397 ? -22.662 0.033 20.498 1.00 47.44 397 ASP A N 1
ATOM 3133 C CA . ASP A 1 397 ? -23.374 -0.383 21.705 1.00 47.44 397 ASP A CA 1
ATOM 3134 C C . ASP A 1 397 ? -24.343 -1.523 21.360 1.00 47.44 397 ASP A C 1
ATOM 3136 O O . ASP A 1 397 ? -25.470 -1.295 20.912 1.00 47.44 397 ASP A O 1
ATOM 3140 N N . VAL A 1 398 ? -23.870 -2.758 21.533 1.00 46.19 398 VAL A N 1
ATOM 3141 C CA . VAL A 1 398 ? -24.561 -3.996 21.128 1.00 46.19 398 VAL A CA 1
ATOM 3142 C C . VAL A 1 398 ? -25.924 -4.160 21.804 1.00 46.19 398 VAL A C 1
ATOM 3144 O O . VAL A 1 398 ? -26.836 -4.727 21.207 1.00 46.19 398 VAL A O 1
ATOM 3147 N N . ASP A 1 399 ? -26.103 -3.610 23.007 1.00 37.97 399 ASP A N 1
ATOM 3148 C CA . ASP A 1 399 ? -27.322 -3.784 23.805 1.00 37.97 399 ASP A CA 1
ATOM 3149 C C . ASP A 1 399 ? -28.502 -2.948 23.288 1.00 37.97 399 ASP A C 1
ATOM 3151 O O . ASP A 1 399 ? -29.665 -3.226 23.595 1.00 37.97 399 ASP A O 1
ATOM 3155 N N . THR A 1 400 ? -28.219 -1.905 22.505 1.00 48.47 400 THR A N 1
ATOM 3156 C CA . THR A 1 400 ? -29.235 -0.995 21.949 1.00 48.47 400 THR A CA 1
ATOM 3157 C C . THR A 1 400 ? -29.300 -1.024 20.424 1.00 48.47 400 THR A C 1
ATOM 3159 O O . THR A 1 400 ? -30.088 -0.292 19.818 1.00 48.47 400 THR A O 1
ATOM 3162 N N . MET A 1 401 ? -28.491 -1.881 19.803 1.00 53.00 401 MET A N 1
ATOM 3163 C CA . MET A 1 401 ? -28.280 -1.915 18.368 1.00 53.00 401 MET A CA 1
ATOM 3164 C C . MET A 1 401 ? -29.420 -2.622 17.625 1.00 53.00 401 MET A C 1
ATOM 3166 O O . MET A 1 401 ? -29.761 -3.769 17.904 1.00 53.00 401 MET A O 1
ATOM 3170 N N . ASP A 1 402 ? -29.983 -1.955 16.617 1.00 59.12 402 ASP A N 1
ATOM 3171 C CA . ASP A 1 402 ? -30.938 -2.573 15.696 1.00 59.12 402 ASP A CA 1
ATOM 3172 C C . ASP A 1 402 ? -30.195 -3.351 14.602 1.00 59.12 402 ASP A C 1
ATOM 3174 O O . ASP A 1 402 ? -29.773 -2.785 13.589 1.00 59.12 402 ASP A O 1
ATOM 3178 N N . VAL A 1 403 ? -30.024 -4.655 14.811 1.00 53.75 403 VAL A N 1
ATOM 3179 C CA . VAL A 1 403 ? -29.334 -5.577 13.888 1.00 53.75 403 VAL A CA 1
ATOM 3180 C C . VAL A 1 403 ? -29.973 -5.590 12.492 1.00 53.75 403 VAL A C 1
ATOM 3182 O O . VAL A 1 403 ? -29.282 -5.835 11.508 1.00 53.75 403 VAL A O 1
ATOM 3185 N N . GLN A 1 404 ? -31.270 -5.278 12.378 1.00 54.47 404 GLN A N 1
ATOM 3186 C CA . GLN A 1 404 ? -31.972 -5.232 11.090 1.00 54.47 404 GLN A CA 1
ATOM 3187 C C . GLN A 1 404 ? -31.904 -3.871 10.399 1.00 54.47 404 GLN A C 1
ATOM 3189 O O . GLN A 1 404 ? -32.402 -3.721 9.281 1.00 54.47 404 GLN A O 1
ATOM 3194 N N . SER A 1 405 ? -31.301 -2.866 11.032 1.00 66.75 405 SER A N 1
ATOM 3195 C CA . SER A 1 405 ? -31.054 -1.611 10.341 1.00 66.75 405 SER A CA 1
ATOM 3196 C C . SER A 1 405 ? -30.067 -1.845 9.195 1.00 66.75 405 SER A C 1
ATOM 3198 O O . SER A 1 405 ? -29.037 -2.503 9.360 1.00 66.75 405 SER A O 1
ATOM 3200 N N . ALA A 1 406 ? -30.351 -1.237 8.041 1.00 62.41 406 ALA A N 1
ATOM 3201 C CA . ALA A 1 406 ? -29.433 -1.225 6.899 1.00 62.41 406 ALA A CA 1
ATOM 3202 C C . ALA A 1 406 ? -28.032 -0.705 7.285 1.00 62.41 406 ALA A C 1
ATOM 3204 O O . ALA A 1 406 ? -27.045 -0.996 6.618 1.00 62.41 406 ALA A O 1
ATOM 3205 N N . GLU A 1 407 ? -27.946 0.058 8.380 1.00 62.22 407 GLU A N 1
ATOM 3206 C CA . GLU A 1 407 ? -26.705 0.601 8.918 1.00 62.22 407 GLU A CA 1
ATOM 3207 C C . GLU A 1 407 ? -25.787 -0.473 9.507 1.00 62.22 407 GLU A C 1
ATOM 3209 O O . GLU A 1 407 ? -24.585 -0.430 9.256 1.00 62.22 407 GLU A O 1
ATOM 3214 N N . ASN A 1 408 ? -26.337 -1.425 10.265 1.00 61.12 408 ASN A N 1
ATOM 3215 C CA . ASN A 1 408 ? -25.549 -2.482 10.897 1.00 61.12 408 ASN A CA 1
ATOM 3216 C C . ASN A 1 408 ? -25.291 -3.642 9.934 1.00 61.12 408 ASN A C 1
ATOM 3218 O O . ASN A 1 408 ? -24.210 -4.217 9.974 1.00 61.12 408 ASN A O 1
ATOM 3222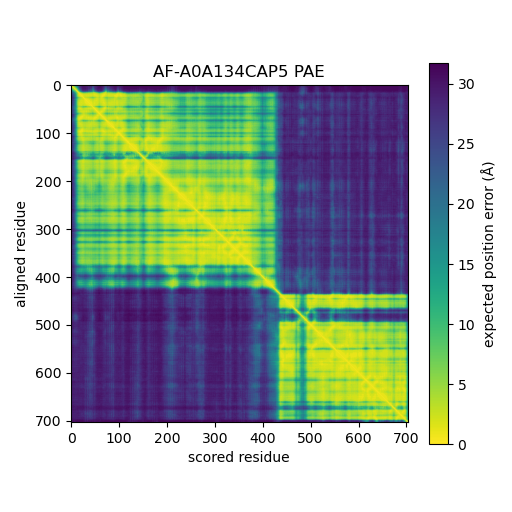 N N . GLN A 1 409 ? -26.214 -3.914 9.004 1.00 65.44 409 GLN A N 1
ATOM 3223 C CA . GLN A 1 409 ? -26.005 -4.890 7.925 1.00 65.44 409 GLN A CA 1
ATOM 3224 C C . GLN A 1 409 ? -24.769 -4.558 7.081 1.00 65.44 409 GLN A C 1
ATOM 3226 O O . GLN A 1 409 ? -23.898 -5.409 6.926 1.00 65.44 409 GLN A O 1
ATOM 3231 N N . LEU A 1 410 ? -24.625 -3.297 6.658 1.00 64.50 410 LEU A N 1
ATOM 3232 C CA . LEU A 1 410 ? -23.457 -2.844 5.898 1.00 64.50 410 LEU A CA 1
ATOM 3233 C C . LEU A 1 410 ? -22.140 -3.022 6.676 1.00 64.50 410 LEU A C 1
ATOM 3235 O O . LEU A 1 410 ? -21.095 -3.279 6.084 1.00 64.50 410 LEU A O 1
ATOM 3239 N N . LEU A 1 411 ? -22.167 -2.881 8.007 1.00 62.88 411 LEU A N 1
ATOM 3240 C CA . LEU A 1 411 ? -20.983 -3.106 8.837 1.00 62.88 411 LEU A CA 1
ATOM 3241 C C . LEU A 1 411 ? -20.634 -4.587 8.965 1.00 62.88 411 LEU A C 1
ATOM 3243 O O . LEU A 1 411 ? -19.459 -4.940 8.909 1.00 62.88 411 LEU A O 1
ATOM 3247 N N . PHE A 1 412 ? -21.640 -5.445 9.136 1.00 62.47 412 PHE A N 1
ATOM 3248 C CA . PHE A 1 412 ? -21.436 -6.889 9.190 1.00 62.47 412 PHE A CA 1
ATOM 3249 C C . PHE A 1 412 ? -20.902 -7.422 7.860 1.00 62.47 412 PHE A C 1
ATOM 3251 O O . PHE A 1 412 ? -19.963 -8.210 7.867 1.00 62.47 412 PHE A O 1
ATOM 3258 N N . GLU A 1 413 ? -21.415 -6.933 6.730 1.00 62.56 413 GLU A N 1
ATOM 3259 C CA . GLU A 1 413 ? -20.890 -7.241 5.394 1.00 62.56 413 GLU A CA 1
ATOM 3260 C C . GLU A 1 413 ? -19.434 -6.786 5.239 1.00 62.56 413 GLU A C 1
ATOM 3262 O O . GLU A 1 413 ? -18.586 -7.551 4.781 1.00 62.56 413 GLU A O 1
ATOM 3267 N N . ALA A 1 414 ? -19.106 -5.566 5.683 1.00 61.88 414 ALA A N 1
ATOM 3268 C CA . ALA A 1 414 ? -17.737 -5.055 5.670 1.00 61.88 414 ALA A CA 1
ATOM 3269 C C . ALA A 1 414 ? -16.777 -5.932 6.487 1.00 61.88 414 ALA A C 1
ATOM 3271 O O . ALA A 1 414 ? -15.683 -6.253 6.026 1.00 61.88 414 ALA A O 1
ATOM 3272 N N . MET A 1 415 ? -17.198 -6.331 7.690 1.00 60.09 415 MET A N 1
ATOM 3273 C CA . MET A 1 415 ? -16.422 -7.197 8.575 1.00 60.09 415 MET A CA 1
ATOM 3274 C C . MET A 1 415 ? -16.285 -8.613 8.020 1.00 60.09 415 MET A C 1
ATOM 3276 O O . MET A 1 415 ? -15.197 -9.171 8.106 1.00 60.09 415 MET A O 1
ATOM 3280 N N . ARG A 1 416 ? -17.341 -9.164 7.407 1.00 60.16 416 ARG A N 1
ATOM 3281 C CA . ARG A 1 416 ? -17.318 -10.471 6.736 1.00 60.16 416 ARG A CA 1
ATOM 3282 C C . ARG A 1 416 ? -16.302 -10.480 5.593 1.00 60.16 416 ARG A C 1
ATOM 3284 O O . ARG A 1 416 ? -15.396 -11.308 5.594 1.00 60.16 416 ARG A O 1
ATOM 3291 N N . ASN A 1 417 ? -16.395 -9.507 4.684 1.00 60.47 417 ASN A N 1
ATOM 3292 C CA . ASN A 1 417 ? -15.468 -9.357 3.556 1.00 60.47 417 ASN A CA 1
ATOM 3293 C C . ASN A 1 417 ? -14.013 -9.203 4.031 1.00 60.47 417 ASN A C 1
ATOM 3295 O O . ASN A 1 417 ? -13.087 -9.757 3.439 1.00 60.47 417 ASN A O 1
ATOM 3299 N N . LEU A 1 418 ? -13.805 -8.463 5.123 1.00 58.75 418 LEU A N 1
ATOM 3300 C CA . LEU A 1 418 ? -12.491 -8.301 5.727 1.00 58.75 418 LEU A CA 1
ATOM 3301 C C . LEU A 1 418 ? -11.979 -9.608 6.348 1.00 58.75 418 LEU A C 1
ATOM 3303 O O . LEU A 1 418 ? -10.826 -9.966 6.126 1.00 58.75 418 LEU A O 1
ATOM 3307 N N . SER A 1 419 ? -12.817 -10.328 7.098 1.00 50.94 419 SER A N 1
ATOM 3308 C CA . SER A 1 419 ? -12.437 -11.614 7.689 1.00 50.94 419 SER A CA 1
ATOM 3309 C C . SER A 1 419 ? -12.105 -12.655 6.627 1.00 50.94 419 SER A C 1
ATOM 3311 O O . SER A 1 419 ? -11.084 -13.318 6.757 1.00 50.94 419 SER A O 1
ATOM 3313 N N . GLU A 1 420 ? -12.891 -12.743 5.552 1.00 53.31 420 GLU A N 1
ATOM 3314 C CA . GLU A 1 420 ? -12.641 -13.652 4.426 1.00 53.31 420 GLU A CA 1
ATOM 3315 C C . GLU A 1 420 ? -11.292 -13.354 3.778 1.00 53.31 420 GLU A C 1
ATOM 3317 O O . GLU A 1 420 ? -10.491 -14.255 3.585 1.00 53.31 420 GLU A O 1
ATOM 3322 N N . ARG A 1 421 ? -10.960 -12.078 3.566 1.00 53.81 421 ARG A N 1
ATOM 3323 C CA . ARG A 1 421 ? -9.668 -11.683 2.986 1.00 53.81 421 ARG A CA 1
ATOM 3324 C C . ARG A 1 421 ? -8.484 -11.893 3.916 1.00 53.81 421 ARG A C 1
ATOM 3326 O O . ARG A 1 421 ? -7.405 -12.232 3.441 1.00 53.81 421 ARG A O 1
ATOM 3333 N N . ILE A 1 422 ? -8.660 -11.675 5.218 1.00 46.53 422 ILE A N 1
ATOM 3334 C CA . ILE A 1 422 ? -7.630 -12.001 6.210 1.00 46.53 422 ILE A CA 1
ATOM 3335 C C . ILE A 1 422 ? -7.394 -13.518 6.205 1.00 46.53 422 ILE A C 1
ATOM 3337 O O . ILE A 1 422 ? -6.243 -13.940 6.194 1.00 46.53 422 ILE A O 1
ATOM 3341 N N . LEU A 1 423 ? -8.452 -14.327 6.124 1.00 36.25 423 LEU A N 1
ATOM 3342 C CA . LEU A 1 423 ? -8.375 -15.789 6.073 1.00 36.25 423 LEU A CA 1
ATOM 3343 C C . LEU A 1 423 ? -7.777 -16.309 4.750 1.00 36.25 423 LEU A C 1
ATOM 3345 O O . LEU A 1 423 ? -6.889 -17.158 4.794 1.00 36.25 423 LEU A O 1
ATOM 3349 N N . ASP A 1 424 ? -8.150 -15.740 3.601 1.00 38.59 424 ASP A N 1
ATOM 3350 C CA . ASP A 1 424 ? -7.567 -16.051 2.285 1.00 38.59 424 ASP A CA 1
ATOM 3351 C C . ASP A 1 424 ? -6.084 -15.654 2.215 1.00 38.59 424 ASP A C 1
ATOM 3353 O O . ASP A 1 424 ? -5.255 -16.376 1.660 1.00 38.59 424 ASP A O 1
ATOM 3357 N N . SER A 1 425 ? -5.705 -14.536 2.849 1.00 35.91 425 SER A N 1
ATOM 3358 C CA . SER A 1 425 ? -4.303 -14.101 2.926 1.00 35.91 425 SER A CA 1
ATOM 3359 C C . SER A 1 425 ? -3.420 -15.019 3.776 1.00 35.91 425 SER A C 1
ATOM 3361 O O . SER A 1 425 ? -2.203 -14.994 3.623 1.00 35.91 425 SER A O 1
ATOM 3363 N N . ILE A 1 426 ? -4.006 -15.848 4.648 1.00 33.62 426 ILE A N 1
ATOM 3364 C CA . ILE A 1 426 ? -3.272 -16.856 5.428 1.00 33.62 426 ILE A CA 1
ATOM 3365 C C . ILE A 1 426 ? -2.984 -18.102 4.568 1.00 33.62 426 ILE A C 1
ATOM 3367 O O . ILE A 1 426 ? -2.014 -18.810 4.835 1.00 33.62 426 ILE A O 1
ATOM 3371 N N . GLY A 1 427 ? -3.785 -18.355 3.524 1.00 30.98 427 GLY A N 1
ATOM 3372 C CA . GLY A 1 427 ? -3.637 -19.504 2.625 1.00 30.98 427 GLY A CA 1
ATOM 3373 C C . GLY A 1 427 ? -2.653 -19.306 1.467 1.00 30.98 427 GLY A C 1
ATOM 3374 O O . GLY A 1 427 ? -2.026 -20.279 1.055 1.00 30.98 427 GLY A O 1
ATOM 3375 N N . ASP A 1 428 ? -2.487 -18.075 0.967 1.00 27.92 428 ASP A N 1
ATOM 3376 C CA . ASP A 1 428 ? -1.820 -17.833 -0.329 1.00 27.92 428 ASP A CA 1
ATOM 3377 C C . ASP A 1 428 ? -0.726 -16.739 -0.313 1.00 27.92 428 ASP A C 1
ATOM 3379 O O . ASP A 1 428 ? -0.218 -16.317 -1.354 1.00 27.92 428 ASP A O 1
ATOM 3383 N N . MET A 1 429 ? -0.309 -16.271 0.870 1.00 27.02 429 MET A N 1
ATOM 3384 C CA . MET A 1 429 ? 0.785 -15.299 0.996 1.00 27.02 429 MET A CA 1
ATOM 3385 C C . MET A 1 429 ? 2.099 -15.965 1.419 1.00 27.02 429 MET A C 1
ATOM 3387 O O . MET A 1 429 ? 2.340 -16.251 2.592 1.00 27.02 429 MET A O 1
ATOM 3391 N N . GLY A 1 430 ? 3.029 -16.063 0.466 1.00 28.28 430 GLY A N 1
ATOM 3392 C CA . GLY A 1 430 ? 4.444 -15.837 0.777 1.00 28.28 430 GLY A CA 1
ATOM 3393 C C . GLY A 1 430 ? 4.637 -14.469 1.467 1.00 28.28 430 GLY A C 1
ATOM 3394 O O . GLY A 1 430 ? 3.756 -13.612 1.397 1.00 28.28 430 GLY A O 1
ATOM 3395 N N . PRO A 1 431 ? 5.764 -14.251 2.164 1.00 25.33 431 PRO A N 1
ATOM 3396 C CA . PRO A 1 431 ? 5.875 -13.347 3.310 1.00 25.33 431 PRO A CA 1
ATOM 3397 C C . PRO A 1 431 ? 5.321 -11.939 3.041 1.00 25.33 431 PRO A C 1
ATOM 3399 O O . PRO A 1 431 ? 5.895 -11.161 2.278 1.00 25.33 431 PRO A O 1
ATOM 3402 N N . MET A 1 432 ? 4.226 -11.588 3.728 1.00 24.69 432 MET A N 1
ATOM 3403 C CA . MET A 1 432 ? 3.806 -10.197 3.914 1.00 24.69 432 MET A CA 1
ATOM 3404 C C . MET A 1 432 ? 4.904 -9.454 4.685 1.00 24.69 432 MET A C 1
ATOM 3406 O O . MET A 1 432 ? 5.045 -9.604 5.899 1.00 24.69 432 MET A O 1
ATOM 3410 N N . ILE A 1 433 ? 5.674 -8.622 3.985 1.00 30.36 433 ILE A N 1
ATOM 3411 C CA . ILE A 1 433 ? 6.512 -7.590 4.602 1.00 30.36 433 ILE A CA 1
ATOM 3412 C C . ILE A 1 433 ? 5.594 -6.400 4.918 1.00 30.36 433 ILE A C 1
ATOM 3414 O O . ILE A 1 433 ? 5.433 -5.487 4.112 1.00 30.36 433 ILE A O 1
ATOM 3418 N N . GLY A 1 434 ? 4.965 -6.438 6.093 1.00 26.39 434 GLY A N 1
ATOM 3419 C CA . GLY A 1 434 ? 4.111 -5.379 6.639 1.00 26.39 434 GLY A CA 1
ATOM 3420 C C . GLY A 1 434 ? 3.558 -5.806 7.999 1.00 26.39 434 GLY A C 1
ATOM 3421 O O . GLY A 1 434 ? 3.007 -6.894 8.101 1.00 26.39 434 GLY A O 1
ATOM 3422 N N . LYS A 1 435 ? 3.805 -5.001 9.044 1.00 31.98 435 LYS A N 1
ATOM 3423 C CA . LYS A 1 435 ? 3.560 -5.252 10.485 1.00 31.98 435 LYS A CA 1
ATOM 3424 C C . LYS A 1 435 ? 2.629 -6.435 10.812 1.00 31.98 435 LYS A C 1
ATOM 3426 O O . LYS A 1 435 ? 1.409 -6.293 10.827 1.00 31.98 435 LYS A O 1
ATOM 3431 N N . ARG A 1 436 ? 3.227 -7.571 11.189 1.00 47.12 436 ARG A N 1
ATOM 3432 C CA . ARG A 1 436 ? 2.541 -8.625 11.947 1.00 47.12 436 ARG A CA 1
ATOM 3433 C C . ARG A 1 436 ? 2.029 -8.001 13.259 1.00 47.12 436 ARG A C 1
ATOM 3435 O O . ARG A 1 436 ? 2.785 -7.325 13.950 1.00 47.12 436 ARG A O 1
ATOM 3442 N N . GLY A 1 437 ? 0.744 -8.147 13.570 1.00 57.00 437 GLY A N 1
ATOM 3443 C CA . GLY A 1 437 ? 0.210 -7.803 14.893 1.00 57.00 437 GLY A CA 1
ATOM 3444 C C . GLY A 1 437 ? 0.525 -8.901 15.916 1.00 57.00 437 GLY A C 1
ATOM 3445 O O . GLY A 1 437 ? 0.829 -10.031 15.533 1.00 57.00 437 GLY A O 1
ATOM 3446 N N . PHE A 1 438 ? 0.431 -8.598 17.213 1.00 75.25 438 PHE A N 1
ATOM 3447 C CA . PHE A 1 438 ? 0.582 -9.592 18.283 1.00 75.25 438 PHE A CA 1
ATOM 3448 C C . PHE A 1 438 ? -0.622 -10.547 18.306 1.00 75.25 438 PHE A C 1
ATOM 3450 O O . PHE A 1 438 ? -1.690 -10.201 18.817 1.00 75.25 438 PHE A O 1
ATOM 3457 N N . MET A 1 439 ? -0.448 -11.754 17.763 1.00 79.94 439 MET A N 1
ATOM 3458 C CA . MET A 1 439 ? -1.476 -12.794 17.685 1.00 79.94 439 MET A CA 1
ATOM 3459 C C . MET A 1 439 ? -0.879 -14.187 17.898 1.00 79.94 439 MET A C 1
ATOM 3461 O O . MET A 1 439 ? 0.220 -14.473 17.432 1.00 79.94 439 MET A O 1
ATOM 3465 N N . GLY A 1 440 ? -1.641 -15.069 18.540 1.00 79.81 440 GLY A N 1
ATOM 3466 C CA . GLY A 1 440 ? -1.366 -16.500 18.580 1.00 79.81 440 GLY A CA 1
ATOM 3467 C C . GLY A 1 440 ? -2.651 -17.313 18.675 1.00 79.81 440 GLY A C 1
ATOM 3468 O O . GLY A 1 440 ? -3.726 -16.776 18.940 1.00 79.81 440 GLY A O 1
ATOM 3469 N N . MET A 1 441 ? -2.542 -18.616 18.451 1.00 86.31 441 MET A N 1
ATOM 3470 C CA . MET A 1 441 ? -3.655 -19.553 18.542 1.00 86.31 441 MET A CA 1
ATOM 3471 C C . MET A 1 441 ? -3.314 -20.690 19.499 1.00 86.31 441 MET A C 1
ATOM 3473 O O . MET A 1 441 ? -2.163 -21.113 19.563 1.00 86.31 441 MET A O 1
ATOM 3477 N N . VAL A 1 442 ? -4.302 -21.208 20.224 1.00 94.12 442 VAL A N 1
ATOM 3478 C CA . VAL A 1 442 ? -4.155 -22.428 21.032 1.00 94.12 442 VAL A CA 1
ATOM 3479 C C . VAL A 1 442 ? -5.049 -23.508 20.447 1.00 94.12 442 VAL A C 1
ATOM 3481 O O . VAL A 1 442 ? -6.226 -23.270 20.187 1.00 94.12 442 VAL A O 1
ATOM 3484 N N . LEU A 1 443 ? -4.472 -24.679 20.208 1.00 90.69 443 LEU A N 1
ATOM 3485 C CA . LEU A 1 443 ? -5.125 -25.833 19.604 1.00 90.69 443 LEU A CA 1
ATOM 3486 C C . LEU A 1 443 ? -5.681 -26.720 20.721 1.00 90.69 443 LEU A C 1
ATOM 3488 O O . LEU A 1 443 ? -4.962 -27.004 21.681 1.00 90.69 443 LEU A O 1
ATOM 3492 N N . LEU A 1 444 ? -6.937 -27.159 20.591 1.00 94.69 444 LEU A N 1
ATOM 3493 C CA . LEU A 1 444 ? -7.614 -28.007 21.573 1.00 94.69 444 LEU A CA 1
ATOM 3494 C C . LEU A 1 444 ? -8.131 -29.311 20.945 1.00 94.69 444 LEU A C 1
ATOM 3496 O O . LEU A 1 444 ? -8.707 -29.324 19.855 1.00 94.69 444 LEU A O 1
ATOM 3500 N N . GLU A 1 445 ? -7.943 -30.416 21.660 1.00 93.75 445 GLU A N 1
ATOM 3501 C CA . GLU A 1 445 ? -8.433 -31.755 21.326 1.00 93.75 445 GLU A CA 1
ATOM 3502 C C . GLU A 1 445 ? -9.708 -32.068 22.125 1.00 93.75 445 GLU A C 1
ATOM 3504 O O . GLU A 1 445 ? -9.758 -31.899 23.347 1.00 93.75 445 GLU A O 1
ATOM 3509 N N . ASP A 1 446 ? -10.757 -32.500 21.421 1.00 89.38 446 ASP A N 1
ATOM 3510 C CA . ASP A 1 446 ? -12.029 -33.007 21.958 1.00 89.38 446 ASP A CA 1
ATOM 3511 C C . ASP A 1 446 ? -12.804 -32.066 22.908 1.00 89.38 446 ASP A C 1
ATOM 3513 O O . ASP A 1 446 ? -13.821 -32.462 23.484 1.00 89.38 446 ASP A O 1
ATOM 3517 N N . THR A 1 447 ? -12.367 -30.811 23.063 1.00 88.94 447 THR A N 1
ATOM 3518 C CA . THR A 1 447 ? -12.922 -29.862 24.037 1.00 88.94 447 THR A CA 1
ATOM 3519 C C . THR A 1 447 ? -13.028 -28.448 23.464 1.00 88.94 447 THR A C 1
ATOM 3521 O O . THR A 1 447 ? -12.096 -27.943 22.842 1.00 88.94 447 THR A O 1
ATOM 3524 N N . VAL A 1 448 ? -14.166 -27.790 23.706 1.00 86.12 448 VAL A N 1
ATOM 3525 C CA . VAL A 1 448 ? -14.415 -26.392 23.318 1.00 86.12 448 VAL A CA 1
ATOM 3526 C C . VAL A 1 448 ? -13.778 -25.443 24.335 1.00 86.12 448 VAL A C 1
ATOM 3528 O O . VAL A 1 448 ? -13.818 -25.696 25.538 1.00 86.12 448 VAL A O 1
ATOM 3531 N N . PHE A 1 449 ? -13.231 -24.325 23.861 1.00 88.75 449 PHE A N 1
ATOM 3532 C CA . PHE A 1 449 ? -12.612 -23.315 24.716 1.00 88.75 449 PHE A CA 1
ATOM 3533 C C . PHE A 1 449 ? -13.625 -22.658 25.677 1.00 88.75 449 PHE A C 1
ATOM 3535 O O . PHE A 1 449 ? -14.634 -22.099 25.244 1.00 88.75 449 PHE A O 1
ATOM 3542 N N . ASP A 1 450 ? -13.344 -22.667 26.985 1.00 90.50 450 ASP A N 1
ATOM 3543 C CA . ASP A 1 450 ? -14.181 -22.019 28.002 1.00 90.50 450 ASP A CA 1
ATOM 3544 C C . ASP A 1 450 ? -13.629 -20.631 28.351 1.00 90.50 450 ASP A C 1
ATOM 3546 O O . ASP A 1 450 ? -12.748 -20.457 29.201 1.00 90.50 450 ASP A O 1
ATOM 3550 N N . VAL A 1 451 ? -14.208 -19.609 27.722 1.00 83.62 451 VAL A N 1
ATOM 3551 C CA . VAL A 1 451 ? -13.812 -18.207 27.914 1.00 83.62 451 VAL A CA 1
ATOM 3552 C C . VAL A 1 451 ? -14.054 -17.717 29.345 1.00 83.62 451 VAL A C 1
ATOM 3554 O O . VAL A 1 451 ? -13.303 -16.882 29.852 1.00 83.62 451 VAL A O 1
ATOM 3557 N N . ASN A 1 452 ? -15.077 -18.224 30.037 1.00 84.06 452 ASN A N 1
ATOM 3558 C CA . ASN A 1 452 ? -15.357 -17.805 31.413 1.00 84.06 452 ASN A CA 1
ATOM 3559 C C . ASN A 1 452 ? -14.306 -18.357 32.372 1.00 84.06 452 ASN A C 1
ATOM 3561 O O . ASN A 1 452 ? -13.831 -17.641 33.260 1.00 84.06 452 ASN A O 1
ATOM 3565 N N . ARG A 1 453 ? -13.922 -19.621 32.176 1.00 91.12 453 ARG A N 1
ATOM 3566 C CA . ARG A 1 453 ? -12.792 -20.217 32.881 1.00 91.12 453 ARG A CA 1
ATOM 3567 C C . ARG A 1 453 ? -11.500 -19.473 32.554 1.00 91.12 453 ARG A C 1
ATOM 3569 O O . ARG A 1 453 ? -10.801 -19.090 33.482 1.00 91.12 453 ARG A O 1
ATOM 3576 N N . PHE A 1 454 ? -11.236 -19.186 31.281 1.00 92.69 454 PHE A N 1
ATOM 3577 C CA . PHE A 1 454 ? -10.061 -18.429 30.848 1.00 92.69 454 PHE A CA 1
ATOM 3578 C C . PHE A 1 454 ? -9.932 -17.074 31.564 1.00 92.69 454 PHE A C 1
ATOM 3580 O O . PHE A 1 454 ? -8.890 -16.782 32.143 1.00 92.69 454 PHE A O 1
ATOM 3587 N N . LYS A 1 455 ? -11.009 -16.276 31.626 1.00 84.31 455 LYS A N 1
ATOM 3588 C CA . LYS A 1 455 ? -11.030 -15.001 32.372 1.00 84.31 455 LYS A CA 1
ATOM 3589 C C . LYS A 1 455 ? -10.716 -15.183 33.860 1.00 84.31 455 LYS A C 1
ATOM 3591 O O . LYS A 1 455 ? -9.990 -14.388 34.450 1.00 84.31 455 LYS A O 1
ATOM 3596 N N . LYS A 1 456 ? -11.278 -16.223 34.481 1.00 87.06 456 LYS A N 1
ATOM 3597 C CA . LYS A 1 456 ? -11.028 -16.532 35.894 1.00 87.06 456 LYS A CA 1
ATOM 3598 C C . LYS A 1 456 ? -9.573 -16.939 36.128 1.00 87.06 456 LYS A C 1
ATOM 3600 O O . LYS A 1 456 ? -8.988 -16.531 37.131 1.00 87.06 456 LYS A O 1
ATOM 3605 N N . ASP A 1 457 ? -9.016 -17.729 35.221 1.00 92.44 457 ASP A N 1
ATOM 3606 C CA . ASP A 1 457 ? -7.648 -18.225 35.306 1.00 92.44 457 ASP A CA 1
ATOM 3607 C C . ASP A 1 457 ? -6.643 -17.086 35.042 1.00 92.44 457 ASP A C 1
ATOM 3609 O O . ASP A 1 457 ? -5.652 -16.995 35.761 1.00 92.44 457 ASP A O 1
ATOM 3613 N N . LEU A 1 458 ? -6.944 -16.129 34.150 1.00 90.69 458 LEU A N 1
ATOM 3614 C CA . LEU A 1 458 ? -6.148 -14.902 33.962 1.00 90.69 458 LEU A CA 1
ATOM 3615 C C . LEU A 1 458 ? -5.977 -14.117 35.266 1.00 90.69 458 LEU A C 1
ATOM 3617 O O . LEU A 1 458 ? -4.850 -13.803 35.664 1.00 90.69 458 LEU A O 1
ATOM 3621 N N . LEU A 1 459 ? -7.087 -13.866 35.964 1.00 85.56 459 LEU A N 1
ATOM 3622 C CA . LEU A 1 459 ? -7.065 -13.185 37.254 1.00 85.56 459 LEU A CA 1
ATOM 3623 C C . LEU A 1 459 ? -6.317 -14.014 38.307 1.00 85.56 459 LEU A C 1
ATOM 3625 O O . LEU A 1 459 ? -5.498 -13.487 39.053 1.00 85.56 459 LEU A O 1
ATOM 3629 N N . ALA A 1 460 ? -6.560 -15.324 38.368 1.00 89.62 460 ALA A N 1
ATOM 3630 C CA . ALA A 1 460 ? -5.945 -16.188 39.374 1.00 89.62 460 ALA A CA 1
ATOM 3631 C C . ALA A 1 460 ? -4.428 -16.374 39.186 1.00 89.62 460 ALA A C 1
ATOM 3633 O O . ALA A 1 460 ? -3.706 -16.520 40.174 1.00 89.62 460 ALA A O 1
ATOM 3634 N N . ARG A 1 461 ? -3.945 -16.408 37.939 1.00 88.62 461 ARG A N 1
ATOM 3635 C CA . ARG A 1 461 ? -2.547 -16.713 37.597 1.00 88.62 461 ARG A CA 1
ATOM 3636 C C . ARG A 1 461 ? -1.664 -15.476 37.529 1.00 88.62 461 ARG A C 1
ATOM 3638 O O . ARG A 1 461 ? -0.516 -15.534 37.983 1.00 88.62 461 ARG A O 1
ATOM 3645 N N . TRP A 1 462 ? -2.188 -14.391 36.968 1.00 90.12 462 TRP A N 1
ATOM 3646 C CA . TRP A 1 462 ? -1.413 -13.199 36.625 1.00 90.12 462 TRP A CA 1
ATOM 3647 C C . TRP A 1 462 ? -1.944 -11.912 37.259 1.00 90.12 462 TRP A C 1
ATOM 3649 O O . TRP A 1 462 ? -1.375 -10.859 36.993 1.00 90.12 462 TRP A O 1
ATOM 3659 N N . ASP A 1 463 ? -2.991 -11.987 38.091 1.00 85.75 463 ASP A N 1
ATOM 3660 C CA . ASP A 1 463 ? -3.695 -10.816 38.649 1.00 85.75 463 ASP A CA 1
ATOM 3661 C C . ASP A 1 463 ? -4.239 -9.879 37.553 1.00 85.75 463 ASP A C 1
ATOM 3663 O O . ASP A 1 463 ? -4.389 -8.676 37.744 1.00 85.75 463 ASP A O 1
ATOM 3667 N N . ILE A 1 464 ? -4.525 -10.446 36.373 1.00 86.56 464 ILE A N 1
ATOM 3668 C CA . ILE A 1 464 ? -5.066 -9.718 35.228 1.00 86.56 464 ILE A CA 1
ATOM 3669 C C . ILE A 1 464 ? -6.588 -9.703 35.341 1.00 86.56 464 ILE A C 1
ATOM 3671 O O . ILE A 1 464 ? -7.248 -10.722 35.125 1.00 86.56 464 ILE A O 1
ATOM 3675 N N . ASP A 1 465 ? -7.140 -8.536 35.663 1.00 75.56 465 ASP A N 1
ATOM 3676 C CA . ASP A 1 465 ? -8.580 -8.299 35.618 1.00 75.56 465 ASP A CA 1
ATOM 3677 C C . ASP A 1 465 ? -8.990 -7.727 34.257 1.00 75.56 465 ASP A C 1
ATOM 3679 O O . ASP A 1 465 ? -8.313 -6.873 33.679 1.00 75.56 465 ASP A O 1
ATOM 3683 N N . SER A 1 466 ? -10.126 -8.189 33.743 1.00 65.75 466 SER A N 1
ATOM 3684 C CA . SER A 1 466 ? -10.704 -7.649 32.519 1.00 65.75 466 SER A CA 1
ATOM 3685 C C . SER A 1 466 ? -11.835 -6.695 32.876 1.00 65.75 466 SER A C 1
ATOM 3687 O O . SER A 1 466 ? -12.800 -7.083 33.526 1.00 65.75 466 SER A O 1
ATOM 3689 N N . ILE A 1 467 ? -11.758 -5.445 32.411 1.00 53.66 467 ILE A N 1
ATOM 3690 C CA . ILE A 1 467 ? -12.749 -4.402 32.746 1.00 53.66 467 ILE A CA 1
ATOM 3691 C C . ILE A 1 467 ? -14.099 -4.657 32.038 1.00 53.66 467 ILE A C 1
ATOM 3693 O O . ILE A 1 467 ? -15.129 -4.076 32.387 1.00 53.66 467 ILE A O 1
ATOM 3697 N N . THR A 1 468 ? -14.128 -5.550 31.046 1.00 47.25 468 THR A N 1
ATOM 3698 C CA . THR A 1 468 ? -15.367 -5.995 30.394 1.00 47.25 468 THR A CA 1
ATOM 3699 C C . THR A 1 468 ? -16.176 -6.919 31.306 1.00 47.25 468 THR A C 1
ATOM 3701 O O . THR A 1 468 ? -15.606 -7.711 32.052 1.00 47.25 468 THR A O 1
ATOM 3704 N N . SER A 1 469 ? -17.512 -6.835 31.245 1.00 43.41 469 SER A N 1
ATOM 3705 C CA . SER A 1 469 ? -18.418 -7.638 32.082 1.00 43.41 469 SER A CA 1
ATOM 3706 C C . SER A 1 469 ? -18.102 -9.151 32.012 1.00 43.41 469 SER A C 1
ATOM 3708 O O . SER A 1 469 ? -17.474 -9.614 31.051 1.00 43.41 469 SER A O 1
ATOM 3710 N N . PRO A 1 470 ? -18.560 -9.966 32.987 1.00 37.81 470 PRO A N 1
ATOM 3711 C CA . PRO A 1 470 ? -18.333 -11.416 32.983 1.00 37.81 470 PRO A CA 1
ATOM 3712 C C . PRO A 1 470 ? -18.729 -12.093 31.662 1.00 37.81 470 PRO A C 1
ATOM 3714 O O . PRO A 1 470 ? -18.052 -13.016 31.221 1.00 37.81 470 PRO A O 1
ATOM 3717 N N . GLU A 1 471 ? -19.739 -11.565 30.971 1.00 39.69 471 GLU A N 1
ATOM 3718 C CA . GLU A 1 471 ? -20.220 -12.064 29.678 1.00 39.69 471 GLU A CA 1
ATOM 3719 C C . GLU A 1 471 ? -19.327 -11.638 28.492 1.00 39.69 471 GLU A C 1
ATOM 3721 O O . GLU A 1 471 ? -19.249 -12.362 27.501 1.00 39.69 471 GLU A O 1
ATOM 3726 N N . GLY A 1 472 ? -18.547 -10.553 28.613 1.00 41.53 472 GLY A N 1
ATOM 3727 C CA . GLY A 1 472 ? -17.792 -9.950 27.505 1.00 41.53 472 GLY A CA 1
ATOM 3728 C C . GLY A 1 472 ? -18.717 -9.409 26.407 1.00 41.53 472 GLY A C 1
ATOM 3729 O O . GLY A 1 472 ? -19.889 -9.769 26.334 1.00 41.53 472 GLY A O 1
ATOM 3730 N N . MET A 1 473 ? -18.215 -8.539 25.531 1.00 36.25 473 MET A N 1
ATOM 3731 C CA . MET A 1 473 ? -18.942 -8.244 24.292 1.00 36.25 473 MET A CA 1
ATOM 3732 C C . MET A 1 473 ? -18.814 -9.484 23.400 1.00 36.25 473 MET A C 1
ATOM 3734 O O . MET A 1 473 ? -17.713 -9.782 22.937 1.00 36.25 473 MET A O 1
ATOM 3738 N N . LYS A 1 474 ? -19.908 -10.239 23.244 1.00 38.84 474 LYS A N 1
ATOM 3739 C CA . LYS A 1 474 ? -20.004 -11.374 22.319 1.00 38.84 474 LYS A CA 1
ATOM 3740 C C . LYS A 1 474 ? -20.368 -10.847 20.938 1.00 38.84 474 LYS A C 1
ATOM 3742 O O . LYS A 1 474 ? -21.425 -10.239 20.780 1.00 38.84 474 LYS A O 1
ATOM 3747 N N . VAL A 1 475 ? -19.522 -11.087 19.947 1.00 36.28 475 VAL A N 1
ATOM 3748 C CA . VAL A 1 475 ? -19.837 -10.804 18.542 1.00 36.28 475 VAL A CA 1
ATOM 3749 C C . VAL A 1 475 ? -19.940 -12.137 17.817 1.00 36.28 475 VAL A C 1
ATOM 3751 O O . VAL A 1 475 ? -19.037 -12.957 17.932 1.00 36.28 475 VAL A O 1
ATOM 3754 N N . ARG A 1 476 ? -21.055 -12.369 17.118 1.00 38.59 476 ARG A N 1
ATOM 3755 C CA . ARG A 1 476 ? -21.282 -13.580 16.323 1.00 38.59 476 ARG A CA 1
ATOM 3756 C C . ARG A 1 476 ? -20.799 -13.349 14.888 1.00 38.59 476 ARG A C 1
ATOM 3758 O O . ARG A 1 476 ? -21.245 -12.386 14.268 1.00 38.59 476 ARG A O 1
ATOM 3765 N N . ALA A 1 477 ? -19.911 -14.196 14.371 1.00 36.31 477 ALA A N 1
ATOM 3766 C CA . ALA A 1 477 ? -19.375 -14.128 13.008 1.00 36.31 477 ALA A CA 1
ATOM 3767 C C . ALA A 1 477 ? -19.646 -15.443 12.255 1.00 36.31 477 ALA A C 1
ATOM 3769 O O . ALA A 1 477 ? -19.437 -16.516 12.808 1.00 36.31 477 ALA A O 1
ATOM 3770 N N . ALA A 1 478 ? -20.129 -15.379 11.012 1.00 32.81 478 ALA A N 1
ATOM 3771 C CA . ALA A 1 478 ? -20.363 -16.573 10.192 1.00 32.81 478 ALA A CA 1
ATOM 3772 C C . ALA A 1 478 ? -19.033 -17.169 9.688 1.00 32.81 478 ALA A C 1
ATOM 3774 O O . ALA A 1 478 ? -18.135 -16.418 9.305 1.00 32.81 478 ALA A O 1
ATOM 3775 N N . ILE A 1 479 ? -18.911 -18.501 9.674 1.00 35.25 479 ILE A N 1
ATOM 3776 C CA . ILE A 1 479 ? -17.745 -19.215 9.124 1.00 35.25 479 ILE A CA 1
ATOM 3777 C C . ILE A 1 479 ? -17.966 -19.516 7.636 1.00 35.25 479 ILE A C 1
ATOM 3779 O O . ILE A 1 479 ? -19.039 -19.957 7.238 1.00 35.25 479 ILE A O 1
ATOM 3783 N N . ALA A 1 480 ? -16.911 -19.369 6.831 1.00 34.84 480 ALA A N 1
ATOM 3784 C CA . ALA A 1 480 ? -16.871 -19.561 5.376 1.00 34.84 480 ALA A CA 1
ATOM 3785 C C . ALA A 1 480 ? -17.103 -21.006 4.857 1.00 34.84 480 ALA A C 1
ATOM 3787 O O . ALA A 1 480 ? -16.854 -21.283 3.687 1.00 34.84 480 ALA A O 1
ATOM 3788 N N . THR A 1 481 ? -17.541 -21.959 5.685 1.00 33.16 481 THR A N 1
ATOM 3789 C CA . THR A 1 481 ? -17.741 -23.365 5.268 1.00 33.16 481 THR A CA 1
ATOM 3790 C C . THR A 1 481 ? -19.176 -23.691 4.850 1.00 33.16 481 THR A C 1
ATOM 3792 O O . THR A 1 481 ? -19.431 -24.791 4.355 1.00 33.16 481 THR A O 1
ATOM 3795 N N . VAL A 1 482 ? -20.106 -22.748 5.021 1.00 32.75 482 VAL A N 1
ATOM 3796 C CA . VAL A 1 482 ? -21.521 -22.875 4.657 1.00 32.75 482 VAL A CA 1
ATOM 3797 C C . VAL A 1 482 ? -21.872 -21.752 3.683 1.00 32.75 482 VAL A C 1
ATOM 3799 O O . VAL A 1 482 ? -21.451 -20.613 3.864 1.00 32.75 482 VAL A O 1
ATOM 3802 N N . ASP A 1 483 ? -22.619 -22.084 2.630 1.00 36.41 483 ASP A N 1
ATOM 3803 C CA . ASP A 1 483 ? -23.084 -21.120 1.631 1.00 36.41 483 ASP A CA 1
ATOM 3804 C C . ASP A 1 483 ? -23.847 -19.983 2.336 1.00 36.41 483 ASP A C 1
ATOM 3806 O O . ASP A 1 483 ? -24.724 -20.258 3.162 1.00 36.41 483 ASP A O 1
ATOM 3810 N N . VAL A 1 484 ? -23.506 -18.721 2.049 1.00 38.69 484 VAL A N 1
ATOM 3811 C CA . VAL A 1 484 ? -23.940 -17.533 2.824 1.00 38.69 484 VAL A CA 1
ATOM 3812 C C . VAL A 1 484 ? -25.468 -17.405 2.872 1.00 38.69 484 VAL A C 1
ATOM 3814 O O . VAL A 1 484 ? -26.032 -16.946 3.865 1.00 38.69 484 VAL A O 1
ATOM 3817 N N . ASP A 1 485 ? -26.150 -17.908 1.842 1.00 44.31 485 ASP A N 1
ATOM 3818 C CA . ASP A 1 485 ? -27.612 -17.949 1.741 1.00 44.31 485 ASP A CA 1
ATOM 3819 C C . ASP A 1 485 ? -28.276 -19.040 2.616 1.00 44.31 485 ASP A C 1
ATOM 3821 O O . ASP A 1 485 ? -29.506 -19.150 2.644 1.00 44.31 485 ASP A O 1
ATOM 3825 N N . SER A 1 486 ? -27.487 -19.855 3.327 1.00 40.66 486 SER A N 1
ATOM 3826 C CA . SER A 1 486 ? -27.943 -20.993 4.143 1.00 40.66 486 SER A CA 1
ATOM 3827 C C . SER A 1 486 ? -27.491 -20.973 5.610 1.00 40.66 486 SER A C 1
ATOM 3829 O O . SER A 1 486 ? -27.813 -21.910 6.336 1.00 40.66 486 SER A O 1
ATOM 3831 N N . VAL A 1 487 ? -26.803 -19.912 6.050 1.00 44.09 487 VAL A N 1
ATOM 3832 C CA . VAL A 1 487 ? -26.309 -19.741 7.430 1.00 44.09 487 VAL A CA 1
ATOM 3833 C C . VAL A 1 487 ? -27.483 -19.510 8.392 1.00 44.09 487 VAL A C 1
ATOM 3835 O O . VAL A 1 487 ? -28.177 -18.493 8.302 1.00 44.09 487 VAL A O 1
ATOM 3838 N N . GLU A 1 488 ? -27.709 -20.432 9.331 1.00 45.91 488 GLU A N 1
ATOM 3839 C CA . GLU A 1 488 ? -28.654 -20.244 10.440 1.00 45.91 488 GLU A CA 1
ATOM 3840 C C . GLU A 1 488 ? -27.942 -19.653 11.681 1.00 45.91 488 GLU A C 1
ATOM 3842 O O . GLU A 1 488 ? -26.717 -19.622 11.765 1.00 45.91 488 GLU A O 1
ATOM 3847 N N . GLU A 1 489 ? -28.692 -19.147 12.674 1.00 41.34 489 GLU A N 1
ATOM 3848 C CA . GLU A 1 489 ? -28.116 -18.545 13.902 1.00 41.34 489 GLU A CA 1
ATOM 3849 C C . GLU A 1 489 ? -27.182 -19.491 14.684 1.00 41.34 489 GLU A C 1
ATOM 3851 O O . GLU A 1 489 ? -26.353 -19.014 15.463 1.00 41.34 489 GLU A O 1
ATOM 3856 N N . ASP A 1 490 ? -27.329 -20.802 14.484 1.00 45.53 490 ASP A N 1
ATOM 3857 C CA . ASP A 1 490 ? -26.522 -21.850 15.111 1.00 45.53 490 ASP A CA 1
ATOM 3858 C C . ASP A 1 490 ? -25.151 -22.047 14.419 1.00 45.53 490 ASP A C 1
ATOM 3860 O O . ASP A 1 490 ? -24.278 -22.693 14.995 1.00 45.53 490 ASP A O 1
ATOM 3864 N N . ASP A 1 491 ? -24.935 -21.451 13.235 1.00 41.97 491 ASP A N 1
ATOM 3865 C CA . ASP A 1 491 ? -23.704 -21.552 12.428 1.00 41.97 491 ASP A CA 1
ATOM 3866 C C . ASP A 1 491 ? -22.730 -20.365 12.639 1.00 41.97 491 ASP A C 1
ATOM 3868 O O . ASP A 1 491 ? -21.715 -20.239 11.948 1.00 41.97 491 ASP A O 1
ATOM 3872 N N . MET A 1 492 ? -23.035 -19.454 13.575 1.00 45.47 492 MET A N 1
ATOM 3873 C CA . MET A 1 492 ? -22.205 -18.281 13.881 1.00 45.47 492 MET A CA 1
ATOM 3874 C C . MET A 1 492 ? -21.267 -18.526 15.077 1.00 45.47 492 MET A C 1
ATOM 3876 O O . MET A 1 492 ? -21.719 -18.908 16.155 1.00 45.47 492 MET A O 1
ATOM 3880 N N . GLU A 1 493 ? -19.982 -18.198 14.938 1.00 51.16 493 GLU A N 1
ATOM 3881 C CA . GLU A 1 493 ? -18.967 -18.320 15.997 1.00 51.16 493 GLU A CA 1
ATOM 3882 C C . GLU A 1 493 ? -18.910 -17.095 16.909 1.00 51.16 493 GLU A C 1
ATOM 3884 O O . GLU A 1 493 ? -19.068 -15.958 16.460 1.00 51.16 493 GLU A O 1
ATOM 3889 N N . GLU A 1 494 ? -18.656 -17.312 18.202 1.00 55.47 494 GLU A N 1
ATOM 3890 C CA . GLU A 1 494 ? -18.607 -16.255 19.218 1.00 55.47 494 GLU A CA 1
ATOM 3891 C C . GLU A 1 494 ? -17.176 -15.721 19.410 1.00 55.47 494 GLU A C 1
ATOM 3893 O O . GLU A 1 494 ? -16.307 -16.427 19.902 1.00 55.47 494 GLU A O 1
ATOM 3898 N N . ALA A 1 495 ? -16.931 -14.442 19.115 1.00 58.09 495 ALA A N 1
ATOM 3899 C CA . ALA A 1 495 ? -15.708 -13.736 19.504 1.00 58.09 495 ALA A CA 1
ATOM 3900 C C . ALA A 1 495 ? -15.933 -12.888 20.766 1.00 58.09 495 ALA A C 1
ATOM 3902 O O . ALA A 1 495 ? -16.973 -12.243 20.925 1.00 58.09 495 ALA A O 1
ATOM 3903 N N . HIS A 1 496 ? -14.936 -12.855 21.652 1.00 60.41 496 HIS A N 1
ATOM 3904 C CA . HIS A 1 496 ? -14.969 -12.141 22.926 1.00 60.41 496 HIS A CA 1
ATOM 3905 C C . HIS A 1 496 ? -13.929 -11.026 22.970 1.00 60.41 496 HIS A C 1
ATOM 3907 O O . HIS A 1 496 ? -12.740 -11.253 22.756 1.00 60.41 496 HIS A O 1
ATOM 3913 N N . PHE A 1 497 ? -14.370 -9.826 23.337 1.00 55.84 497 PHE A N 1
ATOM 3914 C CA . PHE A 1 497 ? -13.491 -8.673 23.524 1.00 55.84 497 PHE A CA 1
ATOM 3915 C C . PHE A 1 497 ? -13.211 -8.436 25.006 1.00 55.84 497 PHE A C 1
ATOM 3917 O O . PHE A 1 497 ? -14.144 -8.368 25.811 1.00 55.84 497 PHE A O 1
ATOM 3924 N N . LEU A 1 498 ? -11.930 -8.283 25.346 1.00 68.25 498 LEU A N 1
ATOM 3925 C CA . LEU A 1 498 ? -11.434 -7.977 26.685 1.00 68.25 498 LEU A CA 1
ATOM 3926 C C . LEU A 1 498 ? -10.684 -6.644 26.670 1.00 68.25 498 LEU A C 1
ATOM 3928 O O . LEU A 1 498 ? -9.920 -6.360 25.749 1.00 68.25 498 LEU A O 1
ATOM 3932 N N . VAL A 1 499 ? -10.864 -5.851 27.725 1.00 67.00 499 VAL A N 1
ATOM 3933 C CA . VAL A 1 499 ? -10.020 -4.679 28.000 1.00 67.00 499 VAL A CA 1
ATOM 3934 C C . VAL A 1 499 ? -9.159 -4.984 29.218 1.00 67.00 499 VAL A C 1
ATOM 3936 O O . VAL A 1 499 ? -9.706 -5.228 30.295 1.00 67.00 499 VAL A O 1
ATOM 3939 N N . ILE A 1 500 ? -7.840 -4.991 29.036 1.00 80.75 500 ILE A N 1
ATOM 3940 C CA . ILE A 1 500 ? -6.836 -5.361 30.044 1.00 80.75 500 ILE A CA 1
ATOM 3941 C C . ILE A 1 500 ? -5.790 -4.251 30.080 1.00 80.75 500 ILE A C 1
ATOM 3943 O O . ILE A 1 500 ? -5.128 -4.032 29.078 1.00 80.75 500 ILE A O 1
ATOM 3947 N N . ASP A 1 501 ? -5.661 -3.518 31.186 1.00 77.25 501 ASP A N 1
ATOM 3948 C CA . ASP A 1 501 ? -4.640 -2.466 31.362 1.00 77.25 501 ASP A CA 1
ATOM 3949 C C . ASP A 1 501 ? -4.525 -1.450 30.202 1.00 77.25 501 ASP A C 1
ATOM 3951 O O . ASP A 1 501 ? -3.455 -0.934 29.890 1.00 77.25 501 ASP A O 1
ATOM 3955 N N . GLY A 1 502 ? -5.652 -1.132 29.552 1.00 67.44 502 GLY A N 1
ATOM 3956 C CA . GLY A 1 502 ? -5.701 -0.226 28.396 1.00 67.44 502 GLY A CA 1
ATOM 3957 C C . GLY A 1 502 ? -5.433 -0.890 27.040 1.00 67.44 502 GLY A C 1
ATOM 3958 O O . GLY A 1 502 ? -5.589 -0.229 26.016 1.00 67.44 502 GLY A O 1
ATOM 3959 N N . TYR A 1 503 ? -5.112 -2.182 27.021 1.00 74.75 503 TYR A N 1
ATOM 3960 C CA . TYR A 1 503 ? -5.055 -3.028 25.832 1.00 74.75 503 TYR A CA 1
ATOM 3961 C C . TYR A 1 503 ? -6.434 -3.593 25.491 1.00 74.75 503 TYR A C 1
ATOM 3963 O O . TYR A 1 503 ? -7.193 -4.000 26.376 1.00 74.75 503 TYR A O 1
ATOM 3971 N N . LYS A 1 504 ? -6.749 -3.653 24.197 1.00 64.94 504 LYS A N 1
ATOM 3972 C CA . LYS A 1 504 ? -7.916 -4.352 23.656 1.00 64.94 504 LYS A CA 1
ATOM 3973 C C . LYS A 1 504 ? -7.465 -5.691 23.093 1.00 64.94 504 LYS A C 1
ATOM 3975 O O . LYS A 1 504 ? -6.634 -5.752 22.187 1.00 64.94 504 LYS A O 1
ATOM 3980 N N . VAL A 1 505 ? -8.038 -6.756 23.633 1.00 68.75 505 VAL A N 1
ATOM 3981 C CA . VAL A 1 505 ? -7.705 -8.140 23.304 1.00 68.75 505 VAL A CA 1
ATOM 3982 C C . VAL A 1 505 ? -8.940 -8.819 22.736 1.00 68.75 505 VAL A C 1
ATOM 3984 O O . VAL A 1 505 ? -10.030 -8.703 23.295 1.00 68.75 505 VAL A O 1
ATOM 3987 N N . VAL A 1 506 ? -8.764 -9.538 21.636 1.00 66.00 506 VAL A N 1
ATOM 3988 C CA . VAL A 1 506 ? -9.787 -10.401 21.044 1.00 66.00 506 VAL A CA 1
ATOM 3989 C C . VAL A 1 506 ? -9.448 -11.843 21.381 1.00 66.00 506 VAL A C 1
ATOM 3991 O O . VAL A 1 506 ? -8.300 -12.252 21.236 1.00 66.00 506 VAL A O 1
ATOM 3994 N N . VAL A 1 507 ? -10.446 -12.596 21.834 1.00 71.00 507 VAL A N 1
ATOM 3995 C CA . VAL A 1 507 ? -10.391 -14.036 22.091 1.00 71.00 507 VAL A CA 1
ATOM 3996 C C . VAL A 1 507 ? -11.509 -14.680 21.280 1.00 71.00 507 VAL A C 1
ATOM 3998 O O . VAL A 1 507 ? -12.682 -14.485 21.592 1.00 71.00 507 VAL A O 1
ATOM 4001 N N . ALA A 1 508 ? -11.161 -15.417 20.234 1.00 65.81 508 ALA A N 1
ATOM 4002 C CA . ALA A 1 508 ? -12.101 -16.029 19.301 1.00 65.81 508 ALA A CA 1
ATOM 4003 C C . ALA A 1 508 ? -11.956 -17.558 19.318 1.00 65.81 508 ALA A C 1
ATOM 4005 O O . ALA A 1 508 ? -11.046 -18.093 18.684 1.00 65.81 508 ALA A O 1
ATOM 4006 N N . PRO A 1 509 ? -12.790 -18.268 20.094 1.00 73.31 509 PRO A N 1
ATOM 4007 C CA . PRO A 1 509 ? -12.974 -19.708 19.968 1.00 73.31 509 PRO A CA 1
ATOM 4008 C C . PRO A 1 509 ? -13.535 -20.089 18.599 1.00 73.31 509 PRO A C 1
ATOM 4010 O O . PRO A 1 509 ? -14.409 -19.407 18.077 1.00 73.31 509 PRO A O 1
ATOM 4013 N N . PHE A 1 510 ? -13.075 -21.212 18.066 1.00 62.91 510 PHE A N 1
ATOM 4014 C CA . PHE A 1 510 ? -13.574 -21.806 16.835 1.00 62.91 510 PHE A CA 1
ATOM 4015 C C . PHE A 1 510 ? -13.947 -23.263 17.084 1.00 62.91 510 PHE A C 1
ATOM 4017 O O . PHE A 1 510 ? -13.151 -24.037 17.633 1.00 62.91 510 PHE A O 1
ATOM 4024 N N . SER A 1 511 ? -15.149 -23.653 16.647 1.00 73.50 511 SER A N 1
ATOM 4025 C CA . SER A 1 511 ? -15.688 -25.006 16.812 1.00 73.50 511 SER A CA 1
ATOM 4026 C C . SER A 1 511 ? -15.113 -26.043 15.817 1.00 73.50 511 SER A C 1
ATOM 4028 O O . SER A 1 511 ? -15.649 -27.143 15.671 1.00 73.50 511 SER A O 1
ATOM 4030 N N . PHE A 1 512 ? -14.011 -25.706 15.140 1.00 62.91 512 PHE A N 1
ATOM 4031 C CA . PHE A 1 512 ? -13.372 -26.495 14.086 1.00 62.91 512 PHE A CA 1
ATOM 4032 C C . PHE A 1 512 ? -11.832 -26.409 14.163 1.00 62.91 512 PHE A C 1
ATOM 4034 O O . PHE A 1 512 ? -11.292 -25.495 14.800 1.00 62.91 512 PHE A O 1
ATOM 4041 N N . PRO A 1 513 ? -11.091 -27.342 13.531 1.00 65.38 513 PRO A N 1
ATOM 4042 C CA . PRO A 1 513 ? -9.632 -27.324 13.551 1.00 65.38 513 PRO A CA 1
ATOM 4043 C C . PRO A 1 513 ? -9.049 -26.209 12.674 1.00 65.38 513 PRO A C 1
ATOM 4045 O O . PRO A 1 513 ? -9.567 -25.893 11.605 1.00 65.38 513 PRO A O 1
ATOM 4048 N N . MET A 1 514 ? -7.921 -25.653 13.104 1.00 65.38 514 MET A N 1
ATOM 4049 C CA . MET A 1 514 ? -7.052 -24.816 12.283 1.00 65.38 514 MET A CA 1
ATOM 4050 C C . MET A 1 514 ? -6.623 -25.580 11.009 1.00 65.38 514 MET A C 1
ATOM 4052 O O . MET A 1 514 ? -6.419 -26.800 11.063 1.00 65.38 514 MET A O 1
ATOM 4056 N N . PRO A 1 515 ? -6.444 -24.899 9.858 1.00 62.19 515 PRO A N 1
ATOM 4057 C CA . PRO A 1 515 ? -5.977 -25.539 8.631 1.00 62.19 515 PRO A CA 1
ATOM 4058 C C . PRO A 1 515 ? -4.713 -26.382 8.844 1.00 62.19 515 PRO A C 1
ATOM 4060 O O . PRO A 1 515 ? -3.676 -25.879 9.283 1.00 62.19 515 PRO A O 1
ATOM 4063 N N . LEU A 1 516 ? -4.790 -27.671 8.491 1.00 62.75 516 LEU A N 1
ATOM 4064 C CA . LEU A 1 516 ? -3.725 -28.643 8.766 1.00 62.75 516 LEU A CA 1
ATOM 4065 C C . LEU A 1 516 ? -2.382 -28.242 8.150 1.00 62.75 516 LEU A C 1
ATOM 4067 O O . LEU A 1 516 ? -1.354 -28.445 8.782 1.00 62.75 516 LEU A O 1
ATOM 4071 N N . GLN A 1 517 ? -2.383 -27.613 6.973 1.00 59.81 517 GLN A N 1
ATOM 4072 C CA . GLN A 1 517 ? -1.157 -27.166 6.311 1.00 59.81 517 GLN A CA 1
ATOM 4073 C C . GLN A 1 517 ? -0.348 -26.185 7.174 1.00 59.81 517 GLN A C 1
ATOM 4075 O O . GLN A 1 517 ? 0.870 -26.321 7.275 1.00 59.81 517 GLN A O 1
ATOM 4080 N N . ALA A 1 518 ? -1.008 -25.226 7.831 1.00 55.31 518 ALA A N 1
ATOM 4081 C CA . ALA A 1 518 ? -0.336 -24.262 8.702 1.00 55.31 518 ALA A CA 1
ATOM 4082 C C . ALA A 1 518 ? 0.233 -24.939 9.961 1.00 55.31 518 ALA A C 1
ATOM 4084 O O . ALA A 1 518 ? 1.333 -24.607 10.408 1.00 55.31 518 ALA A O 1
ATOM 4085 N N . VAL A 1 519 ? -0.490 -25.925 10.500 1.00 70.50 519 VAL A N 1
ATOM 4086 C CA . VAL A 1 519 ? -0.065 -26.728 11.656 1.00 70.50 519 VAL A CA 1
ATOM 4087 C C . VAL A 1 519 ? 1.126 -27.619 11.301 1.00 70.50 519 VAL A C 1
ATOM 4089 O O . VAL A 1 519 ? 2.095 -27.674 12.055 1.00 70.50 519 VAL A O 1
ATOM 4092 N N . GLU A 1 520 ? 1.091 -28.281 10.144 1.00 72.25 520 GLU A N 1
ATOM 4093 C CA . GLU A 1 520 ? 2.186 -29.106 9.633 1.00 72.25 520 GLU A CA 1
ATOM 4094 C C . GLU A 1 520 ? 3.443 -28.265 9.398 1.00 72.25 520 GLU A C 1
ATOM 4096 O O . GLU A 1 520 ? 4.511 -28.619 9.891 1.00 72.25 520 GLU A O 1
ATOM 4101 N N . GLN A 1 521 ? 3.322 -27.118 8.723 1.00 72.00 521 GLN A N 1
ATOM 4102 C CA . GLN A 1 521 ? 4.447 -26.208 8.485 1.00 72.00 521 GLN A CA 1
ATOM 4103 C C . GLN A 1 521 ? 5.030 -25.657 9.792 1.00 72.00 521 GLN A C 1
ATOM 4105 O O . GLN A 1 521 ? 6.243 -25.710 9.996 1.00 72.00 521 GLN A O 1
ATOM 4110 N N . GLY A 1 522 ? 4.175 -25.179 10.703 1.00 74.75 522 GLY A N 1
ATOM 4111 C CA . GLY A 1 522 ? 4.606 -24.675 12.007 1.00 74.75 522 GLY A CA 1
ATOM 4112 C C . GLY A 1 522 ? 5.254 -25.757 12.876 1.00 74.75 522 GLY A C 1
ATOM 4113 O O . GLY A 1 522 ? 6.231 -25.481 13.572 1.00 74.75 522 GLY A O 1
ATOM 4114 N N . GLY A 1 523 ? 4.748 -26.991 12.812 1.00 85.12 523 GLY A N 1
ATOM 4115 C CA . GLY A 1 523 ? 5.317 -28.144 13.507 1.00 85.12 523 GLY A CA 1
ATOM 4116 C C . GLY A 1 523 ? 6.650 -28.597 12.917 1.00 85.12 523 GLY A C 1
ATOM 4117 O O . GLY A 1 523 ? 7.573 -28.890 13.668 1.00 85.12 523 GLY A O 1
ATOM 4118 N N . MET A 1 524 ? 6.793 -28.597 11.588 1.00 85.00 524 MET A N 1
ATOM 4119 C CA . MET A 1 524 ? 8.061 -28.909 10.915 1.00 85.00 524 MET A CA 1
ATOM 4120 C C . MET A 1 524 ? 9.150 -27.874 11.205 1.00 85.00 524 MET A C 1
ATOM 4122 O O . MET A 1 524 ? 10.327 -28.227 11.240 1.00 85.00 524 MET A O 1
ATOM 4126 N N . ARG A 1 525 ? 8.768 -26.609 11.413 1.00 84.94 525 ARG A N 1
ATOM 4127 C CA . ARG A 1 525 ? 9.703 -25.539 11.771 1.00 84.94 525 ARG A CA 1
ATOM 4128 C C . ARG A 1 525 ? 10.256 -25.699 13.190 1.00 84.94 525 ARG A C 1
ATOM 4130 O O . ARG A 1 525 ? 11.416 -25.371 13.423 1.00 84.94 525 ARG A O 1
ATOM 4137 N N . ASN A 1 526 ? 9.469 -26.232 14.128 1.00 89.88 526 ASN A N 1
ATOM 4138 C CA . ASN A 1 526 ? 9.908 -26.413 15.510 1.00 89.88 526 ASN A CA 1
ATOM 4139 C C . ASN A 1 526 ? 10.779 -27.668 15.696 1.00 89.88 526 ASN A C 1
ATOM 4141 O O . ASN A 1 526 ? 10.315 -28.720 16.138 1.00 89.88 526 ASN A O 1
ATOM 4145 N N . TYR A 1 527 ? 12.080 -27.533 15.446 1.00 88.69 527 TYR A N 1
ATOM 4146 C CA . TYR A 1 527 ? 13.053 -28.611 15.652 1.00 88.69 527 TYR A CA 1
ATOM 4147 C C . TYR A 1 527 ? 13.250 -29.023 17.128 1.00 88.69 527 TYR A C 1
ATOM 4149 O O . TYR A 1 527 ? 13.910 -30.028 17.391 1.00 88.69 527 TYR A O 1
ATOM 4157 N N . LEU A 1 528 ? 12.701 -28.278 18.099 1.00 90.06 528 LEU A N 1
ATOM 4158 C CA . LEU A 1 528 ? 12.763 -28.617 19.528 1.00 90.06 528 LEU A CA 1
ATOM 4159 C C . LEU A 1 528 ? 11.656 -29.595 19.950 1.00 90.06 528 LEU A C 1
ATOM 4161 O O . LEU A 1 528 ? 11.726 -30.153 21.046 1.00 90.06 528 LEU A O 1
ATOM 4165 N N . TRP A 1 529 ? 10.651 -29.825 19.098 1.00 94.31 529 TRP A N 1
ATOM 4166 C CA . TRP A 1 529 ? 9.502 -30.668 19.412 1.00 94.31 529 TRP A CA 1
ATOM 4167 C C . TRP A 1 529 ? 9.254 -31.722 18.324 1.00 94.31 529 TRP A C 1
ATOM 4169 O O . TRP A 1 529 ? 8.483 -31.529 17.391 1.00 94.31 529 TRP A O 1
ATOM 4179 N N . GLU A 1 530 ? 9.891 -32.887 18.468 1.00 91.00 530 GLU A N 1
ATOM 4180 C CA . GLU A 1 530 ? 9.857 -33.972 17.468 1.00 91.00 530 GLU A CA 1
ATOM 4181 C C . GLU A 1 530 ? 8.431 -34.445 17.118 1.00 91.00 530 GLU A C 1
ATOM 4183 O O . GLU A 1 530 ? 8.147 -34.793 15.973 1.00 91.00 530 GLU A O 1
ATOM 4188 N N . SER A 1 531 ? 7.509 -34.427 18.086 1.00 93.19 531 SER A N 1
ATOM 4189 C CA . SER A 1 531 ? 6.115 -34.858 17.903 1.00 93.19 531 SER A CA 1
ATOM 4190 C C . SER A 1 531 ? 5.152 -33.721 17.531 1.00 93.19 531 SER A C 1
ATOM 4192 O O . SER A 1 531 ? 3.940 -33.943 17.552 1.00 93.19 531 SER A O 1
ATOM 4194 N N . ALA A 1 532 ? 5.651 -32.530 17.170 1.00 91.94 532 ALA A N 1
ATOM 4195 C CA . ALA A 1 532 ? 4.826 -31.345 16.918 1.00 91.94 532 ALA A CA 1
ATOM 4196 C C . ALA A 1 532 ? 3.721 -31.577 15.884 1.00 91.94 532 ALA A C 1
ATOM 4198 O O . ALA A 1 532 ? 2.557 -31.284 16.140 1.00 91.94 532 ALA A O 1
ATOM 4199 N N . VAL A 1 533 ? 4.064 -32.159 14.732 1.00 89.56 533 VAL A N 1
ATOM 4200 C CA . VAL A 1 533 ? 3.094 -32.432 13.659 1.00 89.56 533 VAL A CA 1
ATOM 4201 C C . VAL A 1 533 ? 2.092 -33.512 14.078 1.00 89.56 533 VAL A C 1
ATOM 4203 O O . VAL A 1 533 ? 0.890 -33.382 13.847 1.00 89.56 533 VAL A O 1
ATOM 4206 N N . GLU A 1 534 ? 2.562 -34.578 14.731 1.00 93.00 534 GLU A N 1
ATOM 4207 C CA . GLU A 1 534 ? 1.704 -35.689 15.158 1.00 93.00 534 GLU A CA 1
ATOM 4208 C C . GLU A 1 534 ? 0.663 -35.248 16.193 1.00 93.00 534 GLU A C 1
ATOM 4210 O O . GLU A 1 534 ? -0.485 -35.683 16.131 1.00 93.00 534 GLU A O 1
ATOM 4215 N N . ILE A 1 535 ? 1.064 -34.415 17.153 1.00 92.25 535 ILE A N 1
ATOM 4216 C CA . ILE A 1 535 ? 0.179 -33.915 18.209 1.00 92.25 535 ILE A CA 1
ATOM 4217 C C . ILE A 1 535 ? -0.685 -32.776 17.668 1.00 92.25 535 ILE A C 1
ATOM 4219 O O . ILE A 1 535 ? -1.902 -32.794 17.842 1.00 92.25 535 ILE A O 1
ATOM 4223 N N . GLY A 1 536 ? -0.076 -31.828 16.951 1.00 85.31 536 GLY A N 1
ATOM 4224 C CA . GLY A 1 536 ? -0.755 -30.673 16.380 1.00 85.31 536 GLY A CA 1
ATOM 4225 C C . GLY A 1 536 ? -1.921 -31.062 15.482 1.00 85.31 536 GLY A C 1
ATOM 4226 O O . GLY A 1 536 ? -2.975 -30.457 15.569 1.00 85.31 536 GLY A O 1
ATOM 4227 N N . THR A 1 537 ? -1.803 -32.113 14.672 1.00 86.50 537 THR A N 1
ATOM 4228 C CA . THR A 1 537 ? -2.862 -32.533 13.730 1.00 86.50 537 THR A CA 1
ATOM 4229 C C . THR A 1 537 ? -4.085 -33.200 14.378 1.00 86.50 537 THR A C 1
ATOM 4231 O O . THR A 1 537 ? -5.071 -33.442 13.685 1.00 86.50 537 THR A O 1
ATOM 4234 N N . ARG A 1 538 ? -4.065 -33.482 15.690 1.00 93.31 538 ARG A N 1
ATOM 4235 C CA . ARG A 1 538 ? -5.185 -34.128 16.412 1.00 93.31 538 ARG A CA 1
ATOM 4236 C C . ARG A 1 538 ? -6.248 -33.159 16.912 1.00 93.31 538 ARG A C 1
ATOM 4238 O O . ARG A 1 538 ? -7.328 -33.596 17.295 1.00 93.31 538 ARG A O 1
ATOM 4245 N N . HIS A 1 539 ? -5.938 -31.867 16.944 1.00 91.75 539 HIS A N 1
ATOM 4246 C CA . HIS A 1 539 ? -6.869 -30.860 17.425 1.00 91.75 539 HIS A CA 1
ATOM 4247 C C . HIS A 1 539 ? -8.170 -30.871 16.614 1.00 91.75 539 HIS A C 1
ATOM 4249 O O . HIS A 1 539 ? -8.185 -31.095 15.404 1.00 91.75 539 HIS A O 1
ATOM 4255 N N . THR A 1 540 ? -9.271 -30.615 17.301 1.00 82.69 540 THR A N 1
ATOM 4256 C CA . THR A 1 540 ? -10.610 -30.521 16.710 1.00 82.69 540 THR A CA 1
ATOM 4257 C C . THR A 1 540 ? -11.173 -29.109 16.833 1.00 82.69 540 THR A C 1
ATOM 4259 O O . THR A 1 540 ? -12.154 -28.784 16.174 1.00 82.69 540 THR A O 1
ATOM 4262 N N . TYR A 1 541 ? -10.534 -28.280 17.661 1.00 82.69 541 TYR A N 1
ATOM 4263 C CA . TYR A 1 541 ? -10.920 -26.923 18.017 1.00 82.69 541 TYR A CA 1
ATOM 4264 C C . TYR A 1 541 ? -9.675 -26.039 18.097 1.00 82.69 541 TYR A C 1
ATOM 4266 O O . TYR A 1 541 ? -8.563 -26.528 18.320 1.00 82.69 541 TYR A O 1
ATOM 4274 N N . HIS A 1 542 ? -9.846 -24.729 17.969 1.00 81.50 542 HIS A N 1
ATOM 4275 C CA . HIS A 1 542 ? -8.788 -23.778 18.298 1.00 81.50 542 HIS A CA 1
ATOM 4276 C C . HIS A 1 542 ? -9.368 -22.478 18.853 1.00 81.50 542 HIS A C 1
ATOM 4278 O O . HIS A 1 542 ? -10.553 -22.195 18.704 1.00 81.50 542 HIS A O 1
ATOM 4284 N N . VAL A 1 543 ? -8.538 -21.684 19.520 1.00 81.69 543 VAL A N 1
ATOM 4285 C CA . VAL A 1 543 ? -8.860 -20.309 19.918 1.00 81.69 543 VAL A CA 1
ATOM 4286 C C . VAL A 1 543 ? -7.799 -19.380 19.354 1.00 81.69 543 VAL A C 1
ATOM 4288 O O . VAL A 1 543 ? -6.612 -19.648 19.513 1.00 81.69 543 VAL A O 1
ATOM 4291 N N . ALA A 1 544 ? -8.205 -18.288 18.715 1.00 76.50 544 ALA A N 1
ATOM 4292 C CA . ALA A 1 544 ? -7.304 -17.209 18.334 1.00 76.50 544 ALA A CA 1
ATOM 4293 C C . ALA A 1 544 ? -7.328 -16.105 19.394 1.00 76.50 544 ALA A C 1
ATOM 4295 O O . ALA A 1 544 ? -8.394 -15.680 19.839 1.00 76.50 544 ALA A O 1
ATOM 4296 N N . ILE A 1 545 ? -6.150 -15.637 19.797 1.00 80.00 545 ILE A N 1
ATOM 4297 C CA . ILE A 1 545 ? -5.982 -14.539 20.744 1.00 80.00 545 ILE A CA 1
ATOM 4298 C C . ILE A 1 545 ? -5.090 -13.478 20.110 1.00 80.00 545 ILE A C 1
ATOM 4300 O O . ILE A 1 545 ? -3.960 -13.767 19.718 1.00 80.00 545 ILE A O 1
ATOM 4304 N N . SER A 1 546 ? -5.580 -12.243 20.031 1.00 76.75 546 SER A N 1
ATOM 4305 C CA . SER A 1 546 ? -4.840 -11.128 19.433 1.00 76.75 546 SER A CA 1
ATOM 4306 C C . SER A 1 546 ? -4.983 -9.839 20.228 1.00 76.75 546 SER A C 1
ATOM 4308 O O . SER A 1 546 ? -6.075 -9.516 20.701 1.00 76.75 546 SER A O 1
ATOM 4310 N N . ILE A 1 547 ? -3.908 -9.059 20.297 1.00 74.56 547 ILE A N 1
ATOM 4311 C CA . ILE A 1 547 ? -3.935 -7.681 20.791 1.00 74.56 547 ILE A CA 1
ATOM 4312 C C . ILE A 1 547 ? -4.184 -6.772 19.590 1.00 74.56 547 ILE A C 1
ATOM 4314 O O . ILE A 1 547 ? -3.366 -6.709 18.675 1.00 74.56 547 ILE A O 1
ATOM 4318 N N . VAL A 1 548 ? -5.334 -6.098 19.576 1.00 58.66 548 VAL A N 1
ATOM 4319 C CA . VAL A 1 548 ? -5.774 -5.278 18.431 1.00 58.66 548 VAL A CA 1
ATOM 4320 C C . VAL A 1 548 ? -5.529 -3.786 18.636 1.00 58.66 548 VAL A C 1
ATOM 4322 O O . VAL A 1 548 ? -5.460 -3.037 17.669 1.00 58.66 548 VAL A O 1
ATOM 4325 N N . GLU A 1 549 ? -5.391 -3.343 19.887 1.00 55.97 549 GLU A N 1
ATOM 4326 C CA . GLU A 1 549 ? -5.098 -1.950 20.232 1.00 55.97 549 GLU A CA 1
ATOM 4327 C C . GLU A 1 549 ? -4.444 -1.875 21.615 1.00 55.97 549 GLU A C 1
ATOM 4329 O O . GLU A 1 549 ? -4.773 -2.663 22.504 1.00 55.97 549 GLU A O 1
ATOM 4334 N N . GLY A 1 550 ? -3.557 -0.905 21.825 1.00 66.00 550 GLY A N 1
ATOM 4335 C CA . GLY A 1 550 ? -2.892 -0.683 23.103 1.00 66.00 550 GLY A CA 1
ATOM 4336 C C . GLY A 1 550 ? -2.235 0.697 23.201 1.00 66.00 550 GLY A C 1
ATOM 4337 O O . GLY A 1 550 ? -2.293 1.485 22.256 1.00 66.00 550 GLY A O 1
ATOM 4338 N N . PRO A 1 551 ? -1.578 1.011 24.331 1.00 72.88 551 PRO A N 1
ATOM 4339 C CA . PRO A 1 551 ? -0.837 2.255 24.551 1.00 72.88 551 PRO A CA 1
ATOM 4340 C C . PRO A 1 551 ? 0.382 2.457 23.631 1.00 72.88 551 PRO A C 1
ATOM 4342 O O . PRO A 1 551 ? 1.022 3.507 23.709 1.00 72.88 551 PRO A O 1
ATOM 4345 N N . GLY A 1 552 ? 0.708 1.482 22.772 1.00 75.12 552 GLY A N 1
ATOM 4346 C CA . GLY A 1 552 ? 1.800 1.562 21.803 1.00 75.12 552 GLY A CA 1
ATOM 4347 C C . GLY A 1 552 ? 3.164 1.164 22.366 1.00 75.12 552 GLY A C 1
ATOM 4348 O O . GLY A 1 552 ? 4.175 1.722 21.940 1.00 75.12 552 GLY A O 1
ATOM 4349 N N . ASN A 1 553 ? 3.201 0.229 23.323 1.00 86.12 553 ASN A N 1
ATOM 4350 C CA . ASN A 1 553 ? 4.434 -0.376 23.827 1.00 86.12 553 ASN A CA 1
ATOM 4351 C C . ASN A 1 553 ? 4.520 -1.852 23.385 1.00 86.12 553 ASN A C 1
ATOM 4353 O O . ASN A 1 553 ? 3.983 -2.719 24.073 1.00 86.12 553 ASN A O 1
ATOM 4357 N N . PRO A 1 554 ? 5.228 -2.161 22.281 1.00 88.25 554 PRO A N 1
ATOM 4358 C CA . PRO A 1 554 ? 5.298 -3.520 21.746 1.00 88.25 554 PRO A CA 1
ATOM 4359 C C . PRO A 1 554 ? 5.845 -4.561 22.727 1.00 88.25 554 PRO A C 1
ATOM 4361 O O . PRO A 1 554 ? 5.468 -5.726 22.669 1.00 88.25 554 PRO A O 1
ATOM 4364 N N . LEU A 1 555 ? 6.741 -4.166 23.639 1.00 91.31 555 LEU A N 1
ATOM 4365 C CA . LEU A 1 555 ? 7.302 -5.106 24.608 1.00 91.31 555 LEU A CA 1
ATOM 4366 C C . LEU A 1 555 ? 6.238 -5.563 25.612 1.00 91.31 555 LEU A C 1
ATOM 4368 O O . LEU A 1 555 ? 6.097 -6.757 25.868 1.00 91.31 555 LEU A O 1
ATOM 4372 N N . GLU A 1 556 ? 5.450 -4.620 26.129 1.00 92.25 556 GLU A N 1
ATOM 4373 C CA . GLU A 1 556 ? 4.314 -4.928 27.001 1.00 92.25 556 GLU A CA 1
ATOM 4374 C C . GLU A 1 556 ? 3.236 -5.738 26.264 1.00 92.25 556 GLU A C 1
ATOM 4376 O O . GLU A 1 556 ? 2.673 -6.661 26.851 1.00 92.25 556 GLU A O 1
ATOM 4381 N N . GLU A 1 557 ? 2.993 -5.454 24.980 1.00 90.62 557 GLU A N 1
ATOM 4382 C CA . GLU A 1 557 ? 2.075 -6.228 24.131 1.00 90.62 557 GLU A CA 1
ATOM 4383 C C . GLU A 1 557 ? 2.542 -7.684 23.988 1.00 90.62 557 GLU A C 1
ATOM 4385 O O . GLU A 1 557 ? 1.773 -8.609 24.248 1.00 90.62 557 GLU A O 1
ATOM 4390 N N . GLY A 1 558 ? 3.819 -7.913 23.672 1.00 91.88 558 GLY A N 1
ATOM 4391 C CA . GLY A 1 558 ? 4.383 -9.262 23.592 1.00 91.88 558 GLY A CA 1
ATOM 4392 C C . GLY A 1 558 ? 4.305 -10.025 24.916 1.00 91.88 558 GLY A C 1
ATOM 4393 O O . GLY A 1 558 ? 3.907 -11.191 24.936 1.00 91.88 558 GLY A O 1
ATOM 4394 N N . MET A 1 559 ? 4.605 -9.360 26.037 1.00 94.75 559 MET A N 1
ATOM 4395 C CA . MET A 1 559 ? 4.472 -9.950 27.375 1.00 94.75 559 MET A CA 1
ATOM 4396 C C . MET A 1 559 ? 3.013 -10.289 27.710 1.00 94.75 559 MET A C 1
ATOM 4398 O O . MET A 1 559 ? 2.744 -11.336 28.302 1.00 94.75 559 MET A O 1
ATOM 4402 N N . LEU A 1 560 ? 2.062 -9.425 27.344 1.00 95.12 560 LEU A N 1
ATOM 4403 C CA . LEU A 1 560 ? 0.636 -9.674 27.545 1.00 95.12 560 LEU A CA 1
ATOM 4404 C C . LEU A 1 560 ? 0.155 -10.852 26.689 1.00 95.12 560 LEU A C 1
ATOM 4406 O O . LEU A 1 560 ? -0.530 -11.730 27.214 1.00 95.12 560 LEU A O 1
ATOM 4410 N N . LEU A 1 561 ? 0.545 -10.919 25.411 1.00 94.69 561 LEU A N 1
ATOM 4411 C CA . LEU A 1 561 ? 0.200 -12.035 24.528 1.00 94.69 561 LEU A CA 1
ATOM 4412 C C . LEU A 1 561 ? 0.731 -13.362 25.081 1.00 94.69 561 LEU A C 1
ATOM 4414 O O . LEU A 1 561 ? -0.023 -14.331 25.143 1.00 94.69 561 LEU A O 1
ATOM 4418 N N . ALA A 1 562 ? 1.986 -13.400 25.541 1.00 96.56 562 ALA A N 1
ATOM 4419 C CA . ALA A 1 562 ? 2.567 -14.595 26.150 1.00 96.56 562 ALA A CA 1
ATOM 4420 C C . ALA A 1 562 ? 1.743 -15.068 27.359 1.00 96.56 562 ALA A C 1
ATOM 4422 O O . ALA A 1 562 ? 1.370 -16.238 27.424 1.00 96.56 562 ALA A O 1
ATOM 4423 N N . LYS A 1 563 ? 1.366 -14.155 28.270 1.00 97.62 563 LYS A N 1
ATOM 4424 C CA . LYS A 1 563 ? 0.500 -14.478 29.419 1.00 97.62 563 LYS A CA 1
ATOM 4425 C C . LYS A 1 563 ? -0.858 -15.022 28.979 1.00 97.62 563 LYS A C 1
ATOM 4427 O O . LYS A 1 563 ? -1.317 -16.015 29.533 1.00 97.62 563 LYS A O 1
ATOM 4432 N N . LEU A 1 564 ? -1.497 -14.393 27.991 1.00 96.75 564 LEU A N 1
ATOM 4433 C CA . LEU A 1 564 ? -2.801 -14.826 27.484 1.00 96.75 564 LEU A CA 1
ATOM 4434 C C . LEU A 1 564 ? -2.731 -16.237 26.889 1.00 96.75 564 LEU A C 1
ATOM 4436 O O . LEU A 1 564 ? -3.537 -17.089 27.251 1.00 96.75 564 LEU A O 1
ATOM 4440 N N . LEU A 1 565 ? -1.751 -16.503 26.025 1.00 96.88 565 LEU A N 1
ATOM 4441 C CA . LEU A 1 565 ? -1.559 -17.825 25.428 1.00 96.88 565 LEU A CA 1
ATOM 4442 C C . LEU A 1 565 ? -1.223 -18.873 26.499 1.00 96.88 565 LEU A C 1
ATOM 4444 O O . LEU A 1 565 ? -1.820 -19.943 26.499 1.00 96.88 565 LEU A O 1
ATOM 4448 N N . ALA A 1 566 ? -0.367 -18.546 27.471 1.00 97.94 566 ALA A N 1
ATOM 4449 C CA . ALA A 1 566 ? -0.018 -19.445 28.573 1.00 97.94 566 ALA A CA 1
ATOM 4450 C C . ALA A 1 566 ? -1.180 -19.748 29.532 1.00 97.94 566 ALA A C 1
ATOM 4452 O O . ALA A 1 566 ? -1.193 -20.802 30.158 1.00 97.94 566 ALA A O 1
ATOM 4453 N N . VAL A 1 567 ? -2.158 -18.851 29.684 1.00 97.62 567 VAL A N 1
ATOM 4454 C CA . VAL A 1 567 ? -3.394 -19.181 30.416 1.00 97.62 567 VAL A CA 1
ATOM 4455 C C . VAL A 1 567 ? -4.325 -20.031 29.553 1.00 97.62 567 VAL A C 1
ATOM 4457 O O . VAL A 1 567 ? -4.995 -20.929 30.061 1.00 97.62 567 VAL A O 1
ATOM 4460 N N . ALA A 1 568 ? -4.370 -19.785 28.243 1.00 96.50 568 ALA A N 1
ATOM 4461 C CA . ALA A 1 568 ? -5.175 -20.578 27.322 1.00 96.50 568 ALA A CA 1
ATOM 4462 C C . ALA A 1 568 ? -4.686 -22.034 27.218 1.00 96.50 568 ALA A C 1
ATOM 4464 O O . ALA A 1 568 ? -5.515 -22.925 27.043 1.00 96.50 568 ALA A O 1
ATOM 4465 N N . THR A 1 569 ? -3.391 -22.303 27.414 1.00 97.06 569 THR A N 1
ATOM 4466 C CA . THR A 1 569 ? -2.861 -23.677 27.483 1.00 97.06 569 THR A CA 1
ATOM 4467 C C . THR A 1 569 ? -3.324 -24.464 28.712 1.00 97.06 569 THR A C 1
ATOM 4469 O O . THR A 1 569 ? -3.233 -25.684 28.711 1.00 97.06 569 THR A O 1
ATOM 4472 N N . GLU A 1 570 ? -3.881 -23.819 29.744 1.00 95.25 570 GLU A N 1
ATOM 4473 C CA . GLU A 1 570 ? -4.458 -24.521 30.904 1.00 95.25 570 GLU A CA 1
ATOM 4474 C C . GLU A 1 570 ? -5.891 -25.034 30.662 1.00 95.25 570 GLU A C 1
ATOM 4476 O O . GLU A 1 570 ? -6.491 -25.684 31.534 1.00 95.25 570 GLU A O 1
ATOM 4481 N N . GLN A 1 571 ? -6.479 -24.721 29.503 1.00 95.44 571 GLN A N 1
ATOM 4482 C CA . GLN A 1 571 ? -7.781 -25.251 29.112 1.00 95.44 571 GLN A CA 1
ATOM 4483 C C . GLN A 1 571 ? -7.716 -26.768 28.929 1.00 95.44 571 GLN A C 1
ATOM 4485 O O . GLN A 1 571 ? -6.696 -27.343 28.556 1.00 95.44 571 GLN A O 1
ATOM 4490 N N . GLU A 1 572 ? -8.832 -27.436 29.209 1.00 94.25 572 GLU A N 1
ATOM 4491 C CA . GLU A 1 572 ? -8.924 -28.874 28.968 1.00 94.25 572 GLU A CA 1
ATOM 4492 C C . GLU A 1 572 ? -8.799 -29.151 27.463 1.00 94.25 572 GLU A C 1
ATOM 4494 O O . GLU A 1 572 ? -9.399 -28.452 26.651 1.00 94.25 572 GLU A O 1
ATOM 4499 N N . GLY A 1 573 ? -7.967 -30.128 27.098 1.00 94.25 573 GLY A N 1
ATOM 4500 C CA . GLY A 1 573 ? -7.698 -30.483 25.705 1.00 94.25 573 GLY A CA 1
ATOM 4501 C C . GLY A 1 573 ? -6.659 -29.612 24.991 1.00 94.25 573 GLY A C 1
ATOM 4502 O O . GLY A 1 573 ? -6.275 -29.968 23.882 1.00 94.25 573 GLY A O 1
ATOM 4503 N N . ALA A 1 574 ? -6.170 -28.515 25.581 1.00 96.69 574 ALA A N 1
ATOM 4504 C CA . ALA A 1 574 ? -5.137 -27.695 24.949 1.00 96.69 574 ALA A CA 1
ATOM 4505 C C . ALA A 1 574 ? -3.824 -28.482 24.780 1.00 96.69 574 ALA A C 1
ATOM 4507 O O . ALA A 1 574 ? -3.291 -29.024 25.747 1.00 96.69 574 ALA A O 1
ATOM 4508 N N . SER A 1 575 ? -3.308 -28.556 23.551 1.00 95.31 575 SER A N 1
ATOM 4509 C CA . SER A 1 575 ? -2.157 -29.410 23.213 1.00 95.31 575 SER A CA 1
ATOM 4510 C C . SER A 1 575 ? -1.002 -28.664 22.548 1.00 95.31 575 SER A C 1
ATOM 4512 O O . SER A 1 575 ? 0.154 -29.068 22.695 1.00 95.31 575 SER A O 1
ATOM 4514 N N . ALA A 1 576 ? -1.280 -27.555 21.861 1.00 96.19 576 ALA A N 1
ATOM 4515 C CA . ALA A 1 576 ? -0.260 -26.770 21.177 1.00 96.19 576 ALA A CA 1
ATOM 4516 C C . ALA A 1 576 ? -0.605 -25.278 21.109 1.00 96.19 576 ALA A C 1
ATOM 4518 O O . ALA A 1 576 ? -1.775 -24.896 21.149 1.00 96.19 576 ALA A O 1
ATOM 4519 N N . VAL A 1 577 ? 0.422 -24.445 20.945 1.00 95.88 577 VAL A N 1
ATOM 4520 C CA . VAL A 1 577 ? 0.304 -23.005 20.683 1.00 95.88 577 VAL A CA 1
ATOM 4521 C C . VAL A 1 577 ? 0.919 -22.702 19.325 1.00 95.88 577 VAL A C 1
ATOM 4523 O O . VAL A 1 577 ? 2.078 -23.020 19.093 1.00 95.88 577 VAL A O 1
ATOM 4526 N N . TYR A 1 578 ? 0.175 -22.070 18.427 1.00 84.62 578 TYR A N 1
ATOM 4527 C CA . TYR A 1 578 ? 0.694 -21.561 17.163 1.00 84.62 578 TYR A CA 1
ATOM 4528 C C . TYR A 1 578 ? 0.929 -20.054 17.266 1.00 84.62 578 TYR A C 1
ATOM 4530 O O . TYR A 1 578 ? -0.007 -19.286 17.484 1.00 84.62 578 TYR A O 1
ATOM 4538 N N . THR A 1 579 ? 2.172 -19.611 17.106 1.00 83.94 579 THR A N 1
ATOM 4539 C CA . THR A 1 579 ? 2.525 -18.184 17.064 1.00 83.94 579 THR A CA 1
ATOM 4540 C C . THR A 1 579 ? 3.821 -17.985 16.284 1.00 83.94 579 THR A C 1
ATOM 4542 O O . THR A 1 579 ? 4.615 -18.913 16.163 1.00 83.94 579 THR A O 1
ATOM 4545 N N . ASN A 1 580 ? 4.032 -16.802 15.697 1.00 73.81 580 ASN A N 1
ATOM 4546 C CA . ASN A 1 580 ? 5.224 -16.479 14.895 1.00 73.81 580 ASN A CA 1
ATOM 4547 C C . ASN A 1 580 ? 5.538 -17.482 13.761 1.00 73.81 580 ASN A C 1
ATOM 4549 O O . ASN A 1 580 ? 6.686 -17.624 13.336 1.00 73.81 580 ASN A O 1
ATOM 4553 N N . GLY A 1 581 ? 4.519 -18.183 13.251 1.00 75.44 581 GLY A N 1
ATOM 4554 C CA . GLY A 1 581 ? 4.686 -19.227 12.238 1.00 75.44 581 GLY A CA 1
ATOM 4555 C C . GLY A 1 581 ? 5.325 -20.518 12.763 1.00 75.44 581 GLY A C 1
ATOM 4556 O O . GLY A 1 581 ? 5.914 -21.255 11.977 1.00 75.44 581 GLY A O 1
ATOM 4557 N N . VAL A 1 582 ? 5.264 -20.772 14.073 1.00 83.56 582 VAL A N 1
ATOM 4558 C CA . VAL A 1 582 ? 5.848 -21.933 14.758 1.00 83.56 582 VAL A CA 1
ATOM 4559 C C . VAL A 1 582 ? 4.794 -22.567 15.663 1.00 83.56 582 VAL A C 1
ATOM 4561 O O . VAL A 1 582 ? 3.968 -21.871 16.257 1.00 83.56 582 VAL A O 1
ATOM 4564 N N . LEU A 1 583 ? 4.817 -23.896 15.767 1.00 90.75 583 LEU A N 1
ATOM 4565 C CA . LEU A 1 583 ? 3.954 -24.651 16.669 1.00 90.75 583 LEU A CA 1
ATOM 4566 C C . LEU A 1 583 ? 4.733 -25.086 17.918 1.00 90.75 583 LEU A C 1
ATOM 4568 O O . LEU A 1 583 ? 5.709 -25.825 17.818 1.00 90.75 583 LEU A O 1
ATOM 4572 N N . TYR A 1 584 ? 4.295 -24.650 19.092 1.00 95.62 584 TYR A N 1
ATOM 4573 C CA . TYR A 1 584 ? 4.908 -24.913 20.393 1.00 95.62 584 TYR A CA 1
ATOM 4574 C C . TYR A 1 584 ? 4.089 -25.921 21.200 1.00 95.62 584 TYR A C 1
ATOM 4576 O O . TYR A 1 584 ? 2.860 -25.925 21.140 1.00 95.62 584 TYR A O 1
ATOM 4584 N N . GLU A 1 585 ? 4.769 -26.737 22.004 1.00 97.38 585 GLU A N 1
ATOM 4585 C CA . GLU A 1 585 ? 4.126 -27.608 22.989 1.00 97.38 585 GLU A CA 1
ATOM 4586 C C . GLU A 1 585 ? 3.469 -26.755 24.088 1.00 97.38 585 GLU A C 1
ATOM 4588 O O . GLU A 1 585 ? 4.117 -25.879 24.666 1.00 97.38 585 GLU A O 1
ATOM 4593 N N . ALA A 1 586 ? 2.189 -27.008 24.383 1.00 96.69 586 ALA A N 1
ATOM 4594 C CA . ALA A 1 586 ? 1.400 -26.192 25.312 1.00 96.69 586 ALA A CA 1
ATOM 4595 C C . ALA A 1 586 ? 2.032 -26.080 26.716 1.00 96.69 586 ALA A C 1
ATOM 4597 O O . ALA A 1 586 ? 2.140 -24.976 27.258 1.00 96.69 586 ALA A O 1
ATOM 4598 N N . ASP A 1 587 ? 2.512 -27.199 27.268 1.00 95.62 587 ASP A N 1
ATOM 4599 C CA . ASP A 1 587 ? 3.161 -27.239 28.584 1.00 95.62 587 ASP A CA 1
ATOM 4600 C C . ASP A 1 587 ? 4.479 -26.450 28.590 1.00 95.62 587 ASP A C 1
ATOM 4602 O O . ASP A 1 587 ? 4.752 -25.701 29.527 1.00 95.62 587 ASP A O 1
ATOM 4606 N N . LYS A 1 588 ? 5.280 -26.550 27.521 1.00 96.12 588 LYS A N 1
ATOM 4607 C CA . LYS A 1 588 ? 6.552 -25.819 27.406 1.00 96.12 588 LYS A CA 1
ATOM 4608 C C . LYS A 1 588 ? 6.354 -24.328 27.218 1.00 96.12 588 LYS A C 1
ATOM 4610 O O . LYS A 1 588 ? 7.070 -23.543 27.834 1.00 96.12 588 LYS A O 1
ATOM 4615 N N . PHE A 1 589 ? 5.356 -23.938 26.431 1.00 97.56 589 PHE A N 1
ATOM 4616 C CA . PHE A 1 589 ? 4.991 -22.535 26.280 1.00 97.56 589 PHE A CA 1
ATOM 4617 C C . PHE A 1 589 ? 4.557 -21.936 27.628 1.00 97.56 589 PHE A C 1
ATOM 4619 O O . PHE A 1 589 ? 4.962 -20.827 27.983 1.00 97.56 589 PHE A O 1
ATOM 4626 N N . HIS A 1 590 ? 3.770 -22.681 28.412 1.00 96.69 590 HIS A N 1
ATOM 4627 C CA . HIS A 1 590 ? 3.383 -22.274 29.761 1.00 96.69 590 HIS A CA 1
ATOM 4628 C C . HIS A 1 590 ? 4.598 -22.138 30.693 1.00 96.69 590 HIS A C 1
ATOM 4630 O O . HIS A 1 590 ? 4.776 -21.082 31.299 1.00 96.69 590 HIS A O 1
ATOM 4636 N N . GLU A 1 591 ? 5.452 -23.167 30.769 1.00 96.44 591 GLU A N 1
ATOM 4637 C CA . GLU A 1 591 ? 6.671 -23.181 31.596 1.00 96.44 591 GLU A CA 1
ATOM 4638 C C . GLU A 1 591 ? 7.596 -21.993 31.291 1.00 96.44 591 GLU A C 1
ATOM 4640 O O . GLU A 1 591 ? 8.050 -21.321 32.212 1.00 96.44 591 GLU A O 1
ATOM 4645 N N . GLU A 1 592 ? 7.840 -21.697 30.014 1.00 95.62 592 GLU A N 1
ATOM 4646 C CA . GLU A 1 592 ? 8.700 -20.582 29.606 1.00 95.62 592 GLU A CA 1
ATOM 4647 C C . GLU A 1 592 ? 8.081 -19.221 29.962 1.00 95.62 592 GLU A C 1
ATOM 4649 O O . GLU A 1 592 ? 8.785 -18.301 30.376 1.00 95.62 592 GLU A O 1
ATOM 4654 N N . THR A 1 593 ? 6.753 -19.085 29.875 1.00 97.56 593 THR A N 1
ATOM 4655 C CA . THR A 1 593 ? 6.057 -17.833 30.226 1.00 97.56 593 THR A CA 1
ATOM 4656 C C . THR A 1 593 ? 6.157 -17.511 31.719 1.00 97.56 593 THR A C 1
ATOM 4658 O O . THR A 1 593 ? 6.148 -16.338 32.099 1.00 97.56 593 THR A O 1
ATOM 4661 N N . GLU A 1 594 ? 6.309 -18.521 32.581 1.00 96.06 594 GLU A N 1
ATOM 4662 C CA . GLU A 1 594 ? 6.467 -18.327 34.028 1.00 96.06 594 GLU A CA 1
ATOM 4663 C C . GLU A 1 594 ? 7.743 -17.549 34.395 1.00 96.06 594 GLU A C 1
ATOM 4665 O O . GLU A 1 594 ? 7.768 -16.919 35.455 1.00 96.06 594 GLU A O 1
ATOM 4670 N N . ASN A 1 595 ? 8.740 -17.470 33.501 1.00 92.06 595 ASN A N 1
ATOM 4671 C CA . ASN A 1 595 ? 9.925 -16.617 33.669 1.00 92.06 595 ASN A CA 1
ATOM 4672 C C . ASN A 1 595 ? 9.561 -15.135 33.904 1.00 92.06 595 ASN A C 1
ATOM 4674 O O . ASN A 1 595 ? 10.274 -14.428 34.620 1.00 92.06 595 ASN A O 1
ATOM 4678 N N . LEU A 1 596 ? 8.402 -14.677 33.406 1.00 94.69 596 LEU A N 1
ATOM 4679 C CA . LEU A 1 596 ? 7.892 -13.320 33.651 1.00 94.69 596 LEU A CA 1
ATOM 4680 C C . LEU A 1 596 ? 7.661 -13.013 35.135 1.00 94.69 596 LEU A C 1
ATOM 4682 O O . LEU A 1 596 ? 7.599 -11.842 35.506 1.00 94.69 596 LEU A O 1
ATOM 4686 N N . ARG A 1 597 ? 7.504 -14.029 35.993 1.00 91.31 597 ARG A N 1
ATOM 4687 C CA . ARG A 1 597 ? 7.363 -13.828 37.445 1.00 91.31 597 ARG A CA 1
ATOM 4688 C C . ARG A 1 597 ? 8.653 -13.355 38.105 1.00 91.31 597 ARG A C 1
ATOM 4690 O O . ARG A 1 597 ? 8.581 -12.718 39.153 1.00 91.31 597 ARG A O 1
ATOM 4697 N N . ASP A 1 598 ? 9.790 -13.661 37.493 1.00 90.75 598 ASP A N 1
ATOM 4698 C CA . ASP A 1 598 ? 11.121 -13.265 37.946 1.00 90.75 598 ASP A CA 1
ATOM 4699 C C . ASP A 1 598 ? 11.653 -12.053 37.150 1.00 90.75 598 ASP A C 1
ATOM 4701 O O . ASP A 1 598 ? 12.862 -11.836 37.091 1.00 90.75 598 ASP A O 1
ATOM 4705 N N . ASP A 1 599 ? 10.755 -11.268 36.535 1.00 86.31 599 ASP A N 1
ATOM 4706 C CA . ASP A 1 599 ? 11.061 -10.119 35.666 1.00 86.31 599 ASP A CA 1
ATOM 4707 C C . ASP A 1 599 ? 11.964 -10.471 34.460 1.00 86.31 599 ASP A C 1
ATOM 4709 O O . ASP A 1 599 ? 12.660 -9.612 33.916 1.00 86.31 599 ASP A O 1
ATOM 4713 N N . MET A 1 600 ? 11.945 -11.735 34.021 1.00 90.88 600 MET A N 1
ATOM 4714 C CA . MET A 1 600 ? 12.691 -12.230 32.860 1.00 90.88 600 MET A CA 1
ATOM 4715 C C . MET A 1 600 ? 11.753 -12.418 31.662 1.00 90.88 600 MET A C 1
ATOM 4717 O O . MET A 1 600 ? 10.673 -12.997 31.797 1.00 90.88 600 MET A O 1
ATOM 4721 N N . LEU A 1 601 ? 12.157 -11.954 30.475 1.00 94.19 601 LEU A N 1
ATOM 4722 C CA . LEU A 1 601 ? 11.358 -12.142 29.261 1.00 94.19 601 LEU A CA 1
ATOM 4723 C C . LEU A 1 601 ? 11.344 -13.622 28.828 1.00 94.19 601 LEU A C 1
ATOM 4725 O O . LEU A 1 601 ? 12.400 -14.260 28.820 1.00 94.19 601 LEU A O 1
ATOM 4729 N N . PRO A 1 602 ? 10.186 -14.172 28.413 1.00 95.69 602 PRO A N 1
ATOM 4730 C CA . PRO A 1 602 ? 10.057 -15.531 27.898 1.00 95.69 602 PRO A CA 1
ATOM 4731 C C . PRO A 1 602 ? 10.508 -15.562 26.435 1.00 95.69 602 PRO A C 1
ATOM 4733 O O . PRO A 1 602 ? 9.705 -15.694 25.507 1.00 95.69 602 PRO A O 1
ATOM 4736 N N . MET A 1 603 ? 11.805 -15.344 26.220 1.00 94.12 603 MET A N 1
ATOM 4737 C CA . MET A 1 603 ? 12.364 -15.058 24.900 1.00 94.12 603 MET A CA 1
ATOM 4738 C C . MET A 1 603 ? 12.085 -16.164 23.886 1.00 94.12 603 MET A C 1
ATOM 4740 O O . MET A 1 603 ? 11.803 -15.846 22.735 1.00 94.12 603 MET A O 1
ATOM 4744 N N . ALA A 1 604 ? 12.079 -17.432 24.306 1.00 91.56 604 ALA A N 1
ATOM 4745 C CA . ALA A 1 604 ? 11.803 -18.556 23.411 1.00 91.56 604 ALA A CA 1
ATOM 4746 C C . ALA A 1 604 ? 10.340 -18.610 22.921 1.00 91.56 604 ALA A C 1
ATOM 4748 O O . ALA A 1 604 ? 10.061 -19.185 21.867 1.00 91.56 604 ALA A O 1
ATOM 4749 N N . ASN A 1 605 ? 9.415 -17.979 23.652 1.00 94.38 605 ASN A N 1
ATOM 4750 C CA . ASN A 1 605 ? 8.017 -17.825 23.241 1.00 94.38 605 ASN A CA 1
ATOM 4751 C C . ASN A 1 605 ? 7.794 -16.573 22.383 1.00 94.38 605 ASN A C 1
ATOM 4753 O O . ASN A 1 605 ? 6.864 -16.531 21.580 1.00 94.38 605 ASN A O 1
ATOM 4757 N N . MET A 1 606 ? 8.609 -15.534 22.585 1.00 93.38 606 MET A N 1
ATOM 4758 C CA . MET A 1 606 ? 8.451 -14.239 21.916 1.00 93.38 606 MET A CA 1
ATOM 4759 C C . MET A 1 606 ? 9.189 -14.169 20.579 1.00 93.38 60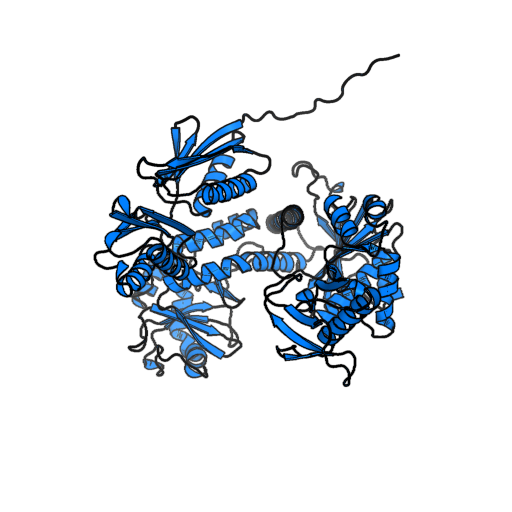6 MET A C 1
ATOM 4761 O O . MET A 1 606 ? 8.686 -13.542 19.650 1.00 93.38 606 MET A O 1
ATOM 4765 N N . ILE A 1 607 ? 10.360 -14.803 20.486 1.00 93.56 607 ILE A N 1
ATOM 4766 C CA . ILE A 1 607 ? 11.268 -14.756 19.339 1.00 93.56 607 ILE A CA 1
ATOM 4767 C C . ILE A 1 607 ? 11.653 -16.184 18.962 1.00 93.56 607 ILE A C 1
ATOM 4769 O O . ILE A 1 607 ? 12.122 -16.955 19.799 1.00 93.56 607 ILE A O 1
ATOM 4773 N N . TRP A 1 608 ? 11.479 -16.531 17.690 1.00 94.00 608 TRP A N 1
ATOM 4774 C CA . TRP A 1 608 ? 11.959 -17.803 17.164 1.00 94.00 608 TRP A CA 1
ATOM 4775 C C . TRP A 1 608 ? 13.398 -17.673 16.664 1.00 94.00 608 TRP A C 1
ATOM 4777 O O . TRP A 1 608 ? 13.808 -16.601 16.218 1.00 94.00 608 TRP A O 1
ATOM 4787 N N . VAL A 1 609 ? 14.158 -18.765 16.728 1.00 94.25 609 VAL A N 1
ATOM 4788 C CA . VAL A 1 609 ? 15.523 -18.841 16.204 1.00 94.25 609 VAL A CA 1
ATOM 4789 C C . VAL A 1 609 ? 15.577 -19.968 15.187 1.00 94.25 609 VAL A C 1
ATOM 4791 O O . VAL A 1 609 ? 15.408 -21.130 15.548 1.00 94.25 609 VAL A O 1
ATOM 4794 N N . ASP A 1 610 ? 15.827 -19.622 13.932 1.00 92.56 610 ASP A N 1
ATOM 4795 C CA . ASP A 1 610 ? 16.143 -20.585 12.885 1.00 92.56 610 ASP A CA 1
ATOM 4796 C C . ASP A 1 610 ? 17.653 -20.885 12.919 1.00 92.56 610 ASP A C 1
ATOM 4798 O O . ASP A 1 610 ? 18.468 -20.017 13.252 1.00 92.56 610 ASP A O 1
ATOM 4802 N N . MET A 1 611 ? 18.027 -22.135 12.631 1.00 91.94 611 MET A N 1
ATOM 4803 C CA . MET A 1 611 ? 19.403 -22.626 12.735 1.00 91.94 611 MET A CA 1
ATOM 4804 C C . MET A 1 611 ? 19.783 -23.440 11.501 1.00 91.94 611 MET A C 1
ATOM 4806 O O . MET A 1 611 ? 19.142 -24.445 11.196 1.00 91.94 611 MET A O 1
ATOM 4810 N N . ASP A 1 612 ? 20.885 -23.048 10.868 1.00 92.06 612 ASP A N 1
ATOM 4811 C CA . ASP A 1 612 ? 21.478 -23.717 9.718 1.00 92.06 612 ASP A CA 1
ATOM 4812 C C . ASP A 1 612 ? 22.847 -24.299 10.092 1.00 92.06 612 ASP A C 1
ATOM 4814 O O . ASP A 1 612 ? 23.716 -23.609 10.628 1.00 92.06 612 ASP A O 1
ATOM 4818 N N . PHE A 1 613 ? 23.050 -25.587 9.803 1.00 91.69 613 PHE A N 1
ATOM 4819 C CA . PHE A 1 613 ? 24.339 -26.259 9.983 1.00 91.69 613 PHE A CA 1
ATOM 4820 C C . PHE A 1 613 ? 25.164 -26.152 8.702 1.00 91.69 613 PHE A C 1
ATOM 4822 O O . PHE A 1 613 ? 24.729 -26.602 7.640 1.00 91.69 613 PHE A O 1
ATOM 4829 N N . GLU A 1 614 ? 26.365 -25.590 8.804 1.00 90.56 614 GLU A N 1
ATOM 4830 C CA . GLU A 1 614 ? 27.223 -25.316 7.656 1.00 90.56 614 GLU A CA 1
ATOM 4831 C C . GLU A 1 614 ? 28.167 -26.483 7.331 1.00 90.56 614 GLU A C 1
ATOM 4833 O O . GLU A 1 614 ? 28.491 -27.324 8.175 1.00 90.56 614 GLU A O 1
ATOM 4838 N N . GLU A 1 615 ? 28.637 -26.545 6.079 1.00 89.12 615 GLU A N 1
ATOM 4839 C CA . GLU A 1 615 ? 29.527 -27.623 5.615 1.00 89.12 615 GLU A CA 1
ATOM 4840 C C . GLU A 1 615 ? 30.886 -27.641 6.337 1.00 89.12 615 GLU A C 1
ATOM 4842 O O . GLU A 1 615 ? 31.528 -28.692 6.417 1.00 89.12 615 GLU A O 1
ATOM 4847 N N . ASP A 1 616 ? 31.329 -26.498 6.864 1.00 88.69 616 ASP A N 1
ATOM 4848 C CA . ASP A 1 616 ? 32.588 -26.348 7.599 1.00 88.69 616 ASP A CA 1
ATOM 4849 C C . ASP A 1 616 ? 32.484 -26.729 9.089 1.00 88.69 616 ASP A C 1
ATOM 4851 O O . ASP A 1 616 ? 33.488 -26.739 9.804 1.00 88.69 616 ASP A O 1
ATOM 4855 N N . GLY A 1 617 ? 31.293 -27.129 9.549 1.00 88.62 617 GLY A N 1
ATOM 4856 C CA . GLY A 1 617 ? 31.031 -27.525 10.930 1.00 88.62 617 GLY A CA 1
ATOM 4857 C C . GLY A 1 617 ? 30.678 -26.369 11.866 1.00 88.62 617 GLY A C 1
ATOM 4858 O O . GLY A 1 617 ? 30.515 -26.613 13.064 1.00 88.62 617 GLY A O 1
ATOM 4859 N N . THR A 1 618 ? 30.552 -25.144 11.350 1.00 94.62 618 THR A N 1
ATOM 4860 C CA . THR A 1 618 ? 29.950 -24.016 12.070 1.00 94.62 618 THR A CA 1
ATOM 4861 C C . THR A 1 618 ? 28.421 -24.027 11.948 1.00 94.62 618 THR A C 1
ATOM 4863 O O . THR A 1 618 ? 27.833 -24.858 11.247 1.00 94.62 618 THR A O 1
ATOM 4866 N N . ILE A 1 619 ? 27.760 -23.136 12.685 1.00 95.06 619 ILE A N 1
ATOM 4867 C CA . ILE A 1 619 ? 26.311 -22.935 12.619 1.00 95.06 619 ILE A CA 1
ATOM 4868 C C . ILE A 1 619 ? 25.986 -21.463 12.382 1.00 95.06 619 ILE A C 1
ATOM 4870 O O . ILE A 1 619 ? 26.587 -20.580 12.998 1.00 95.06 619 ILE A O 1
ATOM 4874 N N . SER A 1 620 ? 24.989 -21.206 11.546 1.00 96.12 620 SER A N 1
ATOM 4875 C CA . SER A 1 620 ? 24.379 -19.888 11.409 1.00 96.12 620 SER A CA 1
ATOM 4876 C C . SER A 1 620 ? 23.018 -19.876 12.096 1.00 96.12 620 SER A C 1
ATOM 4878 O O . SER A 1 620 ? 22.252 -20.832 11.999 1.00 96.12 620 SER A O 1
ATOM 4880 N N . LEU A 1 621 ? 22.730 -18.815 12.847 1.00 95.88 621 LEU A N 1
ATOM 4881 C CA . LEU A 1 621 ? 21.459 -18.632 13.546 1.00 95.88 621 LEU A CA 1
ATOM 4882 C C . LEU A 1 621 ? 20.848 -17.307 13.126 1.00 95.88 621 LEU A C 1
ATOM 4884 O O . LEU A 1 621 ? 21.564 -16.313 13.026 1.00 95.88 621 LEU A O 1
ATOM 4888 N N . SER A 1 622 ? 19.533 -17.271 12.963 1.00 95.62 622 SER A N 1
ATOM 4889 C CA . SER A 1 622 ? 18.800 -16.034 12.701 1.00 95.62 622 SER A CA 1
ATOM 4890 C C . SER A 1 622 ? 17.539 -15.962 13.546 1.00 95.62 622 SER A C 1
ATOM 4892 O O . SER A 1 622 ? 16.867 -16.968 13.769 1.00 95.62 622 SER A O 1
ATOM 4894 N N . THR A 1 623 ? 17.226 -14.776 14.064 1.00 94.75 623 THR A N 1
ATOM 4895 C CA . THR A 1 623 ? 15.966 -14.561 14.777 1.00 94.75 623 THR A CA 1
ATOM 4896 C C . THR A 1 623 ? 14.825 -14.271 13.805 1.00 94.75 623 THR A C 1
ATOM 4898 O O . THR A 1 623 ? 15.031 -13.669 12.752 1.00 94.75 623 THR A O 1
ATOM 4901 N N . SER A 1 624 ? 13.608 -14.621 14.211 1.00 89.06 624 SER A N 1
ATOM 4902 C CA . SER A 1 624 ? 12.349 -14.247 13.565 1.00 89.06 624 SER A CA 1
ATOM 4903 C C . SER A 1 624 ? 11.372 -13.761 14.641 1.00 89.06 624 SER A C 1
ATOM 4905 O O . SER A 1 624 ? 11.218 -14.413 15.678 1.00 89.06 624 SER A O 1
ATOM 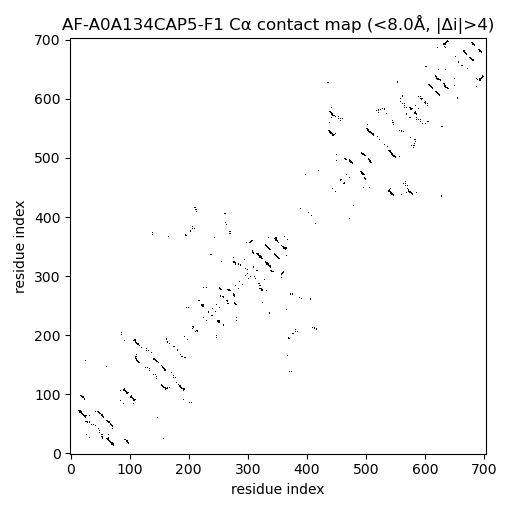4907 N N . GLY A 1 625 ? 10.729 -12.610 14.426 1.00 84.44 625 GLY A N 1
ATOM 4908 C CA . GLY A 1 625 ? 9.788 -12.000 15.373 1.00 84.44 625 GLY A CA 1
ATOM 4909 C C . GLY A 1 625 ? 10.287 -10.715 16.043 1.00 84.44 625 GLY A C 1
ATOM 4910 O O . GLY A 1 625 ? 9.487 -10.029 16.679 1.00 84.44 625 GLY A O 1
ATOM 4911 N N . MET A 1 626 ? 11.561 -10.324 15.882 1.00 90.12 626 MET A N 1
ATOM 4912 C CA . MET A 1 626 ? 12.076 -9.056 16.443 1.00 90.12 626 MET A CA 1
ATOM 4913 C C . MET A 1 626 ? 11.379 -7.838 15.825 1.00 90.12 626 MET A C 1
ATOM 4915 O O . MET A 1 626 ? 11.215 -6.799 16.473 1.00 90.12 626 MET A O 1
ATOM 4919 N N . GLU A 1 627 ? 10.905 -7.982 14.589 1.00 85.81 627 GLU A N 1
ATOM 4920 C CA . GLU A 1 627 ? 10.172 -6.957 13.859 1.00 85.81 627 GLU A CA 1
ATOM 4921 C C . GLU A 1 627 ? 8.859 -6.543 14.545 1.00 85.81 627 GLU A C 1
ATOM 4923 O O . GLU A 1 627 ? 8.459 -5.383 14.423 1.00 85.81 627 GLU A O 1
ATOM 4928 N N . LEU A 1 628 ? 8.233 -7.437 15.328 1.00 81.31 628 LEU A N 1
ATOM 4929 C CA . LEU A 1 628 ? 7.047 -7.125 16.143 1.00 81.31 628 LEU A CA 1
ATOM 4930 C C . LEU A 1 628 ? 7.338 -6.029 17.172 1.00 81.31 628 LEU A C 1
ATOM 4932 O O . LEU A 1 628 ? 6.466 -5.236 17.521 1.00 81.31 628 LEU A O 1
ATOM 4936 N N . PHE A 1 629 ? 8.590 -5.945 17.616 1.00 87.38 629 PHE A N 1
ATOM 4937 C CA . PHE A 1 629 ? 9.062 -4.992 18.612 1.00 87.38 629 PHE A CA 1
ATOM 4938 C C . PHE A 1 629 ? 9.704 -3.746 17.986 1.00 87.38 629 PHE A C 1
ATOM 4940 O O . PHE A 1 629 ? 10.312 -2.937 18.689 1.00 87.38 629 PHE A O 1
ATOM 4947 N N . ASN A 1 630 ? 9.555 -3.565 16.667 1.00 87.31 630 ASN A N 1
ATOM 4948 C CA . ASN A 1 630 ? 10.233 -2.544 15.863 1.00 87.31 630 ASN A CA 1
ATOM 4949 C C . ASN A 1 630 ? 11.771 -2.614 15.962 1.00 87.31 630 ASN A C 1
ATOM 4951 O O . ASN A 1 630 ? 12.441 -1.581 15.915 1.00 87.31 630 ASN A O 1
ATOM 4955 N N . GLN A 1 631 ? 12.326 -3.820 16.103 1.00 90.50 631 GLN A N 1
ATOM 4956 C CA . GLN A 1 631 ? 13.767 -4.069 16.121 1.00 90.50 631 GLN A CA 1
ATOM 4957 C C . GLN A 1 631 ? 14.191 -4.903 14.909 1.00 90.50 631 GLN A C 1
ATOM 4959 O O . GLN A 1 631 ? 13.381 -5.602 14.301 1.00 90.50 631 GLN A O 1
ATOM 4964 N N . LEU A 1 632 ? 15.469 -4.810 14.541 1.00 92.75 632 LEU A N 1
ATOM 4965 C CA . LEU A 1 632 ? 16.050 -5.653 13.496 1.00 92.75 632 LEU A CA 1
ATOM 4966 C C . LEU A 1 632 ? 16.254 -7.080 14.021 1.00 92.75 632 LEU A C 1
ATOM 4968 O O . LEU A 1 632 ? 16.601 -7.270 15.188 1.00 92.75 632 LEU A O 1
ATOM 4972 N N . ASN A 1 633 ? 16.090 -8.072 13.143 1.00 94.06 633 ASN A N 1
ATOM 4973 C CA . ASN A 1 633 ? 16.466 -9.450 13.451 1.00 94.06 633 ASN A CA 1
ATOM 4974 C C . ASN A 1 633 ? 17.989 -9.574 13.617 1.00 94.06 633 ASN A C 1
ATOM 4976 O O . ASN A 1 633 ? 18.754 -8.857 12.968 1.00 94.06 633 ASN A O 1
ATOM 4980 N N . VAL A 1 634 ? 18.415 -10.471 14.505 1.00 94.75 634 VAL A N 1
ATOM 4981 C CA . VAL A 1 634 ? 19.820 -10.749 14.822 1.00 94.75 634 VAL A CA 1
ATOM 4982 C C . VAL A 1 634 ? 20.261 -12.006 14.085 1.00 94.75 634 VAL A C 1
ATOM 4984 O O . VAL A 1 634 ? 19.518 -12.983 14.029 1.00 94.75 634 VAL A O 1
ATOM 4987 N N . GLU A 1 635 ? 21.480 -11.994 13.558 1.00 96.88 635 GLU A N 1
ATOM 4988 C CA . GLU A 1 635 ? 22.102 -13.134 12.897 1.00 96.88 635 GLU A CA 1
ATOM 4989 C C . GLU A 1 635 ? 23.487 -13.409 13.478 1.00 96.88 635 GLU A C 1
ATOM 4991 O O . GLU A 1 635 ? 24.322 -12.508 13.580 1.00 96.88 635 GLU A O 1
ATOM 4996 N N . PHE A 1 636 ? 23.754 -14.664 13.823 1.00 96.00 636 PHE A N 1
ATOM 4997 C CA . PHE A 1 636 ? 25.103 -15.157 14.079 1.00 96.00 636 PHE A CA 1
ATOM 4998 C C . PHE A 1 636 ? 25.542 -15.956 12.867 1.00 96.00 636 PHE A C 1
ATOM 5000 O O . PHE A 1 636 ? 24.892 -16.938 12.533 1.00 96.00 636 PHE A O 1
ATOM 5007 N N . LEU A 1 637 ? 26.631 -15.535 12.229 1.00 95.25 637 LEU A N 1
ATOM 5008 C CA . LEU A 1 637 ? 27.132 -16.132 10.996 1.00 95.25 637 LEU A CA 1
ATOM 5009 C C . LEU A 1 637 ? 28.446 -16.863 11.264 1.00 95.25 637 LEU A C 1
ATOM 5011 O O . LEU A 1 637 ? 29.339 -16.301 11.911 1.00 95.25 637 LEU A O 1
ATOM 5015 N N . HIS A 1 638 ? 28.558 -18.096 10.764 1.00 94.69 638 HIS A N 1
ATOM 5016 C CA . HIS A 1 638 ? 29.715 -18.979 10.951 1.00 94.69 638 HIS A CA 1
ATOM 5017 C C . HIS A 1 638 ? 30.066 -19.241 12.429 1.00 94.69 638 HIS A C 1
ATOM 5019 O O . HIS A 1 638 ? 31.233 -19.329 12.814 1.00 94.69 638 HIS A O 1
ATOM 5025 N N . CYS A 1 639 ? 29.068 -19.338 13.313 1.00 93.50 639 CYS A N 1
ATOM 5026 C CA . CYS A 1 639 ? 29.294 -19.477 14.748 1.00 93.50 639 CYS A CA 1
ATOM 5027 C C . CYS A 1 639 ? 29.969 -20.827 15.075 1.00 93.50 639 CYS A C 1
ATOM 5029 O O . CYS A 1 639 ? 29.388 -21.882 14.819 1.00 93.50 639 CYS A O 1
ATOM 5031 N N . PRO A 1 640 ? 31.162 -20.846 15.704 1.00 93.00 640 PRO A N 1
ATOM 5032 C CA . PRO A 1 640 ? 31.881 -22.082 16.025 1.00 93.00 640 PRO A CA 1
ATOM 5033 C C . PRO A 1 640 ? 31.433 -22.690 17.364 1.00 93.00 640 PRO A C 1
ATOM 5035 O O . PRO A 1 640 ? 32.139 -23.506 17.962 1.00 93.00 640 PRO A O 1
ATOM 5038 N N . TRP A 1 641 ? 30.331 -22.202 17.931 1.00 93.19 641 TRP A N 1
ATOM 5039 C CA . TRP A 1 641 ? 29.849 -22.636 19.235 1.00 93.19 641 TRP A CA 1
ATOM 5040 C C . TRP A 1 641 ? 28.964 -23.872 19.113 1.00 93.19 641 TRP A C 1
ATOM 5042 O O . TRP A 1 641 ? 28.401 -24.164 18.065 1.00 93.19 641 TRP A O 1
ATOM 5052 N N . ASP A 1 642 ? 28.822 -24.585 20.228 1.00 93.06 642 ASP A N 1
ATOM 5053 C CA . ASP A 1 642 ? 27.802 -25.621 20.351 1.00 93.06 642 ASP A CA 1
ATOM 5054 C C . ASP A 1 642 ? 26.394 -25.024 20.103 1.00 93.06 642 ASP A C 1
ATOM 5056 O O . ASP A 1 642 ? 26.129 -23.920 20.602 1.00 93.06 642 ASP A O 1
ATOM 5060 N N . PRO A 1 643 ? 25.497 -25.725 19.378 1.00 91.88 643 PRO A N 1
ATOM 5061 C CA . PRO A 1 643 ? 24.143 -25.260 19.071 1.00 91.88 643 PRO A CA 1
ATOM 5062 C C . PRO A 1 643 ? 23.354 -24.722 20.261 1.00 91.88 643 PRO A C 1
ATOM 5064 O O . PRO A 1 643 ? 22.774 -23.641 20.169 1.00 91.88 643 PRO A O 1
ATOM 5067 N N . GLU A 1 644 ? 23.369 -25.419 21.398 1.00 89.88 644 GLU A N 1
ATOM 5068 C CA . GLU A 1 644 ? 22.630 -25.001 22.592 1.00 89.88 644 GLU A CA 1
ATOM 5069 C C . GLU A 1 644 ? 23.216 -23.704 23.160 1.00 89.88 644 GLU A C 1
ATOM 5071 O O . GLU A 1 644 ? 22.491 -22.789 23.564 1.00 89.88 644 GLU A O 1
ATOM 5076 N N . LYS A 1 645 ? 24.548 -23.585 23.156 1.00 90.38 645 LYS A N 1
ATOM 5077 C CA . LYS A 1 645 ? 25.227 -22.363 23.593 1.00 90.38 645 LYS A CA 1
ATOM 5078 C C . LYS A 1 645 ? 24.884 -21.188 22.676 1.00 90.38 645 LYS A C 1
ATOM 5080 O O . LYS A 1 645 ? 24.595 -20.106 23.184 1.00 90.38 645 LYS A O 1
ATOM 5085 N N . ALA A 1 646 ? 24.943 -21.376 21.359 1.00 93.12 646 ALA A N 1
ATOM 5086 C CA . ALA A 1 646 ? 24.670 -20.317 20.392 1.00 93.12 646 ALA A CA 1
ATOM 5087 C C . ALA A 1 646 ? 23.210 -19.859 20.445 1.00 93.12 646 ALA A C 1
ATOM 5089 O O . ALA A 1 646 ? 22.958 -18.657 20.516 1.00 93.12 646 ALA A O 1
ATOM 5090 N N . TRP A 1 647 ? 22.275 -20.808 20.528 1.00 93.69 647 TRP A N 1
ATOM 5091 C CA . TRP A 1 647 ? 20.843 -20.549 20.660 1.00 93.69 647 TRP A CA 1
ATOM 5092 C C . TRP A 1 647 ? 20.517 -19.742 21.927 1.00 93.69 647 TRP A C 1
ATOM 5094 O O . TRP A 1 647 ? 19.866 -18.701 21.865 1.00 93.69 647 TRP A O 1
ATOM 5104 N N . ASN A 1 648 ? 21.068 -20.134 23.079 1.00 89.75 648 ASN A N 1
ATOM 5105 C CA . ASN A 1 648 ? 20.886 -19.375 24.321 1.00 89.75 648 ASN A CA 1
ATOM 5106 C C . ASN A 1 648 ? 21.505 -17.970 24.247 1.00 89.75 648 ASN A C 1
ATOM 5108 O O . ASN A 1 648 ? 21.012 -17.018 24.861 1.00 89.75 648 ASN A O 1
ATOM 5112 N N . TYR A 1 649 ? 22.627 -17.830 23.540 1.00 90.69 649 TYR A N 1
ATOM 5113 C CA . TYR A 1 649 ? 23.340 -16.563 23.458 1.00 90.69 649 TYR A CA 1
ATOM 5114 C C . TYR A 1 649 ? 22.649 -15.574 22.512 1.00 90.69 649 TYR A C 1
ATOM 5116 O O . TYR A 1 649 ? 22.514 -14.409 22.881 1.00 90.69 649 TYR A O 1
ATOM 5124 N N . ILE A 1 650 ? 22.160 -16.009 21.345 1.00 93.81 650 ILE A N 1
ATOM 5125 C CA . ILE A 1 650 ? 21.436 -15.123 20.420 1.00 93.81 650 ILE A CA 1
ATOM 5126 C C . ILE A 1 650 ? 20.136 -14.601 21.045 1.00 93.81 650 ILE A C 1
ATOM 5128 O O . ILE A 1 650 ? 19.857 -13.408 20.944 1.00 93.81 650 ILE A O 1
ATOM 5132 N N . LEU A 1 651 ? 19.413 -15.434 21.806 1.00 93.38 651 LEU A N 1
ATOM 5133 C CA . LEU A 1 651 ? 18.250 -14.983 22.579 1.00 93.38 651 LEU A CA 1
ATOM 5134 C C . LEU A 1 651 ? 18.623 -13.969 23.666 1.00 93.38 651 LEU A C 1
ATOM 5136 O O . LEU A 1 651 ? 17.883 -13.019 23.887 1.00 93.38 651 LEU A O 1
ATOM 5140 N N . SER A 1 652 ? 19.788 -14.119 24.306 1.00 89.12 652 SER A N 1
ATOM 5141 C CA . SER A 1 652 ? 20.277 -13.128 25.279 1.00 89.12 652 SER A CA 1
ATOM 5142 C C . SER A 1 652 ? 20.625 -11.787 24.615 1.00 89.12 652 SER A C 1
ATOM 5144 O O . SER A 1 652 ? 20.450 -10.732 25.220 1.00 89.12 652 SER A O 1
ATOM 5146 N N . VAL A 1 653 ? 21.128 -11.805 23.374 1.00 90.31 653 VAL A N 1
ATOM 5147 C CA . VAL A 1 653 ? 21.372 -10.579 22.593 1.00 90.31 653 VAL A CA 1
ATOM 5148 C C . VAL A 1 653 ? 20.050 -9.930 22.186 1.00 90.31 653 VAL A C 1
ATOM 5150 O O . VAL A 1 653 ? 19.903 -8.720 22.334 1.00 90.31 653 VAL A O 1
ATOM 5153 N N . ALA A 1 654 ? 19.076 -10.721 21.733 1.00 92.19 654 ALA A N 1
ATOM 5154 C CA . ALA A 1 654 ? 17.732 -10.238 21.435 1.00 92.19 654 ALA A CA 1
ATOM 5155 C C . ALA A 1 654 ? 17.071 -9.602 22.673 1.00 92.19 654 ALA A C 1
ATOM 5157 O O . ALA A 1 654 ? 16.600 -8.471 22.589 1.00 92.19 654 ALA A O 1
ATOM 5158 N N . ASP A 1 655 ? 17.128 -10.262 23.833 1.00 92.00 655 ASP A N 1
ATOM 5159 C CA . ASP A 1 655 ? 16.647 -9.736 25.121 1.00 92.00 655 ASP A CA 1
ATOM 5160 C C . ASP A 1 655 ? 17.284 -8.382 25.462 1.00 92.00 655 ASP A C 1
ATOM 5162 O O . ASP A 1 655 ? 16.589 -7.409 25.764 1.00 92.00 655 ASP A O 1
ATOM 5166 N N . TYR A 1 656 ? 18.609 -8.274 25.325 1.00 88.00 656 TYR A N 1
ATOM 5167 C CA . TYR A 1 656 ? 19.318 -7.011 25.527 1.00 88.00 656 TYR A CA 1
ATOM 5168 C C . TYR A 1 656 ? 18.818 -5.906 24.586 1.00 88.00 656 TYR A C 1
ATOM 5170 O O . TYR A 1 656 ? 18.608 -4.769 25.012 1.00 88.00 656 TYR A O 1
ATOM 5178 N N . ILE A 1 657 ? 18.606 -6.216 23.307 1.00 89.69 657 ILE A N 1
ATOM 5179 C CA . ILE A 1 657 ? 18.111 -5.246 22.323 1.00 89.69 657 ILE A CA 1
ATOM 5180 C C . ILE A 1 657 ? 16.697 -4.782 22.692 1.00 89.69 657 ILE A C 1
ATOM 5182 O O . ILE A 1 657 ? 16.431 -3.580 22.678 1.00 89.69 657 ILE A O 1
ATOM 5186 N N . LEU A 1 658 ? 15.816 -5.704 23.090 1.00 90.25 658 LEU A N 1
ATOM 5187 C CA . LEU A 1 658 ? 14.442 -5.386 23.486 1.00 90.25 658 LEU A CA 1
ATOM 5188 C C . LEU A 1 658 ? 14.372 -4.540 24.766 1.00 90.25 658 LEU A C 1
ATOM 5190 O O . LEU A 1 658 ? 13.514 -3.664 24.878 1.00 90.25 658 LEU A O 1
ATOM 5194 N N . THR A 1 659 ? 15.271 -4.770 25.726 1.00 88.38 659 THR A N 1
ATOM 5195 C CA . THR A 1 659 ? 15.199 -4.156 27.065 1.00 88.38 659 THR A CA 1
ATOM 5196 C C . THR A 1 659 ? 16.094 -2.930 27.250 1.00 88.38 659 THR A C 1
ATOM 5198 O O . THR A 1 659 ? 15.807 -2.080 28.095 1.00 88.38 659 THR A O 1
ATOM 5201 N N . SER A 1 660 ? 17.168 -2.781 26.468 1.00 83.44 660 SER A N 1
ATOM 5202 C CA . SER A 1 660 ? 18.157 -1.708 26.671 1.00 83.44 660 SER A CA 1
ATOM 5203 C C . SER A 1 660 ? 17.633 -0.301 26.360 1.00 83.44 660 SER A C 1
ATOM 5205 O O . SER A 1 660 ? 18.222 0.686 26.814 1.00 83.44 660 SER A O 1
ATOM 5207 N N . GLY A 1 661 ? 16.562 -0.192 25.563 1.00 76.75 661 GLY A N 1
ATOM 5208 C CA . GLY A 1 661 ? 16.022 1.080 25.073 1.00 76.75 661 GLY A CA 1
ATOM 5209 C C . GLY A 1 661 ? 16.973 1.838 24.137 1.00 76.75 661 GLY A C 1
ATOM 5210 O O . GLY A 1 661 ? 16.762 3.025 23.878 1.00 76.75 661 GLY A O 1
ATOM 5211 N N . LYS A 1 662 ? 18.036 1.182 23.657 1.00 78.25 662 LYS A N 1
ATOM 5212 C CA . LYS A 1 662 ? 19.011 1.742 22.720 1.00 78.25 662 LYS A CA 1
ATOM 5213 C C . LYS A 1 662 ? 18.797 1.142 21.342 1.00 78.25 662 LYS A C 1
ATOM 5215 O O . LYS A 1 662 ? 18.615 -0.062 21.205 1.00 78.25 662 LYS A O 1
ATOM 5220 N N . GLN A 1 663 ? 18.867 1.988 20.324 1.00 81.75 663 GLN A N 1
ATOM 5221 C CA . GLN A 1 663 ? 18.965 1.523 18.951 1.00 81.75 663 GLN A CA 1
ATOM 5222 C C . GLN A 1 663 ? 20.411 1.090 18.695 1.00 81.75 663 GLN A C 1
ATOM 5224 O O . GLN A 1 663 ? 21.325 1.869 18.951 1.00 81.75 663 GLN A O 1
ATOM 5229 N N . VAL A 1 664 ? 20.599 -0.148 18.241 1.00 86.38 664 VAL A N 1
ATOM 5230 C CA . VAL A 1 664 ? 21.912 -0.682 17.857 1.00 86.38 664 VAL A CA 1
ATOM 5231 C C . VAL A 1 664 ? 22.315 -0.093 16.504 1.00 86.38 664 VAL A C 1
ATOM 5233 O O . VAL A 1 664 ? 21.519 -0.122 15.563 1.00 86.38 664 VAL A O 1
ATOM 5236 N N . GLU A 1 665 ? 23.530 0.442 16.411 1.00 89.31 665 GLU A N 1
ATOM 5237 C CA . GLU A 1 665 ? 24.123 0.996 15.191 1.00 89.31 665 GLU A CA 1
ATOM 5238 C C . GLU A 1 665 ? 25.223 0.077 14.620 1.00 89.31 665 GLU A C 1
ATOM 5240 O O . GLU A 1 665 ? 25.744 -0.815 15.288 1.00 89.31 665 GLU A O 1
ATOM 5245 N N . ASP A 1 666 ? 25.581 0.276 13.349 1.00 92.12 666 ASP A N 1
ATOM 5246 C CA . ASP A 1 666 ? 26.665 -0.476 12.706 1.00 92.12 666 ASP A CA 1
ATOM 5247 C C . ASP A 1 666 ? 28.011 -0.209 13.400 1.00 92.12 666 ASP A C 1
ATOM 5249 O O . ASP A 1 666 ? 28.406 0.943 13.597 1.00 92.12 666 ASP A O 1
ATOM 5253 N N . GLY A 1 667 ? 28.726 -1.278 13.757 1.00 89.19 667 GLY A N 1
ATOM 5254 C CA . GLY A 1 667 ? 29.983 -1.210 14.499 1.00 89.19 667 GLY A CA 1
ATOM 5255 C C . GLY A 1 667 ? 29.827 -1.090 16.017 1.00 89.19 667 GLY A C 1
ATOM 5256 O O . GLY A 1 667 ? 30.847 -1.050 16.713 1.00 89.19 667 GLY A O 1
ATOM 5257 N N . ASP A 1 668 ? 28.598 -1.058 16.543 1.00 88.44 668 ASP A N 1
ATOM 5258 C CA . ASP A 1 668 ? 28.363 -1.167 17.982 1.00 88.44 668 ASP A CA 1
ATOM 5259 C C . ASP A 1 668 ? 28.842 -2.514 18.523 1.00 88.44 668 ASP A C 1
ATOM 5261 O O . ASP A 1 668 ? 29.067 -3.481 17.790 1.00 88.44 668 ASP A O 1
ATOM 5265 N N . SER A 1 669 ? 28.981 -2.584 19.846 1.00 84.56 669 SER A N 1
ATOM 5266 C CA . SER A 1 669 ? 29.254 -3.842 20.512 1.00 84.56 669 SER A CA 1
ATOM 5267 C C . SER A 1 669 ? 28.111 -4.285 21.411 1.00 84.56 669 SER A C 1
ATOM 5269 O O . SER A 1 669 ? 27.675 -3.544 22.294 1.00 84.56 669 SER A O 1
ATOM 5271 N N . VAL A 1 670 ? 27.653 -5.516 21.189 1.00 79.69 670 VAL A N 1
ATOM 5272 C CA . VAL A 1 670 ? 26.626 -6.189 21.986 1.00 79.69 670 VAL A CA 1
ATOM 5273 C C . VAL A 1 670 ? 27.246 -7.338 22.773 1.00 79.69 670 VAL A C 1
ATOM 5275 O O . VAL A 1 670 ? 28.141 -8.036 22.298 1.00 79.69 670 VAL A O 1
ATOM 5278 N N . GLY A 1 671 ? 26.772 -7.549 23.993 1.00 65.44 671 GLY A N 1
ATOM 5279 C CA . GLY A 1 671 ? 27.235 -8.636 24.845 1.00 65.44 671 GLY A CA 1
ATOM 5280 C C . GLY A 1 671 ? 26.411 -8.729 26.118 1.00 65.44 671 GLY A C 1
ATOM 5281 O O . GLY A 1 671 ? 25.739 -7.775 26.508 1.00 65.44 671 GLY A O 1
ATOM 5282 N N . ARG A 1 672 ? 26.454 -9.891 26.778 1.00 57.97 672 ARG A N 1
ATOM 5283 C CA . ARG A 1 672 ? 25.670 -10.145 28.003 1.00 57.97 672 ARG A CA 1
ATOM 5284 C C . ARG A 1 672 ? 26.186 -9.351 29.204 1.00 57.97 672 ARG A C 1
ATOM 5286 O O . ARG A 1 672 ? 25.481 -9.201 30.198 1.00 57.97 672 ARG A O 1
ATOM 5293 N N . THR A 1 673 ? 27.434 -8.891 29.139 1.00 59.50 673 THR A N 1
ATOM 5294 C CA . THR A 1 673 ? 28.118 -8.137 30.194 1.00 59.50 673 THR A CA 1
ATOM 5295 C C . THR A 1 673 ? 28.936 -7.004 29.578 1.00 59.50 673 THR A C 1
ATOM 5297 O O . THR A 1 673 ? 29.246 -7.051 28.392 1.00 59.50 673 THR A O 1
ATOM 5300 N N . GLU A 1 674 ? 29.343 -6.012 30.377 1.00 58.03 674 GLU A N 1
ATOM 5301 C CA . GLU A 1 674 ? 30.232 -4.926 29.914 1.00 58.03 674 GLU A CA 1
ATOM 5302 C C . GLU A 1 674 ? 31.596 -5.429 29.396 1.00 58.03 674 GLU A C 1
ATOM 5304 O O . GLU A 1 674 ? 32.291 -4.702 28.691 1.00 58.03 674 GLU A O 1
ATOM 5309 N N . GLU A 1 675 ? 31.992 -6.658 29.746 1.00 56.97 675 GLU A N 1
ATOM 5310 C CA . GLU A 1 675 ? 33.259 -7.271 29.327 1.00 56.97 675 GLU A CA 1
ATOM 5311 C C . GLU A 1 675 ? 33.1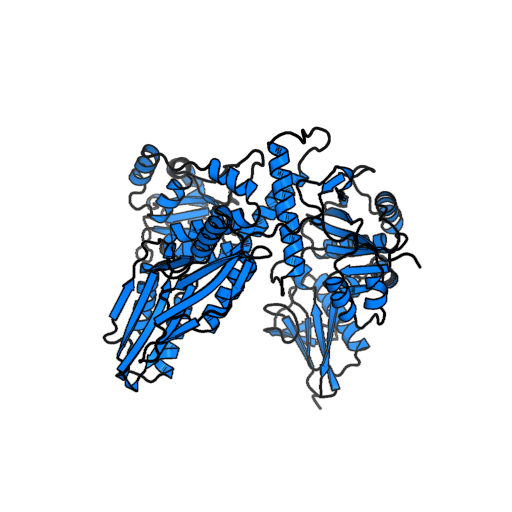27 -8.098 28.037 1.00 56.97 675 GLU A C 1
ATOM 5313 O O . GLU A 1 675 ? 34.116 -8.297 27.331 1.00 56.97 675 GLU A O 1
ATOM 5318 N N . GLU A 1 676 ? 31.921 -8.569 27.709 1.00 65.00 676 GLU A N 1
ATOM 5319 C CA . GLU A 1 676 ? 31.652 -9.279 26.460 1.00 65.00 676 GLU A CA 1
ATOM 5320 C C . GLU A 1 676 ? 31.331 -8.268 25.360 1.00 65.00 676 GLU A C 1
ATOM 5322 O O . GLU A 1 676 ? 30.425 -7.449 25.498 1.00 65.00 676 GLU A O 1
ATOM 5327 N N . GLN A 1 677 ? 32.097 -8.305 24.271 1.00 73.50 677 GLN A N 1
ATOM 5328 C CA . GLN A 1 677 ? 31.994 -7.336 23.187 1.00 73.50 677 GLN A CA 1
ATOM 5329 C C . GLN A 1 677 ? 31.990 -8.065 21.836 1.00 73.50 677 GLN A C 1
ATOM 5331 O O . GLN A 1 677 ? 33.047 -8.350 21.274 1.00 73.50 677 GLN A O 1
ATOM 5336 N N . LEU A 1 678 ? 30.804 -8.391 21.317 1.00 83.50 678 LEU A N 1
ATOM 5337 C CA . LEU A 1 678 ? 30.624 -8.821 19.929 1.00 83.50 678 LEU A CA 1
ATOM 5338 C C . LEU A 1 678 ? 30.369 -7.582 19.085 1.00 83.50 678 LEU A C 1
ATOM 5340 O O . LEU A 1 678 ? 29.442 -6.831 19.372 1.00 83.50 678 LEU A O 1
ATOM 5344 N N . THR A 1 679 ? 31.208 -7.333 18.085 1.00 88.38 679 THR A N 1
ATOM 5345 C CA . THR A 1 679 ? 30.962 -6.238 17.138 1.00 88.38 679 THR A CA 1
ATOM 5346 C C . THR A 1 679 ? 29.828 -6.643 16.209 1.00 88.38 679 THR A C 1
ATOM 5348 O O . THR A 1 679 ? 29.857 -7.741 15.652 1.00 88.38 679 THR A O 1
ATOM 5351 N N . VAL A 1 680 ? 28.839 -5.769 16.059 1.00 92.31 680 VAL A N 1
ATOM 5352 C CA . VAL A 1 680 ? 27.701 -5.991 15.167 1.00 92.31 680 VAL A CA 1
ATOM 5353 C C . VAL A 1 680 ? 27.862 -5.215 13.872 1.00 92.31 680 VAL A C 1
ATOM 5355 O O . VAL A 1 680 ? 28.463 -4.140 13.843 1.00 92.31 680 VAL A O 1
ATOM 5358 N N . HIS A 1 681 ? 27.269 -5.744 12.811 1.00 93.50 681 HIS A N 1
ATOM 5359 C CA . HIS A 1 681 ? 27.188 -5.095 11.515 1.00 93.50 681 HIS A CA 1
ATOM 5360 C C . HIS A 1 681 ? 25.745 -5.013 11.035 1.00 93.50 681 HIS A C 1
ATOM 5362 O O . HIS A 1 681 ? 25.007 -5.986 11.158 1.00 93.50 681 HIS A O 1
ATOM 5368 N N . ILE A 1 682 ? 25.342 -3.874 10.472 1.00 93.38 682 ILE A N 1
ATOM 5369 C CA . ILE A 1 682 ? 23.998 -3.707 9.905 1.00 93.38 682 ILE A CA 1
ATOM 5370 C C . ILE A 1 682 ? 24.074 -3.826 8.385 1.00 93.38 682 ILE A C 1
ATOM 5372 O O . ILE A 1 682 ? 24.416 -2.865 7.695 1.00 93.38 682 ILE A O 1
ATOM 5376 N N . ASN A 1 683 ? 23.704 -4.991 7.857 1.00 93.00 683 ASN A N 1
ATOM 5377 C CA . ASN A 1 683 ? 23.748 -5.294 6.423 1.00 93.00 683 ASN A CA 1
ATOM 5378 C C . ASN A 1 683 ? 22.411 -5.849 5.920 1.00 93.00 683 ASN A C 1
ATOM 5380 O O . ASN A 1 683 ? 21.487 -6.067 6.701 1.00 93.00 683 ASN A O 1
ATOM 5384 N N . GLU A 1 684 ? 22.318 -6.078 4.606 1.00 91.56 684 GLU A N 1
ATOM 5385 C CA . GLU A 1 684 ? 21.270 -6.929 4.032 1.00 91.56 684 GLU A CA 1
ATOM 5386 C C . GLU A 1 684 ? 21.342 -8.330 4.672 1.00 91.56 684 GLU A C 1
ATOM 5388 O O . GLU A 1 684 ? 22.453 -8.853 4.840 1.00 91.56 684 GLU A O 1
ATOM 5393 N N . PRO A 1 685 ? 20.197 -8.921 5.058 1.00 90.44 685 PRO A N 1
ATOM 5394 C CA . PRO A 1 685 ? 20.191 -10.184 5.780 1.00 90.44 685 PRO A CA 1
ATOM 5395 C C . PRO A 1 685 ? 20.669 -11.352 4.918 1.00 90.44 685 PRO A C 1
ATOM 5397 O O . PRO A 1 685 ? 20.495 -11.347 3.697 1.00 90.44 685 PRO A O 1
ATOM 5400 N N . VAL A 1 686 ? 21.262 -12.358 5.566 1.00 90.19 686 VAL A N 1
ATOM 5401 C CA . VAL A 1 686 ? 21.704 -13.592 4.894 1.00 90.19 686 VAL A CA 1
ATOM 5402 C C . VAL A 1 686 ? 20.635 -14.680 5.017 1.00 90.19 686 VAL A C 1
ATOM 5404 O O . VAL A 1 686 ? 20.241 -15.265 4.010 1.00 90.19 686 VAL A O 1
ATOM 5407 N N . HIS A 1 687 ? 20.153 -14.910 6.238 1.00 86.62 687 HIS A N 1
ATOM 5408 C CA . HIS A 1 687 ? 19.148 -15.907 6.610 1.00 86.62 687 HIS A CA 1
ATOM 5409 C C . HIS A 1 687 ? 17.878 -15.267 7.193 1.00 86.62 687 HIS A C 1
ATOM 5411 O O . HIS A 1 687 ? 16.790 -15.807 7.015 1.00 86.62 687 HIS A O 1
ATOM 5417 N N . ALA A 1 688 ? 17.995 -14.122 7.875 1.00 84.88 688 ALA A N 1
ATOM 5418 C CA . ALA A 1 688 ? 16.853 -13.447 8.496 1.00 84.88 688 ALA A CA 1
ATOM 5419 C C . ALA A 1 688 ? 15.896 -12.783 7.483 1.00 84.88 688 ALA A C 1
ATOM 5421 O O . ALA A 1 688 ? 16.287 -12.355 6.398 1.00 84.88 688 ALA A O 1
ATOM 5422 N N . ASP A 1 689 ? 14.644 -12.582 7.892 1.00 72.44 689 ASP A N 1
ATOM 5423 C CA . ASP A 1 689 ? 13.689 -11.766 7.140 1.00 72.44 689 ASP A CA 1
ATOM 5424 C C . ASP A 1 689 ? 13.939 -10.259 7.356 1.00 72.44 689 ASP A C 1
ATOM 5426 O O . ASP A 1 689 ? 14.209 -9.803 8.473 1.00 72.44 689 ASP A O 1
ATOM 5430 N N . GLY A 1 690 ? 13.774 -9.458 6.296 1.00 73.19 690 GLY A N 1
ATOM 5431 C CA . GLY A 1 690 ? 13.812 -7.991 6.354 1.00 73.19 690 GLY A CA 1
ATOM 5432 C C . GLY A 1 690 ? 14.696 -7.342 5.287 1.00 73.19 690 GLY A C 1
ATOM 5433 O O . GLY A 1 690 ? 15.242 -7.999 4.410 1.00 73.19 690 GLY A O 1
ATOM 5434 N N . LYS A 1 691 ? 14.825 -6.008 5.337 1.00 80.50 691 LYS A N 1
ATOM 5435 C CA . LYS A 1 691 ? 15.772 -5.262 4.476 1.00 80.50 691 LYS A CA 1
ATOM 5436 C C . LYS A 1 691 ? 17.162 -5.137 5.097 1.00 80.50 691 LYS A C 1
ATOM 5438 O O . LYS A 1 691 ? 18.126 -4.908 4.375 1.00 80.50 691 LYS A O 1
ATOM 5443 N N . GLN A 1 692 ? 17.237 -5.212 6.423 1.00 90.69 692 GLN A N 1
ATOM 5444 C CA . GLN A 1 692 ? 18.466 -5.115 7.201 1.00 90.69 692 GLN A CA 1
ATOM 5445 C C . GLN A 1 692 ? 18.379 -6.052 8.409 1.00 90.69 692 GLN A C 1
ATOM 5447 O O . GLN A 1 692 ? 17.284 -6.271 8.929 1.00 90.69 692 GLN A O 1
ATOM 5452 N N . SER A 1 693 ? 19.523 -6.539 8.876 1.00 94.06 693 SER A N 1
ATOM 5453 C CA . SER A 1 693 ? 19.669 -7.330 10.102 1.00 94.06 693 SER A CA 1
ATOM 5454 C C . SER A 1 693 ? 20.916 -6.912 10.883 1.00 94.06 693 SER A C 1
ATOM 5456 O O . SER A 1 693 ? 21.810 -6.251 10.352 1.00 94.06 693 SER A O 1
ATOM 5458 N N . ILE A 1 694 ? 20.958 -7.279 12.164 1.00 94.25 694 ILE A N 1
ATOM 5459 C CA . ILE A 1 694 ? 22.110 -7.107 13.053 1.00 94.25 694 ILE A CA 1
ATOM 5460 C C . ILE A 1 694 ? 22.940 -8.387 12.982 1.00 94.25 694 ILE A C 1
ATOM 5462 O O . ILE A 1 694 ? 22.556 -9.412 13.536 1.00 94.25 694 ILE A O 1
ATOM 5466 N N . GLN A 1 695 ? 24.085 -8.335 12.314 1.00 95.25 695 GLN A N 1
ATOM 5467 C CA . GLN A 1 695 ? 24.934 -9.494 12.052 1.00 95.25 695 GLN A CA 1
ATOM 5468 C C . GLN A 1 695 ? 26.153 -9.514 12.969 1.00 95.25 695 GLN A C 1
ATOM 5470 O O . GLN A 1 695 ? 26.858 -8.514 13.103 1.00 95.25 695 GLN A O 1
ATOM 5475 N N . VAL A 1 696 ? 26.452 -10.678 13.539 1.00 93.50 696 VAL A N 1
ATOM 5476 C CA . VAL A 1 696 ? 27.729 -10.979 14.189 1.00 93.50 696 VAL A CA 1
ATOM 5477 C C . VAL A 1 696 ? 28.430 -12.062 13.383 1.00 93.50 696 VAL A C 1
ATOM 5479 O O . VAL A 1 696 ? 27.938 -13.184 13.274 1.00 93.50 696 VAL A O 1
ATOM 5482 N N . PHE A 1 697 ? 29.597 -11.729 12.838 1.00 90.88 697 PHE A N 1
ATOM 5483 C CA . PHE A 1 697 ? 30.426 -12.667 12.084 1.00 90.88 697 PHE A CA 1
ATOM 5484 C C . PHE A 1 697 ? 31.467 -13.311 12.998 1.00 90.88 697 PHE A C 1
ATOM 5486 O O . PHE A 1 697 ? 32.306 -12.621 13.581 1.00 90.88 697 PHE A O 1
ATOM 5493 N N . PHE A 1 698 ? 31.451 -14.639 13.083 1.00 85.12 698 PHE A N 1
ATOM 5494 C CA . PHE A 1 698 ? 32.445 -15.419 13.810 1.00 85.12 698 PHE A CA 1
ATOM 5495 C C . PHE A 1 698 ? 33.412 -16.051 12.800 1.00 85.12 698 PHE A C 1
ATOM 5497 O O . PHE A 1 698 ? 33.186 -17.139 12.294 1.00 85.12 698 PHE A O 1
ATOM 5504 N N . THR A 1 699 ? 34.498 -15.369 12.442 1.00 69.38 699 THR A N 1
ATOM 5505 C CA . THR A 1 699 ? 35.520 -15.970 11.565 1.00 69.38 699 THR A CA 1
ATOM 5506 C C . THR A 1 699 ? 36.250 -17.121 12.268 1.00 69.38 699 THR A C 1
ATOM 5508 O O . THR A 1 699 ? 36.501 -17.030 13.473 1.00 69.38 699 THR A O 1
ATOM 5511 N N . GLU A 1 700 ? 36.686 -18.148 11.522 1.00 50.84 700 GLU A N 1
ATOM 5512 C CA . GLU A 1 700 ? 37.715 -19.092 11.988 1.00 50.84 700 GLU A CA 1
ATOM 5513 C C . GLU A 1 700 ? 38.937 -18.303 12.498 1.00 50.84 700 GLU A C 1
ATOM 5515 O O . GLU A 1 700 ? 39.652 -17.682 11.717 1.00 50.84 700 GLU A O 1
ATOM 5520 N N . SER A 1 701 ? 39.122 -18.303 13.822 1.00 38.84 701 SER A N 1
ATOM 5521 C CA . SER A 1 701 ? 40.332 -17.953 14.581 1.00 38.84 701 SER A CA 1
ATOM 5522 C C . SER A 1 701 ? 41.265 -16.881 13.989 1.00 38.84 701 SER A C 1
ATOM 5524 O O . SER A 1 701 ? 42.091 -17.158 13.117 1.00 38.84 701 SER A O 1
ATOM 5526 N N . GLU A 1 702 ? 41.294 -15.708 14.630 1.00 34.81 702 GLU A N 1
ATOM 5527 C CA . GLU A 1 702 ? 42.596 -15.109 14.941 1.00 34.81 702 GLU A CA 1
ATOM 5528 C C . GLU A 1 702 ? 43.368 -16.109 15.828 1.00 34.81 702 GLU A C 1
ATOM 5530 O O . GLU A 1 702 ? 43.092 -16.235 17.023 1.00 34.81 702 GLU A O 1
ATOM 5535 N N . GLU A 1 703 ? 44.283 -16.875 15.224 1.00 30.28 703 GLU A N 1
ATOM 5536 C CA . GLU A 1 703 ? 45.465 -17.412 15.921 1.00 30.28 703 GLU A CA 1
ATOM 5537 C C . GLU A 1 703 ? 46.554 -16.341 16.054 1.00 30.28 703 GLU A C 1
ATOM 5539 O O . GLU A 1 703 ? 46.838 -15.639 15.051 1.00 30.28 703 GLU A O 1
#